Protein AF-A0A535F332-F1 (afdb_monomer_lite)

Radius of gyration: 25.24 Å; chains: 1; bounding box: 58×63×62 Å

Sequence (450 aa):
METELGKHCDIAQCLRHGVAYHHAGLSQEARWLIEGLIRDRLVNVVCGTTTLAQGINFPITTVIIETLRKGKTGRLSFQDFWNIAGRAGRTLIDVVGTIVFPTPSKAKRQEYIDFLKNDAKEVASQLMELIANADEISKKFDLETLRANSRLSPLLQFLAHAMRVSGNENLADEVEELLRASLVYHQVQKRSPDAAGKLIKICRSYLEHARQYQSILDLADRTGFATPSVLELLSRKEHNNEITRAINWRSSRLFGNNINPLRKRIEAIADLPEIRLGQDEGYSPNAEKVARILRDWVNGKTLEELAQNYGNQDLEPSRQVVDFSKYLFSILSTISWGIGALETVCLGNEQSHISDINYIPSMIFFGVQRKEAIWLRMAGVPRIVANGLADIWKQSIADEPKSYDGIREWVANLSDSDWQKAIPSGTTLTPSDMRLIWQDFMGERDKAGY

Foldseek 3Di:
DCVFLNPPAPQVVQLVVLEHEDELLDDPLRVLVVLLCVVVVSHDYYHYALCCLVPHDDAAAEAEDAAQAHPDPRGNAPVSVCSRQVSFDDPPPGPDGYYHYDDPDPVSVVVVVVRVPDDHDPDADPCLQCLVCLVVLLVDDAQVSCLVRVVVWLVLLVLLVLCVPVPQDCSLVVVLVVLCVDPNLVVVCVVDVVSSVSSSSNSVSSSVVCVVVNVQSVLCNVLVTGSNLLVLLLVLLVVDPLLQDPVNLDLCNQLHPDLVSQLSLCVSQCSGSQQVQPPVPPDPDPSSLVSVLLSVLLVQDRLLRSLVVRFDPVDDSNVSSSRSSSNLSVRLLSSLSSSLSSNCSRCPPVPPPDVFNNCSSLSSNLSHRGPQLSLVVVLQQHSQLSNLLSVVCVVPPVDDDPDSVSSNVVVVPDDQVSLVRSHDPPDPDGSVNRVVSSCSSVVVVVVPDD

Secondary structure (DSSP, 8-state):
-HHHH-TT-HHHHHHHTTEEEE-TTS-HHHHHHHHHHHHTT---EEEE-TTHHHH--S-BSEEE---SEETTTEE--HHHHHHHHTTBS-TTT-S--EEE---SSHHHHHHHHHHHTPPPPPP--TTHHHHHTHHHHTT--SHHHHHH-TTHHHHHHHHHHHHHHH-SSSHHHHHHHHHHTSHHHHHHHTT-HHHHHHHHHHHHHHHHHHGGGHHHHHHHHHHT--HHHHHHHHHHHHT-HHHH-GGGGSHHHHSSS--HHHHHHHHHHTTSTTT-TTGGGT----HHHHHHHHHHHHTT--HHHHHHHHS-TTS-HHHHHHHHHHHHHHHHHHHHHHHHHHHHHHHTTGGGG-TTGGGHHHHHHHT-SSHHHHHHHHTT--HHHHHHHHHHHHHH--SPPS-HHHHHHHHHT--HHHHHHHSPTT----HHHHHHHHHHHTTGGGGS--

Structure (mmCIF, N/CA/C/O backbone):
data_AF-A0A535F332-F1
#
_entry.id   AF-A0A535F332-F1
#
loop_
_atom_site.group_PDB
_atom_site.id
_atom_site.type_symbol
_atom_site.label_atom_id
_atom_site.label_alt_id
_atom_site.label_comp_id
_atom_site.label_asym_id
_atom_site.label_entity_id
_atom_site.label_seq_id
_atom_site.pdbx_PDB_ins_code
_atom_site.Cartn_x
_atom_site.Cartn_y
_atom_site.Cartn_z
_atom_site.occupancy
_atom_site.B_iso_or_equiv
_atom_site.auth_seq_id
_atom_site.auth_comp_id
_atom_site.auth_asym_id
_atom_site.auth_atom_id
_atom_site.pdbx_PDB_model_num
ATOM 1 N N . MET A 1 1 ? 4.970 -10.584 -17.119 1.00 86.12 1 MET A N 1
ATOM 2 C CA . MET A 1 1 ? 4.751 -11.390 -15.895 1.00 86.12 1 MET A CA 1
ATOM 3 C C . MET A 1 1 ? 5.948 -12.261 -15.574 1.00 86.12 1 MET A C 1
ATOM 5 O O . MET A 1 1 ? 6.523 -12.055 -14.519 1.00 86.12 1 MET A O 1
ATOM 9 N N . GLU A 1 2 ? 6.360 -13.164 -16.469 1.00 88.75 2 GLU A N 1
ATOM 10 C CA . GLU A 1 2 ? 7.510 -14.060 -16.239 1.00 88.75 2 GLU A CA 1
ATOM 11 C C . GLU A 1 2 ? 8.799 -13.315 -15.894 1.00 88.75 2 GLU A C 1
ATOM 13 O O . GLU A 1 2 ? 9.560 -13.755 -15.045 1.00 88.75 2 GLU A O 1
ATOM 18 N N . THR A 1 3 ? 9.015 -12.146 -16.492 1.00 88.56 3 THR A N 1
ATOM 19 C CA . THR A 1 3 ? 10.196 -11.330 -16.211 1.00 88.56 3 THR A CA 1
ATOM 20 C C . THR A 1 3 ? 10.242 -10.745 -14.796 1.00 88.56 3 THR A C 1
ATOM 22 O O . THR A 1 3 ? 11.321 -10.481 -14.289 1.00 88.56 3 THR A O 1
ATOM 25 N N . GLU A 1 4 ? 9.092 -10.526 -14.154 1.00 87.56 4 GLU A N 1
ATOM 26 C CA . GLU A 1 4 ? 9.027 -9.963 -12.793 1.00 87.56 4 GLU A CA 1
ATOM 27 C C . GLU A 1 4 ? 8.812 -11.049 -11.734 1.00 87.56 4 GLU A C 1
ATOM 29 O O . GLU A 1 4 ? 9.391 -10.979 -10.654 1.00 87.56 4 GLU A O 1
ATOM 34 N N . LEU A 1 5 ? 7.981 -12.051 -12.037 1.00 87.25 5 LEU A N 1
ATOM 35 C CA . LEU A 1 5 ? 7.561 -13.109 -11.111 1.00 87.25 5 LEU A CA 1
ATOM 36 C C . LEU A 1 5 ? 8.351 -14.418 -11.270 1.00 87.25 5 LEU A C 1
ATOM 38 O O . LEU A 1 5 ? 8.131 -15.346 -10.495 1.00 87.25 5 LEU A O 1
ATOM 42 N N . GLY A 1 6 ? 9.214 -14.510 -12.280 1.00 86.19 6 GLY A N 1
ATOM 43 C CA . GLY A 1 6 ? 9.948 -15.719 -12.639 1.00 86.19 6 GLY A CA 1
ATOM 44 C C . GLY A 1 6 ? 9.270 -16.557 -13.723 1.00 86.19 6 GLY A C 1
ATOM 45 O O . GLY A 1 6 ? 8.046 -16.549 -13.897 1.00 86.19 6 GLY A O 1
ATOM 46 N N . LYS A 1 7 ? 10.077 -17.329 -14.463 1.00 80.06 7 LYS A N 1
ATOM 47 C CA . LYS A 1 7 ? 9.617 -18.171 -15.594 1.00 80.06 7 LYS A CA 1
ATOM 48 C C . LYS A 1 7 ? 8.641 -19.272 -15.178 1.00 80.06 7 LYS A C 1
ATOM 50 O O . LYS A 1 7 ? 7.822 -19.710 -15.979 1.00 80.06 7 LYS A O 1
ATOM 55 N N . HIS A 1 8 ? 8.727 -19.719 -13.930 1.00 76.38 8 HIS A N 1
ATOM 56 C CA . HIS A 1 8 ? 7.904 -20.800 -13.389 1.00 76.38 8 HIS A CA 1
ATOM 57 C C . HIS A 1 8 ? 6.730 -20.288 -12.544 1.00 76.38 8 HIS A C 1
ATOM 59 O O . HIS A 1 8 ? 6.173 -21.049 -11.761 1.00 76.38 8 HIS A O 1
ATOM 65 N N . CYS A 1 9 ? 6.345 -19.014 -12.677 1.00 82.81 9 CYS A N 1
ATOM 66 C CA . CYS A 1 9 ? 5.206 -18.488 -11.932 1.00 82.81 9 CYS A CA 1
ATOM 67 C C . CYS A 1 9 ? 3.879 -19.114 -12.400 1.00 82.81 9 CYS A C 1
ATOM 69 O O . CYS A 1 9 ? 3.581 -19.180 -13.597 1.00 82.81 9 CYS A O 1
ATOM 71 N N . ASP A 1 10 ? 3.057 -19.529 -11.434 1.00 87.06 10 ASP A N 1
ATOM 72 C CA . ASP A 1 10 ? 1.796 -20.234 -11.692 1.00 87.06 10 ASP A CA 1
ATOM 73 C C . ASP A 1 10 ? 0.846 -19.397 -12.569 1.00 87.06 10 ASP A C 1
ATOM 75 O O . ASP A 1 10 ? 0.207 -19.930 -13.474 1.00 87.06 10 ASP A O 1
ATOM 79 N N . ILE A 1 11 ? 0.804 -18.068 -12.381 1.00 88.25 11 ILE A N 1
ATOM 80 C CA . ILE A 1 11 ? -0.063 -17.179 -13.175 1.00 88.25 11 ILE A CA 1
ATOM 81 C C . ILE A 1 11 ? 0.243 -17.242 -14.671 1.00 88.25 11 ILE A C 1
ATOM 83 O O . ILE A 1 11 ? -0.684 -17.270 -15.474 1.00 88.25 11 ILE A O 1
ATOM 87 N N . ALA A 1 12 ? 1.518 -17.294 -15.068 1.00 87.75 12 ALA A N 1
ATOM 88 C CA . ALA A 1 12 ? 1.879 -17.336 -16.482 1.00 87.75 12 ALA A CA 1
ATOM 89 C C . ALA A 1 12 ? 1.442 -18.657 -17.127 1.00 87.75 12 ALA A C 1
ATOM 91 O O . ALA A 1 12 ? 1.057 -18.678 -18.294 1.00 87.75 12 ALA A O 1
ATOM 92 N N . GLN A 1 13 ? 1.470 -19.759 -16.375 1.00 88.25 13 GLN A N 1
ATOM 93 C CA . GLN A 1 13 ? 0.947 -21.044 -16.837 1.00 88.25 13 GLN A CA 1
ATOM 94 C C . GLN A 1 13 ? -0.579 -21.014 -16.938 1.00 88.25 13 GLN A C 1
ATOM 96 O O . GLN A 1 13 ? -1.120 -21.389 -17.974 1.00 88.25 13 GLN A O 1
ATOM 101 N N . CYS A 1 14 ? -1.275 -20.502 -15.917 1.00 92.44 14 CYS A N 1
ATOM 102 C CA . CYS A 1 14 ? -2.731 -20.362 -15.944 1.00 92.44 14 CYS A CA 1
ATOM 103 C C . CYS A 1 14 ? -3.204 -19.519 -17.140 1.00 92.44 14 CYS A C 1
ATOM 105 O O . CYS A 1 14 ? -4.129 -19.925 -17.846 1.00 92.44 14 CYS A O 1
ATOM 107 N N . LEU A 1 15 ? -2.541 -18.388 -17.412 1.00 92.62 15 LEU A N 1
ATOM 108 C CA . LEU A 1 15 ? -2.933 -17.469 -18.485 1.00 92.62 15 LEU A CA 1
ATOM 109 C C . LEU A 1 15 ? -2.846 -18.113 -19.873 1.00 92.62 15 LEU A C 1
ATOM 111 O O . LEU A 1 15 ? -3.700 -17.848 -20.714 1.00 92.62 15 LEU A O 1
ATOM 115 N N . ARG A 1 16 ? -1.886 -19.021 -20.103 1.00 91.69 16 ARG A N 1
ATOM 116 C CA . ARG A 1 16 ? -1.795 -19.803 -21.353 1.00 91.69 16 ARG A CA 1
ATOM 117 C C . ARG A 1 16 ? -3.008 -20.709 -21.588 1.00 91.69 16 ARG A C 1
ATOM 119 O O . ARG A 1 16 ? -3.260 -21.100 -22.722 1.00 91.69 16 ARG A O 1
ATOM 126 N N . HIS A 1 17 ? -3.752 -21.029 -20.533 1.00 94.31 17 HIS A N 1
ATOM 127 C CA . HIS A 1 17 ? -4.979 -21.821 -20.582 1.00 94.31 17 HIS A CA 1
ATOM 128 C C . HIS A 1 17 ? -6.251 -20.966 -20.444 1.00 94.31 17 HIS A C 1
ATOM 130 O O . HIS A 1 17 ? -7.324 -21.513 -20.202 1.00 94.31 17 HIS A O 1
ATOM 136 N N . GLY A 1 18 ? -6.152 -19.635 -20.565 1.00 93.38 18 GLY A N 1
ATOM 137 C CA . GLY A 1 18 ? -7.298 -18.732 -20.410 1.00 93.38 18 GLY A CA 1
ATOM 138 C C . GLY A 1 18 ? -7.816 -18.637 -18.970 1.00 93.38 18 GLY A C 1
ATOM 139 O O . GLY A 1 18 ? -8.975 -18.281 -18.750 1.00 93.38 18 GLY A O 1
ATOM 140 N N . VAL A 1 19 ? -6.976 -18.961 -17.980 1.00 94.44 19 VAL A N 1
ATOM 141 C CA . VAL A 1 19 ? -7.300 -18.885 -16.551 1.00 94.44 19 VAL A CA 1
ATOM 142 C C . VAL A 1 19 ? -6.427 -17.824 -15.886 1.00 94.44 19 VAL A C 1
ATOM 144 O O . VAL A 1 19 ? -5.216 -17.799 -16.064 1.00 94.44 19 VAL A O 1
ATOM 147 N N . ALA A 1 20 ? -7.014 -16.963 -15.066 1.00 91.62 20 ALA A N 1
ATOM 148 C CA . ALA A 1 20 ? -6.272 -16.030 -14.226 1.00 91.62 20 ALA A CA 1
ATOM 149 C C . ALA A 1 20 ? -6.641 -16.228 -12.756 1.00 91.62 20 ALA A C 1
ATOM 151 O O . ALA A 1 20 ? -7.735 -16.688 -12.427 1.00 91.62 20 ALA A O 1
ATOM 152 N N . TYR A 1 21 ? -5.751 -15.825 -11.854 1.00 89.38 21 TYR A N 1
ATOM 153 C CA . TYR A 1 21 ? -6.109 -15.595 -10.460 1.00 89.38 21 TYR A CA 1
ATOM 154 C C . TYR A 1 21 ? -5.858 -14.141 -10.081 1.00 89.38 21 TYR A C 1
ATOM 156 O O . TYR A 1 21 ? -5.008 -13.488 -10.677 1.00 89.38 21 TYR A O 1
ATOM 164 N N . HIS A 1 22 ? -6.592 -13.625 -9.095 1.00 85.62 22 HIS A N 1
ATOM 165 C CA . HIS A 1 22 ? -6.475 -12.235 -8.666 1.00 85.62 22 HIS A CA 1
ATOM 166 C C . HIS A 1 22 ? -6.603 -12.078 -7.146 1.00 85.62 22 HIS A C 1
ATOM 168 O O . HIS A 1 22 ? -7.635 -12.359 -6.532 1.00 85.62 22 HIS A O 1
ATOM 174 N N . HIS A 1 23 ? -5.544 -11.555 -6.532 1.00 83.94 23 HIS A N 1
ATOM 175 C CA . HIS A 1 23 ? -5.446 -11.325 -5.093 1.00 83.94 23 HIS A CA 1
ATOM 176 C C . HIS A 1 23 ? -4.538 -10.126 -4.782 1.00 83.94 23 HIS A C 1
ATOM 178 O O . HIS A 1 23 ? -3.762 -9.688 -5.632 1.00 83.94 23 HIS A O 1
ATOM 184 N N . ALA A 1 24 ? -4.553 -9.653 -3.532 1.00 76.06 24 ALA A N 1
ATOM 185 C CA . ALA A 1 24 ? -3.754 -8.503 -3.082 1.00 76.06 24 ALA A CA 1
ATOM 186 C C . ALA A 1 24 ? -2.234 -8.640 -3.326 1.00 76.06 24 ALA A C 1
ATOM 188 O O . ALA A 1 24 ? -1.553 -7.641 -3.514 1.00 76.06 24 ALA A O 1
ATOM 189 N N . GLY A 1 25 ? -1.709 -9.866 -3.400 1.00 78.81 25 GLY A N 1
ATOM 190 C CA . GLY A 1 25 ? -0.295 -10.125 -3.710 1.00 78.81 25 GLY A CA 1
ATOM 191 C C . GLY A 1 25 ? 0.141 -9.922 -5.158 1.00 78.81 25 GLY A C 1
ATOM 192 O O . GLY A 1 25 ? 1.321 -10.072 -5.440 1.00 78.81 25 GLY A O 1
ATOM 193 N N . LEU A 1 26 ? -0.772 -9.639 -6.090 1.00 84.88 26 LEU A N 1
ATOM 194 C CA . LEU A 1 26 ? -0.373 -9.280 -7.450 1.00 84.88 26 LEU A CA 1
ATOM 195 C C . LEU A 1 26 ? 0.036 -7.812 -7.491 1.00 84.88 26 LEU A C 1
ATOM 197 O O . LEU A 1 26 ? -0.649 -6.979 -6.888 1.00 84.88 26 LEU A O 1
ATOM 201 N N . SER A 1 27 ? 1.095 -7.503 -8.243 1.00 84.62 27 SER A N 1
ATOM 202 C CA . SER A 1 27 ? 1.473 -6.120 -8.533 1.00 84.62 27 SER A CA 1
ATOM 203 C C . SER A 1 27 ? 0.354 -5.407 -9.291 1.00 84.62 27 SER A C 1
ATOM 205 O O . SER A 1 27 ? -0.434 -6.042 -9.995 1.00 84.62 27 SER A O 1
ATOM 207 N N . GLN A 1 28 ? 0.287 -4.079 -9.174 1.00 83.31 28 GLN A N 1
ATOM 208 C CA . GLN A 1 28 ? -0.708 -3.287 -9.902 1.00 83.31 28 GLN A CA 1
ATOM 209 C C . GLN A 1 28 ? -0.619 -3.515 -11.420 1.00 83.31 28 GLN A C 1
ATOM 211 O O . GLN A 1 28 ? -1.638 -3.677 -12.078 1.00 83.31 28 GLN A O 1
ATOM 216 N N . GLU A 1 29 ? 0.599 -3.624 -11.953 1.00 87.50 29 GLU A N 1
ATOM 217 C CA . GLU A 1 29 ? 0.846 -3.937 -13.364 1.00 87.50 29 GLU A CA 1
ATOM 218 C C . GLU A 1 29 ? 0.328 -5.319 -13.755 1.00 87.50 29 GLU A C 1
ATOM 220 O O . GLU A 1 29 ? -0.287 -5.474 -14.805 1.00 87.50 29 GLU A O 1
ATOM 225 N N . ALA A 1 30 ? 0.550 -6.336 -12.915 1.00 88.38 30 ALA A N 1
ATOM 226 C CA . ALA A 1 30 ? 0.042 -7.675 -13.186 1.00 88.38 30 ALA A CA 1
ATOM 227 C C . ALA A 1 30 ? -1.490 -7.694 -13.193 1.00 88.38 30 ALA A C 1
ATOM 229 O O . ALA A 1 30 ? -2.075 -8.375 -14.032 1.00 88.38 30 ALA A O 1
ATOM 230 N N . ARG A 1 31 ? -2.129 -6.925 -12.297 1.00 86.56 31 ARG A N 1
ATOM 231 C CA . ARG A 1 31 ? -3.585 -6.735 -12.313 1.00 86.56 31 ARG A CA 1
ATOM 232 C C . ARG A 1 31 ? -4.011 -6.084 -13.621 1.00 86.56 31 ARG A C 1
ATOM 234 O O . ARG A 1 31 ? -4.763 -6.718 -14.339 1.00 86.56 31 ARG A O 1
ATOM 241 N N . TRP A 1 32 ? -3.459 -4.929 -13.996 1.00 86.06 32 TRP A N 1
ATOM 242 C CA . TRP A 1 32 ? -3.805 -4.260 -15.259 1.00 86.06 32 TRP A CA 1
ATOM 243 C C . TRP A 1 32 ? -3.658 -5.163 -16.485 1.00 86.06 32 TRP A C 1
ATOM 245 O O . TRP A 1 32 ? -4.573 -5.219 -17.298 1.00 86.06 32 TRP A O 1
ATOM 255 N N . LEU A 1 33 ? -2.574 -5.940 -16.577 1.00 88.25 33 LEU A N 1
ATOM 256 C CA . LEU A 1 33 ? -2.398 -6.915 -17.658 1.00 88.25 33 LEU A CA 1
ATOM 257 C C . LEU A 1 33 ? -3.493 -7.991 -17.651 1.00 88.25 33 LEU A C 1
ATOM 259 O O . LEU A 1 33 ? -4.037 -8.315 -18.700 1.00 88.25 33 LEU A O 1
ATOM 263 N N . ILE A 1 34 ? -3.834 -8.552 -16.485 1.00 88.19 34 ILE A N 1
ATOM 264 C CA . ILE A 1 34 ? -4.935 -9.525 -16.366 1.00 88.19 34 ILE A CA 1
ATOM 265 C C . ILE A 1 34 ? -6.262 -8.886 -16.776 1.00 88.19 34 ILE A C 1
ATOM 267 O O . ILE A 1 34 ? -7.029 -9.498 -17.511 1.00 88.19 34 ILE A O 1
ATOM 271 N N . GLU A 1 35 ? -6.533 -7.666 -16.321 1.00 84.44 35 GLU A N 1
ATOM 272 C CA . GLU A 1 35 ? -7.755 -6.930 -16.638 1.00 84.44 35 GLU A CA 1
ATOM 273 C C . GLU A 1 35 ? -7.867 -6.644 -18.146 1.00 84.44 35 GLU A C 1
ATOM 275 O O . GLU A 1 35 ? -8.946 -6.826 -18.712 1.00 84.44 35 GLU A O 1
ATOM 280 N N . GLY A 1 36 ? -6.762 -6.279 -18.809 1.00 84.94 36 GLY A N 1
ATOM 281 C CA . GLY A 1 36 ? -6.677 -6.135 -20.266 1.00 84.94 36 GLY A CA 1
ATOM 282 C C . GLY A 1 36 ? -6.958 -7.452 -20.994 1.00 84.94 36 GLY A C 1
ATOM 283 O O . GLY A 1 36 ? -7.837 -7.511 -21.849 1.00 84.94 36 GLY A O 1
ATOM 284 N N . LEU A 1 37 ? -6.323 -8.553 -20.577 1.00 88.00 37 LEU A N 1
ATOM 285 C CA . LEU A 1 37 ? -6.569 -9.882 -21.159 1.00 88.00 37 LEU A CA 1
ATOM 286 C C . LEU A 1 37 ? -8.020 -10.364 -20.976 1.00 88.00 37 LEU A C 1
ATOM 288 O O . LEU A 1 37 ? -8.557 -11.065 -21.835 1.00 88.00 37 LEU A O 1
ATOM 292 N N . ILE A 1 38 ? -8.671 -10.004 -19.866 1.00 84.44 38 ILE A N 1
ATOM 293 C CA . ILE A 1 38 ? -10.092 -10.299 -19.635 1.00 84.44 38 ILE A CA 1
ATOM 294 C C . ILE A 1 38 ? -10.975 -9.462 -20.565 1.00 84.44 38 ILE A C 1
ATOM 296 O O . ILE A 1 38 ? -11.921 -9.998 -21.146 1.00 84.44 38 ILE A O 1
ATOM 300 N N . ARG A 1 39 ? -10.663 -8.171 -20.737 1.00 81.56 39 ARG A N 1
ATOM 301 C CA . ARG A 1 39 ? -11.372 -7.275 -21.665 1.00 81.56 39 ARG A CA 1
ATOM 302 C C . ARG A 1 39 ? -11.296 -7.791 -23.102 1.00 81.56 39 ARG A C 1
ATOM 304 O O . ARG A 1 39 ? -12.327 -7.884 -23.766 1.00 81.56 39 ARG A O 1
ATOM 311 N N . ASP A 1 40 ? -10.116 -8.255 -23.506 1.00 84.56 40 ASP A N 1
ATOM 312 C CA . ASP A 1 40 ? -9.842 -8.857 -24.816 1.00 84.56 40 ASP A CA 1
ATOM 313 C C . ASP A 1 40 ? -10.450 -10.269 -24.975 1.00 84.56 40 ASP A C 1
ATOM 315 O O . ASP A 1 40 ? -10.300 -10.907 -26.016 1.00 84.56 40 ASP A O 1
ATOM 319 N N . ARG A 1 41 ? -11.158 -10.780 -23.953 1.00 85.88 41 ARG A N 1
ATOM 320 C CA . ARG A 1 41 ? -11.774 -12.122 -23.903 1.00 85.88 41 ARG A CA 1
ATOM 321 C C . ARG A 1 41 ? -10.778 -13.276 -24.071 1.00 85.88 41 ARG A C 1
ATOM 323 O O . ARG A 1 41 ? -11.171 -14.382 -24.440 1.00 85.88 41 ARG A O 1
ATOM 330 N N . LEU A 1 42 ? -9.506 -13.035 -23.756 1.00 90.12 42 LEU A N 1
ATOM 331 C CA . LEU A 1 42 ? -8.440 -14.041 -23.760 1.00 90.12 42 LEU A CA 1
ATOM 332 C C . LEU A 1 42 ? -8.390 -14.840 -22.449 1.00 90.12 42 LEU A C 1
ATOM 334 O O . LEU A 1 42 ? -7.794 -15.914 -22.397 1.00 90.12 42 LEU A O 1
ATOM 338 N N . VAL A 1 43 ? -9.034 -14.336 -21.393 1.00 91.12 43 VAL A N 1
ATOM 339 C CA . VAL A 1 43 ? -9.226 -15.036 -20.118 1.00 91.12 43 VAL A CA 1
ATOM 340 C C . VAL A 1 43 ? -10.705 -15.366 -19.939 1.00 91.12 43 VAL A C 1
ATOM 342 O O . VAL A 1 43 ? -11.553 -14.477 -19.897 1.00 91.12 43 VAL A O 1
ATOM 345 N N . ASN A 1 44 ? -11.013 -16.655 -19.806 1.00 89.50 44 ASN A N 1
ATOM 346 C CA . ASN A 1 44 ? -12.374 -17.164 -19.637 1.00 89.50 44 ASN A CA 1
ATOM 347 C C . ASN A 1 44 ? -12.751 -17.366 -18.165 1.00 89.50 44 ASN A C 1
ATOM 349 O O . ASN A 1 44 ? -13.930 -17.298 -17.822 1.00 89.50 44 ASN A O 1
ATOM 353 N N . VAL A 1 45 ? -11.769 -17.637 -17.299 1.00 91.88 45 VAL A N 1
A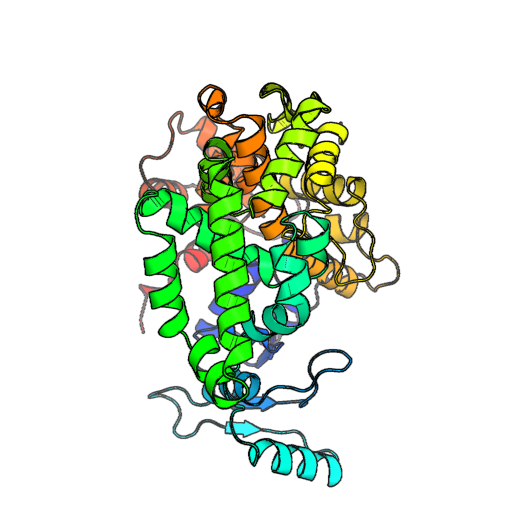TOM 354 C CA . VAL A 1 45 ? -11.991 -17.940 -15.878 1.00 91.88 45 VAL A CA 1
ATOM 355 C C . VAL A 1 45 ? -11.068 -17.097 -15.011 1.00 91.88 45 VAL A C 1
ATOM 357 O O . VAL A 1 45 ? -9.860 -17.060 -15.233 1.00 91.88 45 VAL A O 1
ATOM 360 N N . VAL A 1 46 ? -11.630 -16.458 -13.983 1.00 90.19 46 VAL A N 1
ATOM 361 C CA . VAL A 1 46 ? -10.872 -15.678 -12.999 1.00 90.19 46 VAL A CA 1
ATOM 362 C C . VAL A 1 46 ? -11.164 -16.198 -11.598 1.00 90.19 46 VAL A C 1
ATOM 364 O O . VAL A 1 46 ? -12.299 -16.149 -11.129 1.00 90.19 46 VAL A O 1
ATOM 367 N N . CYS A 1 47 ? -10.127 -16.659 -10.906 1.00 90.31 47 CYS A N 1
ATOM 368 C CA . CYS A 1 47 ? -10.197 -17.105 -9.519 1.00 90.31 47 CYS A CA 1
ATOM 369 C C . CYS A 1 47 ? -9.730 -15.978 -8.589 1.00 90.31 47 CYS A C 1
ATOM 371 O O . CYS A 1 47 ? -8.551 -15.633 -8.568 1.00 90.31 47 CYS A O 1
ATOM 373 N N . GLY A 1 48 ? -10.627 -15.385 -7.800 1.00 85.81 48 GLY A N 1
ATOM 374 C CA . GLY A 1 48 ? -10.287 -14.234 -6.961 1.00 85.81 48 GLY A CA 1
ATOM 375 C C . GLY A 1 48 ? -10.623 -14.394 -5.485 1.00 85.81 48 GLY A C 1
ATOM 376 O O . GLY A 1 48 ? -11.520 -15.141 -5.106 1.00 85.81 48 GLY A O 1
ATOM 377 N N . THR A 1 49 ? -9.917 -13.640 -4.643 1.00 82.94 49 THR A N 1
ATOM 378 C CA . THR A 1 49 ? -10.327 -13.393 -3.252 1.00 82.94 49 THR A CA 1
ATOM 379 C C . THR A 1 49 ? -11.430 -12.331 -3.190 1.00 82.94 49 THR A C 1
ATOM 381 O O . THR A 1 49 ? -11.725 -11.678 -4.186 1.00 82.94 49 THR A O 1
ATOM 384 N N . THR A 1 50 ? -12.017 -12.074 -2.014 1.00 78.19 50 THR A N 1
ATOM 385 C CA . THR A 1 50 ? -13.084 -11.058 -1.850 1.00 78.19 50 THR A CA 1
ATOM 386 C C . THR A 1 50 ? -12.690 -9.655 -2.332 1.00 78.19 50 THR A C 1
ATOM 388 O O . THR A 1 50 ? -13.550 -8.862 -2.693 1.00 78.19 50 THR A O 1
ATOM 391 N N . THR A 1 51 ? -11.391 -9.352 -2.382 1.00 70.50 51 THR A N 1
ATOM 392 C CA . THR A 1 51 ? -10.836 -8.099 -2.921 1.00 70.50 51 THR A CA 1
ATOM 393 C C . THR A 1 51 ? -11.106 -7.901 -4.417 1.00 70.50 51 THR A C 1
ATOM 395 O O . THR A 1 51 ? -11.056 -6.772 -4.891 1.00 70.50 51 THR A O 1
ATOM 398 N N . LEU A 1 52 ? -11.411 -8.970 -5.164 1.00 70.31 52 LEU A N 1
ATOM 399 C CA . LEU A 1 52 ? -11.777 -8.911 -6.584 1.00 70.31 52 LEU A CA 1
ATOM 400 C C . LEU A 1 52 ? -12.982 -7.987 -6.817 1.00 70.31 52 LEU A C 1
ATOM 402 O O . LEU A 1 52 ? -12.995 -7.194 -7.752 1.00 70.31 52 LEU A O 1
ATOM 406 N N . ALA A 1 53 ? -13.974 -8.050 -5.925 1.00 61.78 53 ALA A N 1
ATOM 407 C CA . ALA A 1 53 ? -15.216 -7.296 -6.055 1.00 61.78 53 ALA A CA 1
ATOM 408 C C . ALA A 1 53 ? -15.057 -5.779 -5.918 1.00 61.78 53 ALA A C 1
ATOM 410 O O . ALA A 1 53 ? -15.958 -5.047 -6.320 1.00 61.78 53 ALA A O 1
ATOM 411 N N . GLN A 1 54 ? -13.945 -5.298 -5.362 1.00 63.09 54 GLN A N 1
ATOM 412 C CA . GLN A 1 54 ? -13.731 -3.872 -5.111 1.00 63.09 54 GLN A CA 1
ATOM 413 C C . GLN A 1 54 ? -12.948 -3.163 -6.225 1.00 63.09 54 GLN A C 1
ATOM 415 O O . GLN A 1 54 ? -13.016 -1.943 -6.299 1.00 63.09 54 GLN A O 1
ATOM 420 N N . GLY A 1 55 ? -12.214 -3.892 -7.076 1.00 58.75 55 GLY A N 1
ATOM 421 C CA . GLY A 1 55 ? -11.245 -3.288 -8.008 1.00 58.75 55 GLY A CA 1
ATOM 422 C C . GLY A 1 55 ? -11.541 -3.465 -9.495 1.00 58.75 55 GLY A C 1
ATOM 423 O O . GLY A 1 55 ? -10.958 -2.774 -10.316 1.00 58.75 55 GLY A O 1
ATOM 424 N N . ILE A 1 56 ? -12.445 -4.371 -9.856 1.00 64.25 56 ILE A N 1
ATOM 425 C CA . ILE A 1 56 ? -12.655 -4.775 -11.247 1.00 64.25 56 ILE A CA 1
ATOM 426 C C . ILE A 1 56 ? -13.940 -4.171 -11.803 1.00 64.25 56 ILE A C 1
ATOM 428 O O . ILE A 1 56 ? -14.956 -4.166 -11.119 1.00 64.25 56 ILE A O 1
ATOM 432 N N . ASN A 1 57 ? -13.931 -3.699 -13.051 1.00 64.19 57 ASN A N 1
ATOM 433 C CA . ASN A 1 57 ? -15.122 -3.163 -13.724 1.00 64.19 57 ASN A CA 1
ATOM 434 C C . ASN A 1 57 ? -15.497 -3.919 -15.011 1.00 64.19 57 ASN A C 1
ATOM 436 O O . ASN A 1 57 ? -16.163 -3.365 -15.878 1.00 64.19 57 ASN A O 1
ATOM 440 N N . PHE A 1 58 ? -15.066 -5.174 -15.168 1.00 68.75 58 PHE A N 1
ATOM 441 C CA . PHE A 1 58 ? -15.552 -6.009 -16.269 1.00 68.75 58 PHE A CA 1
ATOM 442 C C . PHE A 1 58 ? -16.766 -6.835 -15.855 1.00 68.75 58 PHE A C 1
ATOM 444 O O . PHE A 1 58 ? -16.875 -7.268 -14.702 1.00 68.75 58 PHE A O 1
ATOM 451 N N . PRO A 1 59 ? -17.686 -7.056 -16.799 1.00 63.69 59 PRO A N 1
ATOM 452 C CA . PRO A 1 59 ? -18.965 -7.658 -16.498 1.00 63.69 59 PRO A CA 1
ATOM 453 C C . PRO A 1 59 ? -18.797 -9.201 -16.526 1.00 63.69 59 PRO A C 1
ATOM 455 O O . PRO A 1 59 ? -18.203 -9.755 -17.452 1.00 63.69 59 PRO A O 1
ATOM 458 N N . ILE A 1 60 ? -19.281 -9.905 -15.491 1.00 79.38 60 ILE A N 1
ATOM 459 C CA . ILE A 1 60 ? -19.094 -11.358 -15.293 1.00 79.38 60 ILE A CA 1
ATOM 460 C C . ILE A 1 60 ? -20.428 -12.072 -15.530 1.00 79.38 60 ILE A C 1
ATOM 462 O O . ILE A 1 60 ? -21.433 -11.703 -14.938 1.00 79.38 60 ILE A O 1
ATOM 466 N N . THR A 1 61 ? -20.465 -13.125 -16.348 1.00 83.81 61 THR A N 1
ATOM 467 C CA . THR A 1 61 ? -21.718 -13.876 -16.586 1.00 83.81 61 THR A CA 1
ATOM 468 C C . THR A 1 61 ? -22.095 -14.773 -15.405 1.00 83.81 61 THR A C 1
ATOM 470 O O . THR A 1 61 ? -23.243 -14.776 -14.954 1.00 83.81 61 THR A O 1
ATOM 473 N N . THR A 1 62 ? -21.116 -15.507 -14.872 1.00 89.50 62 THR A N 1
ATOM 474 C CA . THR A 1 62 ? -21.333 -16.498 -13.814 1.00 89.50 62 THR A CA 1
ATOM 475 C C . THR A 1 62 ? -20.349 -16.295 -12.675 1.00 89.50 62 THR A C 1
ATOM 477 O O . THR A 1 62 ? -19.141 -16.231 -12.892 1.00 89.50 62 THR A O 1
ATOM 480 N N . VAL A 1 63 ? -20.863 -16.258 -11.449 1.00 91.44 63 VAL A N 1
ATOM 481 C CA . VAL A 1 63 ? -20.064 -16.195 -10.224 1.00 91.44 63 VAL A CA 1
ATOM 482 C C . VAL A 1 63 ? -20.184 -17.523 -9.487 1.00 91.44 63 VAL A C 1
ATOM 484 O O . VAL A 1 63 ? -21.282 -17.951 -9.138 1.00 91.44 63 VAL A O 1
ATOM 487 N N . ILE A 1 64 ? -19.050 -18.168 -9.212 1.00 93.56 64 ILE A N 1
ATOM 488 C CA . ILE A 1 64 ? -18.989 -19.378 -8.387 1.00 93.56 64 ILE A CA 1
ATOM 489 C C . ILE A 1 64 ? -18.462 -18.990 -7.004 1.00 93.56 64 ILE A C 1
ATOM 491 O O . ILE A 1 64 ? -17.329 -18.530 -6.875 1.00 93.56 64 ILE A O 1
ATOM 495 N N . ILE A 1 65 ? -19.270 -19.191 -5.962 1.00 92.19 65 ILE A N 1
ATOM 496 C CA . ILE A 1 65 ? -18.870 -18.962 -4.569 1.00 92.19 65 ILE A CA 1
ATOM 497 C C . ILE A 1 65 ? -18.501 -20.304 -3.941 1.00 92.19 65 ILE A C 1
ATOM 499 O O . ILE A 1 65 ? -19.367 -21.064 -3.511 1.00 92.19 65 ILE A O 1
ATOM 503 N N . GLU A 1 66 ? -17.200 -20.593 -3.887 1.00 91.56 66 GLU A N 1
ATOM 504 C CA . GLU A 1 66 ? -16.674 -21.860 -3.361 1.00 91.56 66 GLU A CA 1
ATOM 505 C C . GLU A 1 66 ? -16.988 -22.041 -1.866 1.00 91.56 66 GLU A C 1
ATOM 507 O O . GLU A 1 66 ? -17.459 -23.098 -1.453 1.00 91.56 66 GLU A O 1
ATOM 512 N N . THR A 1 67 ? -16.850 -20.989 -1.052 1.00 89.69 67 THR A N 1
ATOM 513 C CA . THR A 1 67 ? -17.063 -21.068 0.399 1.00 89.69 67 THR A CA 1
ATOM 514 C C . THR A 1 67 ? -17.597 -19.767 0.997 1.00 89.69 67 THR A C 1
ATOM 516 O O . THR A 1 67 ? -17.333 -18.676 0.500 1.00 89.69 67 THR A O 1
ATOM 519 N N . LEU A 1 68 ? -18.321 -19.879 2.118 1.00 89.75 68 LEU A N 1
ATOM 520 C CA . LEU A 1 68 ? -18.692 -18.743 2.974 1.00 89.75 68 LEU A CA 1
ATOM 521 C C . LEU A 1 68 ? -17.622 -18.427 4.028 1.00 89.75 68 LEU A C 1
ATOM 523 O O . LEU A 1 68 ? -17.871 -17.633 4.931 1.00 89.75 68 LEU A O 1
ATOM 527 N N . ARG A 1 69 ? -16.447 -19.060 3.982 1.00 88.31 69 ARG A N 1
ATOM 528 C CA . ARG A 1 69 ? -15.339 -18.765 4.901 1.00 88.31 69 ARG A CA 1
ATOM 529 C C . ARG A 1 69 ? -14.476 -17.631 4.351 1.00 88.31 69 ARG A C 1
ATOM 531 O O . ARG A 1 69 ? -14.173 -17.597 3.164 1.00 88.31 69 ARG A O 1
ATOM 538 N N . LYS A 1 70 ? -14.046 -16.720 5.225 1.00 85.00 70 LYS A N 1
ATOM 539 C CA . LYS A 1 70 ? -13.140 -15.609 4.899 1.00 85.00 70 LYS A CA 1
ATOM 540 C C . LYS A 1 70 ? -11.921 -15.677 5.817 1.00 85.00 70 LYS A C 1
ATOM 542 O O . LYS A 1 70 ? -12.036 -15.476 7.023 1.00 85.00 70 LYS A O 1
ATOM 547 N N . GLY A 1 71 ? -10.750 -15.971 5.255 1.00 79.31 71 GLY A N 1
ATOM 548 C CA . GLY A 1 71 ? -9.539 -16.217 6.045 1.00 79.31 71 GLY A CA 1
ATOM 549 C C . GLY A 1 71 ? -9.639 -17.486 6.904 1.00 79.31 71 GLY A C 1
ATOM 550 O O . GLY A 1 71 ? -10.417 -18.392 6.606 1.00 79.31 71 GLY A O 1
ATOM 551 N N . LYS A 1 72 ? -8.840 -17.569 7.977 1.00 74.69 72 LYS A N 1
ATOM 552 C CA . LYS A 1 72 ? -8.762 -18.776 8.825 1.00 74.69 72 LYS A CA 1
ATOM 553 C C . LYS A 1 72 ? -10.034 -18.996 9.660 1.00 74.69 72 LYS A C 1
ATOM 555 O O . LYS A 1 72 ? -10.546 -20.116 9.715 1.00 74.69 72 LYS A O 1
ATOM 560 N N . THR A 1 73 ? -10.555 -17.931 10.269 1.00 73.81 73 THR A N 1
ATOM 561 C CA . THR A 1 73 ? -11.644 -17.982 11.266 1.00 73.81 73 THR A CA 1
ATOM 562 C C . THR A 1 73 ? -12.880 -17.164 10.888 1.00 73.81 73 THR A C 1
ATOM 564 O O . THR A 1 73 ? -13.917 -17.296 11.532 1.00 73.81 73 THR A O 1
ATOM 567 N N . GLY A 1 74 ? -12.795 -16.320 9.859 1.00 82.00 74 GLY A N 1
ATOM 568 C CA . GLY A 1 74 ? -13.878 -15.422 9.479 1.00 82.00 74 GLY A CA 1
ATOM 569 C C . GLY A 1 74 ? -14.951 -16.089 8.618 1.00 82.00 74 GLY A C 1
ATOM 570 O O . GLY A 1 74 ? -14.742 -17.128 7.984 1.00 82.00 74 GLY A O 1
ATOM 571 N N . ARG A 1 75 ? -16.109 -15.431 8.554 1.00 86.56 75 ARG A N 1
ATOM 572 C CA . ARG A 1 75 ? -17.217 -15.754 7.649 1.00 86.56 75 ARG A CA 1
ATOM 573 C C . ARG A 1 75 ? -17.397 -14.608 6.657 1.00 86.56 75 ARG A C 1
ATOM 575 O O . ARG A 1 75 ? -17.239 -13.445 7.025 1.00 86.56 75 ARG A O 1
ATOM 582 N N . LEU A 1 76 ? -17.712 -14.937 5.411 1.00 87.38 76 LEU A N 1
ATOM 583 C CA . LEU A 1 76 ? -18.104 -13.984 4.383 1.00 87.38 76 LEU A CA 1
ATOM 584 C C . LEU A 1 76 ? -19.312 -13.193 4.893 1.00 87.38 76 LEU A C 1
ATOM 586 O O . LEU A 1 76 ? -20.299 -13.784 5.339 1.00 87.38 76 LEU A O 1
ATOM 590 N N . SER A 1 77 ? -19.216 -11.866 4.882 1.00 86.12 77 SER A N 1
ATOM 591 C CA . SER A 1 77 ? -20.341 -11.020 5.273 1.00 86.12 77 SER A CA 1
ATOM 592 C C . SER A 1 77 ? -21.387 -10.971 4.155 1.00 86.12 77 SER A C 1
ATOM 594 O O . SER A 1 77 ? -21.068 -11.183 2.985 1.00 86.12 77 SER A O 1
ATOM 596 N N . PHE A 1 78 ? -22.641 -10.673 4.501 1.00 85.56 78 PHE A N 1
ATOM 597 C CA . PHE A 1 78 ? -23.707 -10.517 3.504 1.00 85.56 78 PHE A CA 1
ATOM 598 C C . PHE A 1 78 ? -23.397 -9.389 2.503 1.00 85.56 78 PHE A C 1
ATOM 600 O O . PHE A 1 78 ? -23.663 -9.518 1.313 1.00 85.56 78 PHE A O 1
ATOM 607 N N . GLN A 1 79 ? -22.747 -8.319 2.969 1.00 82.56 79 GLN A N 1
ATOM 608 C CA . GLN A 1 79 ? -22.288 -7.220 2.122 1.00 82.56 79 GLN A CA 1
ATOM 609 C C . GLN A 1 79 ? -21.143 -7.643 1.190 1.00 82.56 79 GLN A C 1
ATOM 611 O O . GLN A 1 79 ? -21.202 -7.364 -0.003 1.00 82.56 79 GLN A O 1
ATOM 616 N N . ASP A 1 80 ? -20.130 -8.357 1.701 1.00 85.31 80 ASP A N 1
ATOM 617 C CA . ASP A 1 80 ? -19.051 -8.902 0.862 1.00 85.31 80 ASP A CA 1
ATOM 618 C C . ASP A 1 80 ? -19.617 -9.822 -0.229 1.00 85.31 80 ASP A C 1
ATOM 620 O O . ASP A 1 80 ? -19.165 -9.775 -1.370 1.00 85.31 80 ASP A O 1
ATOM 624 N N . PHE A 1 81 ? -20.619 -10.639 0.116 1.00 88.06 81 PHE A N 1
ATOM 625 C CA . PHE A 1 81 ? -21.312 -11.489 -0.843 1.00 88.06 81 PHE A CA 1
ATOM 626 C C . PHE A 1 81 ? -21.972 -10.667 -1.950 1.00 88.06 81 PHE A C 1
ATOM 628 O O . PHE A 1 81 ? -21.673 -10.919 -3.112 1.00 88.06 81 PHE A O 1
ATOM 635 N N . TRP A 1 82 ? -22.806 -9.673 -1.629 1.00 85.88 82 TRP A N 1
ATOM 636 C CA . TRP A 1 82 ? -23.488 -8.869 -2.653 1.00 85.88 82 TRP A CA 1
ATOM 637 C C . TRP A 1 82 ? -22.542 -8.010 -3.490 1.00 85.88 82 TRP A C 1
ATOM 639 O O . TRP A 1 82 ? -22.788 -7.842 -4.681 1.00 85.88 82 TRP A O 1
ATOM 649 N N . ASN A 1 83 ? -21.420 -7.559 -2.927 1.00 83.06 83 ASN A N 1
ATOM 650 C CA . ASN A 1 83 ? -20.375 -6.878 -3.696 1.00 83.06 83 ASN A CA 1
ATOM 651 C C . ASN A 1 83 ? -19.777 -7.778 -4.797 1.00 83.06 83 ASN A C 1
ATOM 653 O O . ASN A 1 83 ? -19.342 -7.278 -5.833 1.00 83.06 83 ASN A O 1
ATOM 657 N N . ILE A 1 84 ? -19.744 -9.100 -4.583 1.00 86.62 84 ILE A N 1
ATOM 658 C CA . ILE A 1 84 ? -19.270 -10.085 -5.567 1.00 86.62 84 ILE A CA 1
ATOM 659 C C . ILE A 1 84 ? -20.426 -10.534 -6.470 1.00 86.62 84 ILE A C 1
ATOM 661 O O . ILE A 1 84 ? -20.350 -10.426 -7.690 1.00 86.62 84 ILE A O 1
ATOM 665 N N . ALA A 1 85 ? -21.502 -11.036 -5.870 1.00 85.94 85 ALA A N 1
ATOM 666 C CA . ALA A 1 85 ? -22.657 -11.615 -6.542 1.00 85.94 85 ALA A CA 1
ATOM 667 C C . ALA A 1 85 ? -23.405 -10.608 -7.425 1.00 85.94 85 ALA A C 1
ATOM 669 O O . ALA A 1 85 ? -23.869 -10.976 -8.498 1.00 85.94 85 ALA A O 1
ATOM 670 N N . GLY A 1 86 ? -23.461 -9.334 -7.024 1.00 82.31 86 GLY A N 1
ATOM 671 C CA . GLY A 1 86 ? -24.078 -8.258 -7.804 1.00 82.31 86 GLY A CA 1
ATOM 672 C C . GLY A 1 86 ? -23.362 -7.943 -9.120 1.00 82.31 86 GLY A C 1
ATOM 673 O O . GLY A 1 86 ? -23.891 -7.194 -9.931 1.00 82.31 86 GLY A O 1
ATOM 674 N N . ARG A 1 87 ? -22.176 -8.519 -9.355 1.00 81.00 87 ARG A N 1
ATOM 675 C CA . ARG A 1 87 ? -21.449 -8.417 -10.631 1.00 81.00 87 ARG A CA 1
ATOM 676 C C . ARG A 1 87 ? -21.845 -9.496 -11.638 1.00 81.00 87 ARG A C 1
ATOM 678 O O . ARG A 1 87 ? -21.358 -9.457 -12.766 1.00 81.00 87 ARG A O 1
ATOM 685 N N . ALA A 1 88 ? -22.664 -10.466 -11.225 1.00 85.56 88 ALA A N 1
ATOM 686 C CA . ALA A 1 88 ? -23.175 -11.506 -12.102 1.00 85.56 88 ALA A CA 1
ATOM 687 C C . ALA A 1 88 ? -24.256 -10.937 -13.033 1.00 85.56 88 ALA A C 1
ATOM 689 O O . ALA A 1 88 ? -25.237 -10.358 -12.573 1.00 85.56 88 ALA A O 1
ATOM 690 N N . GLY A 1 89 ? -24.110 -11.185 -14.331 1.00 78.56 89 GLY A N 1
ATOM 691 C CA . GLY A 1 89 ? -25.008 -10.699 -15.373 1.00 78.56 89 GLY A CA 1
ATOM 692 C C . GLY A 1 89 ? -24.502 -9.399 -15.988 1.00 78.56 89 GLY A C 1
ATOM 693 O O . GLY A 1 89 ? -24.469 -8.347 -15.354 1.00 78.56 89 GLY A O 1
ATOM 694 N N . ARG A 1 90 ? -24.107 -9.472 -17.259 1.00 71.38 90 ARG A N 1
ATOM 695 C CA . ARG A 1 90 ? -23.627 -8.318 -18.017 1.00 71.38 90 ARG A CA 1
ATOM 696 C C . ARG A 1 90 ? -24.807 -7.540 -18.600 1.00 71.38 90 ARG A C 1
ATOM 698 O O . ARG A 1 90 ? -25.538 -8.075 -19.436 1.00 71.38 90 ARG A O 1
ATOM 705 N N . THR A 1 91 ? -24.972 -6.279 -18.202 1.00 68.44 91 THR A N 1
ATOM 706 C CA . THR A 1 91 ? -26.014 -5.389 -18.739 1.00 68.44 91 THR A CA 1
ATOM 707 C C . THR A 1 91 ? -25.966 -5.382 -20.269 1.00 68.44 91 THR A C 1
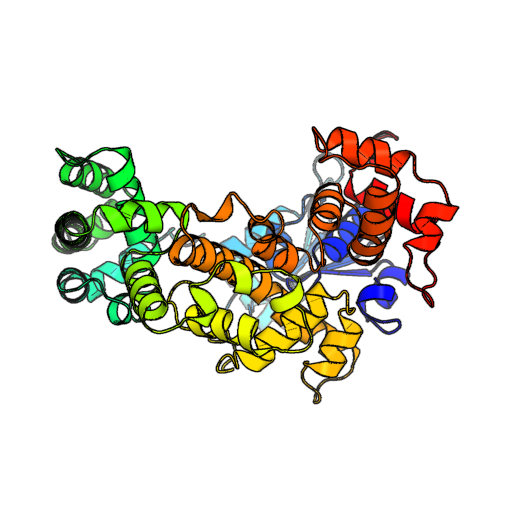ATOM 709 O O . THR A 1 91 ? -24.894 -5.224 -20.847 1.00 68.44 91 THR A O 1
ATOM 712 N N . LEU A 1 92 ? -27.121 -5.556 -20.919 1.00 69.12 92 LEU A N 1
ATOM 713 C CA . LEU A 1 92 ? -27.292 -5.589 -22.383 1.00 69.12 92 LEU A CA 1
ATOM 714 C C . LEU A 1 92 ? -26.660 -6.782 -23.127 1.00 69.12 92 LEU A C 1
ATOM 716 O O . LEU A 1 92 ? -26.836 -6.873 -24.338 1.00 69.12 92 LEU A O 1
ATOM 720 N N . ILE A 1 93 ? -25.964 -7.698 -22.445 1.00 76.06 93 ILE A N 1
ATOM 721 C CA . ILE A 1 93 ? -25.352 -8.877 -23.084 1.00 76.06 93 ILE A CA 1
ATOM 722 C C . ILE A 1 93 ? -25.978 -10.171 -22.561 1.00 76.06 93 ILE A C 1
ATOM 724 O O . ILE A 1 93 ? -26.352 -11.036 -23.351 1.00 76.06 93 ILE A O 1
ATOM 728 N N . ASP A 1 94 ? -26.103 -10.315 -21.241 1.00 76.94 94 ASP A N 1
ATOM 729 C CA . ASP A 1 94 ? -26.626 -11.535 -20.634 1.00 76.94 94 ASP A CA 1
ATOM 730 C C . ASP A 1 94 ? -28.105 -11.377 -20.268 1.00 76.94 94 ASP A C 1
ATOM 732 O O . ASP A 1 94 ? -28.519 -10.372 -19.694 1.00 76.94 94 ASP A O 1
ATOM 736 N N . VAL A 1 95 ? -28.899 -12.412 -20.554 1.00 77.38 95 VAL A N 1
ATOM 737 C CA . VAL A 1 95 ? -30.324 -12.470 -20.182 1.00 77.38 95 VAL A CA 1
ATOM 738 C C . VAL A 1 95 ? -30.496 -12.727 -18.679 1.00 77.38 95 VAL A C 1
ATOM 740 O O . VAL A 1 95 ? -31.461 -12.267 -18.075 1.00 77.38 95 VAL A O 1
ATOM 743 N N . VAL A 1 96 ? -29.560 -13.465 -18.068 1.00 83.31 96 VAL A N 1
ATOM 744 C CA . VAL A 1 96 ? -29.571 -13.837 -16.645 1.00 83.31 96 VAL A CA 1
ATOM 745 C C . VAL A 1 96 ? -28.137 -13.866 -16.111 1.00 83.31 96 VAL A C 1
ATOM 747 O O . VAL A 1 96 ? -27.256 -14.454 -16.735 1.00 83.31 96 VAL A O 1
ATOM 750 N N . GLY A 1 97 ? -27.907 -13.278 -14.934 1.00 85.94 97 GLY A N 1
ATOM 751 C CA . GLY A 1 97 ? -26.686 -13.481 -14.151 1.00 85.94 97 GLY A CA 1
ATOM 752 C C . GLY A 1 97 ? -26.803 -14.726 -13.274 1.00 85.94 97 GLY A C 1
ATOM 753 O O . GLY A 1 97 ? -27.807 -14.902 -12.585 1.00 85.94 97 GLY A O 1
ATOM 754 N N . THR A 1 98 ? -25.797 -15.603 -13.292 1.00 91.00 98 THR A N 1
ATOM 755 C CA . THR A 1 98 ? -25.858 -16.875 -12.550 1.00 91.00 98 THR A CA 1
ATOM 756 C C . THR A 1 98 ? -24.907 -16.872 -11.358 1.00 91.00 98 THR A C 1
ATOM 758 O O . THR A 1 98 ? -23.714 -16.613 -11.503 1.00 91.00 98 THR A O 1
ATOM 761 N N . ILE A 1 99 ? -25.420 -17.223 -10.176 1.00 92.69 99 ILE A N 1
ATOM 762 C CA . ILE A 1 99 ? -24.619 -17.438 -8.965 1.00 92.69 99 ILE A CA 1
ATOM 763 C C . ILE A 1 99 ? -24.687 -18.922 -8.610 1.00 92.69 99 ILE A C 1
ATOM 765 O O . ILE A 1 99 ? -25.772 -19.480 -8.447 1.00 92.69 99 ILE A O 1
ATOM 769 N N . VAL A 1 100 ? -23.528 -19.565 -8.485 1.00 94.56 100 VAL A N 1
ATOM 770 C CA . VAL A 1 100 ? -23.412 -21.006 -8.242 1.00 94.56 100 VAL A CA 1
ATOM 771 C C . VAL A 1 100 ? -22.699 -21.262 -6.921 1.00 94.56 100 VAL A C 1
ATOM 773 O O . VAL A 1 100 ? -21.630 -20.712 -6.659 1.00 94.56 100 VAL A O 1
ATOM 776 N N . PHE A 1 101 ? -23.267 -22.158 -6.117 1.00 94.19 101 PHE A N 1
ATOM 777 C CA . PHE A 1 101 ? -22.665 -22.656 -4.884 1.00 94.19 101 PHE A CA 1
ATOM 778 C C . PHE A 1 101 ? -22.376 -24.158 -5.012 1.00 94.19 101 PHE A C 1
ATOM 780 O O . PHE A 1 101 ? -23.318 -24.945 -5.167 1.00 94.19 101 PHE A O 1
ATOM 787 N N . PRO A 1 102 ? -21.108 -24.597 -4.925 1.00 93.88 102 PRO A N 1
ATOM 788 C CA . PRO A 1 102 ? -20.777 -26.015 -4.860 1.00 93.88 102 PRO A CA 1
ATOM 789 C C . PRO A 1 102 ? -21.337 -26.633 -3.572 1.00 93.88 102 PRO A C 1
ATOM 791 O O . PRO A 1 102 ? -20.984 -26.227 -2.469 1.00 93.88 102 PRO A O 1
ATOM 794 N N . THR A 1 103 ? -22.221 -27.625 -3.690 1.00 93.81 103 THR A N 1
ATOM 795 C CA . THR A 1 103 ? -22.900 -28.247 -2.537 1.00 93.81 103 THR A CA 1
ATOM 796 C C . THR A 1 103 ? -22.547 -29.731 -2.407 1.00 93.81 103 THR A C 1
ATOM 798 O O . THR A 1 103 ? -23.359 -30.593 -2.734 1.00 93.81 103 THR A O 1
ATOM 801 N N . PRO A 1 104 ? -21.345 -30.070 -1.896 1.00 92.06 104 PRO A N 1
ATOM 802 C CA . PRO A 1 104 ? -20.912 -31.463 -1.765 1.00 92.06 104 PRO A CA 1
ATOM 803 C C . PRO A 1 104 ? -21.721 -32.263 -0.728 1.00 92.06 104 PRO A C 1
ATOM 805 O O . PRO A 1 104 ? -21.650 -33.487 -0.700 1.00 92.06 104 PRO A O 1
ATOM 808 N N . SER A 1 105 ? -22.492 -31.601 0.145 1.00 94.94 105 SER A N 1
ATOM 809 C CA . SER A 1 105 ? -23.333 -32.255 1.151 1.00 94.94 105 SER A CA 1
ATOM 810 C C . SER A 1 105 ? -24.636 -31.491 1.405 1.00 94.94 105 SER A C 1
ATOM 812 O O . SER A 1 105 ? -24.729 -30.281 1.173 1.00 94.94 105 SER A O 1
ATOM 814 N N . LYS A 1 106 ? -25.646 -32.188 1.950 1.00 93.94 106 LYS A N 1
ATOM 815 C CA . LYS A 1 106 ? -26.911 -31.563 2.382 1.00 93.94 106 LYS A CA 1
ATOM 816 C C . LYS A 1 106 ? -26.685 -30.480 3.444 1.00 93.94 106 LYS A C 1
ATOM 818 O O . LYS A 1 106 ? -27.329 -29.440 3.383 1.00 93.94 106 LYS A O 1
ATOM 823 N N . ALA A 1 107 ? -25.743 -30.697 4.364 1.00 93.62 107 ALA A N 1
ATOM 824 C CA . ALA A 1 107 ? -25.386 -29.714 5.385 1.00 93.62 107 ALA A CA 1
ATOM 825 C C . ALA A 1 107 ? -24.821 -28.427 4.760 1.00 93.62 107 ALA A C 1
ATOM 827 O O . ALA A 1 107 ? -25.264 -27.337 5.110 1.00 93.62 107 ALA A O 1
ATOM 828 N N . LYS A 1 108 ? -23.918 -28.545 3.773 1.00 92.38 108 LYS A N 1
ATOM 829 C CA . LYS A 1 108 ? -23.364 -27.382 3.064 1.00 92.38 108 LYS A CA 1
ATOM 830 C C . LYS A 1 108 ? -24.443 -26.627 2.284 1.00 92.38 108 LYS A C 1
ATOM 832 O O . LYS A 1 108 ? -24.481 -25.402 2.303 1.00 92.38 108 LYS A O 1
ATOM 837 N N . ARG A 1 109 ? -25.369 -27.352 1.644 1.00 94.06 109 ARG A N 1
ATOM 838 C CA . ARG A 1 109 ? -26.537 -26.747 0.987 1.00 94.06 109 ARG A CA 1
ATOM 839 C C . ARG A 1 109 ? -27.391 -25.946 1.972 1.00 94.06 109 ARG A C 1
ATOM 841 O O . ARG A 1 109 ? -27.776 -24.827 1.645 1.00 94.06 109 ARG A O 1
ATOM 848 N N . GLN A 1 110 ? -27.667 -26.498 3.153 1.00 93.69 110 GLN A N 1
ATOM 849 C CA . GLN A 1 110 ? -28.440 -25.802 4.180 1.00 93.69 110 GLN A CA 1
ATOM 850 C C . GLN A 1 110 ? -27.714 -24.543 4.676 1.00 93.69 110 GLN A C 1
ATOM 852 O O . GLN A 1 110 ? -28.334 -23.491 4.765 1.00 93.69 110 GLN A O 1
ATOM 857 N N . GLU A 1 111 ? -26.393 -24.611 4.878 1.00 92.44 111 GLU A N 1
ATOM 858 C CA . GLU A 1 111 ? -25.567 -23.458 5.267 1.00 92.44 111 GLU A CA 1
ATOM 859 C C . GLU A 1 111 ? -25.702 -22.278 4.288 1.00 92.44 111 GLU A C 1
ATOM 861 O O . GLU A 1 111 ? -25.830 -21.131 4.725 1.00 92.44 111 GLU A O 1
ATOM 866 N N . TYR A 1 112 ? -25.699 -22.539 2.974 1.00 92.81 112 TYR A N 1
ATOM 867 C CA . TYR A 1 112 ? -25.911 -21.491 1.969 1.00 92.81 112 TYR A CA 1
ATOM 868 C C . TYR A 1 112 ? -27.346 -20.952 1.984 1.00 92.81 112 TYR A C 1
ATOM 870 O O . TYR A 1 112 ? -27.529 -19.742 1.890 1.00 92.81 112 TYR A O 1
ATOM 878 N N . ILE A 1 113 ? -28.359 -21.815 2.136 1.00 91.50 113 ILE A N 1
ATOM 879 C CA . ILE A 1 113 ? -29.764 -21.383 2.239 1.00 91.50 113 ILE A CA 1
ATOM 880 C C . ILE A 1 113 ? -29.946 -20.452 3.441 1.00 91.50 113 ILE A C 1
ATOM 882 O O . ILE A 1 113 ? -30.545 -19.388 3.308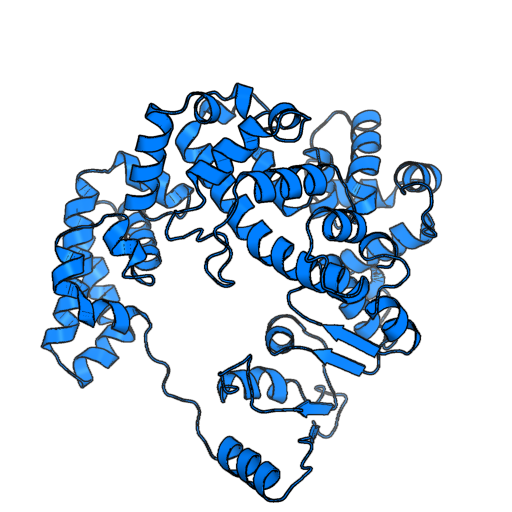 1.00 91.50 113 ILE A O 1
ATOM 886 N N . ASP A 1 114 ? -29.407 -20.827 4.598 1.00 90.88 114 ASP A N 1
ATOM 887 C CA . ASP A 1 114 ? -29.508 -20.027 5.818 1.00 90.88 114 ASP A CA 1
ATOM 888 C C . ASP A 1 114 ? -28.732 -18.712 5.687 1.00 90.88 114 ASP A C 1
ATOM 890 O O . ASP A 1 114 ? -29.170 -17.678 6.182 1.00 90.88 114 ASP A O 1
ATOM 894 N N . PHE A 1 115 ? -27.598 -18.721 4.981 1.00 89.81 115 PHE A N 1
ATOM 895 C CA . PHE A 1 115 ? -26.850 -17.504 4.685 1.00 89.81 115 PHE A CA 1
ATOM 896 C C . PHE A 1 115 ? -27.641 -16.522 3.815 1.00 89.81 115 PHE A C 1
ATOM 898 O O . PHE A 1 115 ? -27.680 -15.341 4.146 1.00 89.81 115 PHE A O 1
ATOM 905 N N . LEU A 1 116 ? -28.281 -17.008 2.748 1.00 88.44 116 LEU A N 1
ATOM 906 C CA . LEU A 1 116 ? -29.054 -16.187 1.808 1.00 88.44 116 LEU A CA 1
ATOM 907 C C . LEU A 1 116 ? -30.347 -15.624 2.413 1.00 88.44 116 LEU A C 1
ATOM 909 O O . LEU A 1 116 ? -30.874 -14.646 1.897 1.00 88.44 116 LEU A O 1
ATOM 913 N N . LYS A 1 117 ? -30.851 -16.230 3.494 1.00 86.75 117 LYS A N 1
ATOM 914 C CA . LYS A 1 117 ? -31.994 -15.716 4.264 1.00 86.75 117 LYS A CA 1
ATOM 915 C C . LYS A 1 117 ? -31.631 -14.586 5.228 1.00 86.75 117 LYS A C 1
ATOM 917 O O . LYS A 1 117 ? -32.539 -13.964 5.765 1.00 86.75 117 LYS A O 1
ATOM 922 N N . ASN A 1 118 ? -30.346 -14.367 5.513 1.00 77.06 118 ASN A N 1
ATOM 923 C CA . ASN A 1 118 ? -29.946 -13.267 6.385 1.00 77.06 118 ASN A CA 1
ATOM 924 C C . ASN A 1 118 ? -30.110 -11.930 5.663 1.00 77.06 118 ASN A C 1
ATOM 926 O O . ASN A 1 118 ? -29.830 -11.839 4.473 1.00 77.06 118 ASN A O 1
ATOM 930 N N . ASP A 1 119 ? -30.460 -10.890 6.412 1.00 66.88 119 ASP A N 1
ATOM 931 C CA . ASP A 1 119 ? -30.442 -9.519 5.914 1.00 66.88 119 ASP A CA 1
ATOM 932 C C . ASP A 1 119 ? -29.069 -8.864 6.091 1.00 66.88 119 ASP A C 1
ATOM 934 O O . ASP A 1 119 ? -28.209 -9.305 6.870 1.00 66.88 119 ASP A O 1
ATOM 938 N N . ALA A 1 120 ? -28.866 -7.764 5.364 1.00 65.44 120 ALA A N 1
ATOM 939 C CA . ALA A 1 120 ? -27.740 -6.880 5.603 1.00 65.44 120 ALA A CA 1
ATOM 940 C C . ALA A 1 120 ? -27.760 -6.429 7.071 1.00 65.44 120 ALA A C 1
ATOM 942 O O . ALA A 1 120 ? -28.755 -5.900 7.563 1.00 65.44 120 ALA A O 1
ATOM 943 N N . LYS A 1 121 ? -26.650 -6.653 7.783 1.00 68.06 121 LYS A N 1
ATOM 944 C CA . LYS A 1 121 ? -26.500 -6.155 9.154 1.00 68.06 121 LYS A CA 1
ATOM 945 C C . LYS A 1 121 ? -26.628 -4.633 9.157 1.00 68.06 121 LYS A C 1
ATOM 947 O O . LYS A 1 121 ? -26.125 -3.978 8.245 1.00 68.06 121 LYS A O 1
ATOM 952 N N . GLU A 1 122 ? -27.232 -4.087 10.211 1.00 71.69 122 GLU A N 1
ATOM 953 C CA . GLU A 1 122 ? -27.239 -2.641 10.430 1.00 71.69 122 GLU A CA 1
ATOM 954 C C . GLU A 1 122 ? -25.804 -2.097 10.400 1.00 71.69 122 GLU A C 1
ATOM 956 O O . GLU A 1 122 ? -24.902 -2.629 11.058 1.00 71.69 122 GLU A O 1
ATOM 961 N N . VAL A 1 123 ? -25.593 -1.032 9.624 1.00 78.38 123 VAL A N 1
ATOM 962 C CA . VAL A 1 123 ? -24.316 -0.316 9.580 1.00 78.38 123 VAL A CA 1
ATOM 963 C C . VAL A 1 123 ? -24.065 0.262 10.962 1.00 78.38 123 VAL A C 1
ATOM 965 O O . VAL A 1 123 ? -24.855 1.072 11.420 1.00 78.38 123 VAL A O 1
ATOM 968 N N . ALA A 1 124 ? -22.979 -0.125 11.622 1.00 82.12 124 ALA A N 1
ATOM 969 C CA . ALA A 1 124 ? -22.601 0.364 12.945 1.00 82.12 124 ALA A CA 1
ATOM 970 C C . ALA A 1 124 ? -21.410 1.324 12.837 1.00 82.12 124 ALA A C 1
ATOM 972 O O . ALA A 1 124 ? -20.445 1.030 12.130 1.00 82.12 124 ALA A O 1
ATOM 973 N N . SER A 1 125 ? -21.447 2.455 13.546 1.00 84.81 125 SER A N 1
ATOM 974 C CA . SER A 1 125 ? -20.292 3.355 13.573 1.00 84.81 125 SER A CA 1
ATOM 975 C C . SER A 1 125 ? -19.106 2.733 14.311 1.00 84.81 125 SER A C 1
ATOM 977 O O . SER A 1 125 ? -19.245 2.245 15.433 1.00 84.81 125 SER A O 1
ATOM 979 N N . GLN A 1 126 ? -17.913 2.833 13.720 1.00 85.38 126 GLN A N 1
ATOM 980 C CA . GLN A 1 126 ? -16.670 2.386 14.357 1.00 85.38 126 GLN A CA 1
ATOM 981 C C . GLN A 1 126 ? -16.246 3.263 15.541 1.00 85.38 126 GLN A C 1
ATOM 983 O O . GLN A 1 126 ? -15.517 2.800 16.413 1.00 85.38 126 GLN A O 1
ATOM 988 N N . LEU A 1 127 ? -16.748 4.501 15.633 1.00 88.06 127 LEU A N 1
ATOM 989 C CA . LEU A 1 127 ? -16.487 5.374 16.783 1.00 88.06 127 LEU A CA 1
ATOM 990 C C . LEU A 1 127 ? -17.145 4.864 18.073 1.00 88.06 127 LEU A C 1
ATOM 992 O O . LEU A 1 127 ? -16.774 5.312 19.155 1.00 88.06 127 LEU A O 1
ATOM 996 N N . MET A 1 128 ? -18.075 3.901 17.990 1.00 86.62 128 MET A N 1
ATOM 997 C CA . MET A 1 128 ? -18.642 3.265 19.182 1.00 86.62 128 MET A CA 1
ATOM 998 C C . MET A 1 128 ? -17.582 2.553 20.033 1.00 86.62 128 MET A C 1
ATOM 1000 O O . MET A 1 128 ? -17.737 2.498 21.250 1.00 86.62 128 MET A O 1
ATOM 1004 N N . GLU A 1 129 ? -16.494 2.060 19.430 1.00 86.19 129 GLU A N 1
ATOM 1005 C CA . GLU A 1 129 ? -15.388 1.422 20.163 1.00 86.19 129 GLU A CA 1
ATOM 1006 C C . GLU A 1 129 ? -14.707 2.400 21.137 1.00 86.19 129 GLU A C 1
ATOM 1008 O O . GLU A 1 129 ? -14.303 2.005 22.228 1.00 86.19 129 GLU A O 1
ATOM 1013 N N . LEU A 1 130 ? -14.648 3.694 20.794 1.00 89.19 130 LEU A N 1
ATOM 1014 C CA . LEU A 1 130 ? -14.019 4.723 21.632 1.00 89.19 130 LEU A CA 1
ATOM 1015 C C . LEU A 1 130 ? -14.843 5.058 22.879 1.00 89.19 130 LEU A C 1
ATOM 1017 O O . LEU A 1 130 ? -14.300 5.513 23.882 1.00 89.19 130 LEU A O 1
ATOM 1021 N N . ILE A 1 131 ? -16.155 4.828 22.833 1.00 87.88 131 ILE A N 1
ATOM 1022 C CA . ILE A 1 131 ? -17.076 5.192 23.916 1.00 87.88 131 ILE A CA 1
ATOM 1023 C C . ILE A 1 131 ? -16.825 4.342 25.162 1.00 87.88 131 ILE A C 1
ATOM 1025 O O . ILE A 1 131 ? -16.944 4.845 26.282 1.00 87.88 131 ILE A O 1
ATOM 1029 N N . ALA A 1 132 ? -16.452 3.073 24.975 1.00 85.31 132 ALA A N 1
ATOM 1030 C CA . ALA A 1 132 ? -16.158 2.153 26.071 1.00 85.31 132 ALA A CA 1
ATOM 1031 C C . ALA A 1 132 ? -15.001 2.657 26.951 1.00 85.31 132 ALA A C 1
ATOM 1033 O O . ALA A 1 132 ? -15.086 2.572 28.174 1.00 85.31 132 ALA A O 1
ATOM 1034 N N . ASN A 1 133 ? -13.984 3.263 26.331 1.00 88.75 133 ASN A N 1
ATOM 1035 C CA . ASN A 1 133 ? -12.763 3.731 26.994 1.00 88.75 133 ASN A CA 1
ATOM 1036 C C . ASN A 1 133 ? -12.694 5.263 27.107 1.00 88.75 133 ASN A C 1
ATOM 1038 O O . ASN A 1 133 ? -11.635 5.823 27.381 1.00 88.75 133 ASN A O 1
ATOM 1042 N N . ALA A 1 134 ? -13.810 5.964 26.890 1.00 88.81 134 ALA A N 1
ATOM 1043 C CA . ALA A 1 134 ? -13.810 7.416 26.736 1.00 88.81 134 ALA A CA 1
ATOM 1044 C C . ALA A 1 134 ? -13.231 8.168 27.941 1.00 88.81 134 ALA A C 1
ATOM 1046 O O . ALA A 1 134 ? -12.505 9.140 27.769 1.00 88.81 134 ALA A O 1
ATOM 1047 N N . ASP A 1 135 ? -13.511 7.703 29.161 1.00 87.56 135 ASP A N 1
ATOM 1048 C CA . ASP A 1 135 ? -13.012 8.346 30.379 1.00 87.56 135 ASP A CA 1
ATOM 1049 C C . ASP A 1 135 ? -11.496 8.198 30.563 1.00 87.56 135 ASP A C 1
ATOM 1051 O O . ASP A 1 135 ? -10.881 9.036 31.221 1.00 87.56 135 ASP A O 1
ATOM 1055 N N . GLU A 1 136 ? -10.890 7.154 29.999 1.00 89.44 136 GLU A N 1
ATOM 1056 C CA . GLU A 1 136 ? -9.437 6.987 29.954 1.00 89.44 136 GLU A CA 1
ATOM 1057 C C . GLU A 1 136 ? -8.832 7.837 28.834 1.00 89.44 136 GLU A C 1
ATOM 1059 O O . GLU A 1 136 ? -7.912 8.614 29.088 1.00 89.44 136 GLU A O 1
ATOM 1064 N N . ILE A 1 137 ? -9.416 7.768 27.632 1.00 92.62 137 ILE A N 1
ATOM 1065 C CA . ILE A 1 137 ? -8.971 8.518 26.450 1.00 92.62 137 ILE A CA 1
ATOM 1066 C C . ILE A 1 137 ? -8.968 10.028 26.717 1.00 92.62 137 ILE A C 1
ATOM 1068 O O . ILE A 1 137 ? -8.001 10.710 26.399 1.00 92.62 137 ILE A O 1
ATOM 1072 N N . SER A 1 138 ? -10.020 10.571 27.337 1.00 89.94 138 SER A N 1
ATOM 1073 C CA . SER A 1 138 ? -10.122 12.011 27.610 1.00 89.94 138 SER A CA 1
ATOM 1074 C C . SER A 1 138 ? -9.059 12.546 28.578 1.00 89.94 138 SER A C 1
ATOM 1076 O O . SER A 1 138 ? -8.930 13.761 28.698 1.00 89.94 138 SER A O 1
ATOM 1078 N N . LYS A 1 139 ? -8.323 11.686 29.300 1.00 90.81 139 LYS A N 1
ATOM 1079 C CA . LYS A 1 139 ? -7.297 12.124 30.262 1.00 90.81 139 LYS A CA 1
ATOM 1080 C C . LYS A 1 139 ? -5.960 12.438 29.604 1.00 90.81 139 LYS A C 1
ATOM 1082 O O . LYS A 1 139 ? -5.241 13.297 30.107 1.00 90.81 139 LYS A O 1
ATOM 1087 N N . LYS A 1 140 ? -5.596 11.716 28.542 1.00 91.62 140 LYS A N 1
ATOM 1088 C CA . LYS A 1 140 ? -4.294 11.853 27.885 1.00 91.62 140 LYS A CA 1
ATOM 1089 C C . LYS A 1 140 ? -4.371 11.445 26.417 1.00 91.62 140 LYS A C 1
ATOM 1091 O O . LYS A 1 140 ? -4.995 10.449 26.070 1.00 91.62 140 LYS A O 1
ATOM 1096 N N . PHE A 1 141 ? -3.680 12.197 25.567 1.00 92.81 141 PHE A N 1
ATOM 1097 C CA . PHE A 1 141 ? -3.556 11.917 24.139 1.00 92.81 141 PHE A CA 1
ATOM 1098 C C . PHE A 1 141 ? -2.096 11.580 23.827 1.00 92.81 141 PHE A C 1
ATOM 1100 O O . PHE A 1 141 ? -1.340 12.418 23.351 1.00 92.81 141 PHE A O 1
ATOM 1107 N N . ASP A 1 142 ? -1.686 10.355 24.154 1.00 92.19 142 ASP A N 1
ATOM 1108 C CA . ASP A 1 142 ? -0.327 9.846 23.942 1.00 92.19 142 ASP A CA 1
ATOM 1109 C C . ASP A 1 142 ? -0.310 8.613 23.017 1.00 92.19 142 ASP A C 1
ATOM 1111 O O . ASP A 1 142 ? -1.348 8.080 22.609 1.00 92.19 142 ASP A O 1
ATOM 1115 N N . LEU A 1 143 ? 0.892 8.150 22.662 1.00 90.81 143 LEU A N 1
ATOM 1116 C CA . LEU A 1 143 ? 1.061 6.973 21.808 1.00 90.81 143 LEU A CA 1
ATOM 1117 C C . LEU A 1 143 ? 0.484 5.693 22.416 1.00 90.81 143 LEU A C 1
ATOM 1119 O O . LEU A 1 143 ? -0.016 4.844 21.682 1.00 90.81 143 LEU A O 1
ATOM 1123 N N . GLU A 1 144 ? 0.563 5.527 23.735 1.00 90.88 144 GLU A N 1
ATOM 1124 C CA . GLU A 1 144 ? 0.008 4.360 24.422 1.00 90.88 144 GLU A CA 1
ATOM 1125 C C . GLU A 1 144 ? -1.512 4.298 24.223 1.00 90.88 144 GLU A C 1
ATOM 1127 O O . GLU A 1 144 ? -2.049 3.273 23.797 1.00 90.88 144 GLU A O 1
ATOM 1132 N N . THR A 1 145 ? -2.183 5.434 24.409 1.00 92.44 145 THR A N 1
ATOM 1133 C CA . THR A 1 145 ? -3.629 5.581 24.223 1.00 92.44 145 THR A CA 1
ATOM 1134 C C . THR A 1 145 ? -4.042 5.322 22.775 1.00 92.44 145 THR A C 1
ATOM 1136 O O . THR A 1 145 ? -5.029 4.623 22.534 1.00 92.44 145 THR A O 1
ATOM 1139 N N . LEU A 1 146 ? -3.273 5.821 21.797 1.00 91.69 146 LEU A N 1
ATOM 1140 C CA . LEU A 1 146 ? -3.496 5.537 20.373 1.00 91.69 146 LEU A CA 1
ATOM 1141 C C . LEU A 1 146 ? -3.305 4.054 20.025 1.00 91.69 146 LEU A C 1
ATOM 1143 O O . LEU A 1 146 ? -4.060 3.502 19.222 1.00 91.69 146 LEU A O 1
ATOM 1147 N N . ARG A 1 147 ? -2.308 3.383 20.615 1.00 88.75 147 ARG A N 1
ATOM 1148 C CA . ARG A 1 147 ? -2.078 1.946 20.389 1.00 88.75 147 ARG A CA 1
ATOM 1149 C C . ARG A 1 147 ? -3.231 1.112 20.931 1.00 88.75 147 ARG A C 1
ATOM 1151 O O . ARG A 1 147 ? -3.704 0.223 20.217 1.00 88.75 147 ARG A O 1
ATOM 1158 N N . ALA A 1 148 ? -3.689 1.436 22.139 1.00 88.88 148 ALA A N 1
ATOM 1159 C CA . ALA A 1 148 ? -4.825 0.789 22.785 1.00 88.88 148 ALA A CA 1
ATOM 1160 C C . ALA A 1 148 ? -6.147 1.036 22.035 1.00 88.88 148 ALA A C 1
ATOM 1162 O O . ALA A 1 148 ? -7.016 0.167 22.021 1.00 88.88 148 ALA A O 1
ATOM 1163 N N . ASN A 1 149 ? -6.286 2.183 21.361 1.00 90.00 149 ASN A N 1
ATOM 1164 C CA . ASN A 1 149 ? -7.520 2.593 20.693 1.00 90.00 149 ASN A CA 1
ATOM 1165 C C . ASN A 1 149 ? -7.266 2.930 19.216 1.00 90.00 149 ASN A C 1
ATOM 1167 O O . ASN A 1 149 ? -7.133 4.091 18.836 1.00 90.00 149 ASN A O 1
ATOM 1171 N N . SER A 1 150 ? -7.253 1.909 18.353 1.00 83.62 150 SER A N 1
ATOM 1172 C CA . SER A 1 150 ? -6.930 2.067 16.919 1.00 83.62 150 SER A CA 1
ATOM 1173 C C . SER A 1 150 ? -7.820 3.072 16.165 1.00 83.62 150 SER A C 1
ATOM 1175 O O . SER A 1 150 ? -7.367 3.698 15.210 1.00 83.62 150 SER A O 1
ATOM 1177 N N . ARG A 1 151 ? -9.071 3.271 16.606 1.00 90.00 151 ARG A N 1
ATOM 1178 C CA . ARG A 1 151 ? -10.021 4.232 16.012 1.00 90.00 151 ARG A CA 1
ATOM 1179 C C . ARG A 1 151 ? -9.766 5.684 16.410 1.00 90.00 151 ARG A C 1
ATOM 1181 O O . ARG A 1 151 ? -10.360 6.579 15.816 1.00 90.00 151 ARG A O 1
ATOM 1188 N N . LEU A 1 152 ? -8.910 5.922 17.403 1.00 93.44 152 LEU A N 1
ATOM 1189 C CA . LEU A 1 152 ? -8.663 7.258 17.931 1.00 93.44 152 LEU A CA 1
ATOM 1190 C C . LEU A 1 152 ? -7.813 8.088 16.966 1.00 93.44 152 LEU A C 1
ATOM 1192 O O . LEU A 1 152 ? -8.122 9.253 16.758 1.00 93.44 152 LEU A O 1
ATOM 1196 N N . SER A 1 153 ? -6.799 7.492 16.329 1.00 92.88 153 SER A N 1
ATOM 1197 C CA . SER A 1 153 ? -5.890 8.225 15.432 1.00 92.88 153 SER A CA 1
ATOM 1198 C C . SER A 1 153 ? -6.630 8.949 14.286 1.00 92.88 153 SER A C 1
ATOM 1200 O O . SER A 1 153 ? -6.484 10.170 14.201 1.00 92.88 153 SER A O 1
ATOM 1202 N N . PRO A 1 154 ? -7.522 8.298 13.503 1.00 92.25 154 PRO A N 1
ATOM 1203 C CA . PRO A 1 154 ? -8.314 8.990 12.479 1.00 92.25 154 PRO A CA 1
ATOM 1204 C C . PRO A 1 154 ? -9.188 10.126 13.025 1.00 92.25 154 PRO A C 1
ATOM 1206 O O . PRO A 1 154 ? -9.345 11.160 12.377 1.00 92.25 154 PRO A O 1
ATOM 1209 N N . LEU A 1 155 ? -9.747 9.961 14.231 1.00 92.94 155 LEU A N 1
ATOM 1210 C CA . LEU A 1 155 ? -10.533 11.011 14.878 1.00 92.94 155 LEU A CA 1
ATOM 1211 C C . LEU A 1 155 ? -9.653 12.217 15.237 1.00 92.94 155 LEU A C 1
ATOM 1213 O O . LEU A 1 155 ? -10.043 13.350 14.975 1.00 92.94 155 LEU A O 1
ATOM 1217 N N . LEU A 1 156 ? -8.463 11.992 15.801 1.00 93.81 156 LEU A N 1
ATOM 1218 C CA . LEU A 1 156 ? -7.542 13.078 16.154 1.00 93.81 156 LEU A CA 1
ATOM 1219 C C . LEU A 1 156 ? -6.994 13.799 14.918 1.00 93.81 156 LEU A C 1
ATOM 1221 O O . LEU A 1 156 ? -6.839 15.018 14.957 1.00 93.81 156 LEU A O 1
ATOM 1225 N N . GLN A 1 157 ? -6.734 13.071 13.827 1.00 93.75 157 GLN A N 1
ATOM 1226 C CA . GLN A 1 157 ? -6.350 13.642 12.530 1.00 93.75 157 GLN A CA 1
ATOM 1227 C C . GLN A 1 157 ? -7.447 14.566 11.991 1.00 93.75 157 GLN A C 1
ATOM 1229 O O . GLN A 1 157 ? -7.171 15.713 11.650 1.00 93.75 157 GLN A O 1
ATOM 1234 N N . PHE A 1 158 ? -8.703 14.102 11.993 1.00 92.06 158 PHE A N 1
ATOM 1235 C CA . PHE A 1 158 ? -9.851 14.918 11.592 1.00 92.06 158 PHE A CA 1
ATOM 1236 C C . PHE A 1 158 ? -9.975 16.190 12.441 1.00 92.06 158 PHE A C 1
ATOM 1238 O O . PHE A 1 158 ? -10.120 17.284 11.900 1.00 92.06 158 PHE A O 1
ATOM 1245 N N . LEU A 1 159 ? -9.879 16.065 13.767 1.00 91.19 159 LEU A N 1
ATOM 1246 C CA . LEU A 1 159 ? -9.970 17.215 14.667 1.00 91.19 159 LEU A CA 1
ATOM 1247 C C . LEU A 1 159 ? -8.797 18.187 14.474 1.00 91.19 159 LEU A C 1
ATOM 1249 O O . LEU A 1 159 ? -9.010 19.395 14.498 1.00 91.19 159 LEU A O 1
ATOM 1253 N N . ALA A 1 160 ? -7.578 17.688 14.246 1.00 90.81 160 ALA A N 1
ATOM 1254 C CA . ALA A 1 160 ? -6.415 18.529 13.955 1.00 90.81 160 ALA A CA 1
ATOM 1255 C C . ALA A 1 160 ? -6.595 19.323 12.650 1.00 90.81 160 ALA A C 1
ATOM 1257 O O . ALA A 1 160 ? -6.330 20.525 12.626 1.00 90.81 160 ALA A O 1
ATOM 1258 N N . HIS A 1 161 ? -7.104 18.675 11.598 1.00 90.81 161 HIS A N 1
ATOM 1259 C CA . HIS A 1 161 ? -7.449 19.336 10.341 1.00 90.81 161 HIS A CA 1
ATOM 1260 C C . HIS A 1 161 ? -8.508 20.425 10.555 1.00 90.81 161 HIS A C 1
ATOM 1262 O O . HIS A 1 161 ? -8.320 21.569 10.143 1.00 90.81 161 HIS A O 1
ATOM 1268 N N . ALA A 1 162 ? -9.593 20.098 11.265 1.00 89.12 162 ALA A N 1
ATOM 1269 C CA . ALA A 1 162 ? -10.667 21.043 11.557 1.00 89.12 162 ALA A CA 1
ATOM 1270 C C . ALA A 1 162 ? -10.159 22.268 12.345 1.00 89.12 162 ALA A C 1
ATOM 1272 O O . ALA A 1 162 ? -10.503 23.400 12.013 1.00 89.12 162 ALA A O 1
ATOM 1273 N N . MET A 1 163 ? -9.256 22.061 13.314 1.00 87.38 163 MET A N 1
ATOM 1274 C CA . MET A 1 163 ? -8.562 23.142 14.033 1.00 87.38 163 MET A CA 1
ATOM 1275 C C . MET A 1 163 ? -7.748 24.051 13.125 1.00 87.38 163 MET A C 1
ATOM 1277 O O . MET A 1 163 ? -7.734 25.266 13.332 1.00 87.38 163 MET A O 1
ATOM 1281 N N . ARG A 1 164 ? -7.074 23.481 12.126 1.00 85.94 164 ARG A N 1
ATOM 1282 C CA . ARG A 1 164 ? -6.272 24.253 11.178 1.00 85.94 164 ARG A CA 1
ATOM 1283 C C . ARG A 1 164 ? -7.142 25.083 10.231 1.00 85.94 164 ARG A C 1
ATOM 1285 O O . ARG A 1 164 ? -6.750 26.191 9.880 1.00 85.94 164 ARG A O 1
ATOM 1292 N N . VAL A 1 165 ? -8.289 24.547 9.807 1.00 85.00 165 VAL A N 1
ATOM 1293 C CA . VAL A 1 165 ? -9.160 25.168 8.795 1.00 85.00 165 VAL A CA 1
ATOM 1294 C C . VAL A 1 165 ? -10.104 26.219 9.385 1.00 85.00 165 VAL A C 1
ATOM 1296 O O . VAL A 1 165 ? -10.160 27.325 8.854 1.00 85.00 165 VAL A O 1
ATOM 1299 N N . SER A 1 166 ? -10.837 25.906 10.459 1.00 76.50 166 SER A N 1
ATOM 1300 C CA . SER A 1 166 ? -11.903 26.786 10.976 1.00 76.50 166 SER A CA 1
ATOM 1301 C C . SER A 1 166 ? -11.397 27.950 11.840 1.00 76.50 166 SER A C 1
ATOM 1303 O O . SER A 1 166 ? -12.133 28.905 12.081 1.00 76.50 166 SER A O 1
ATOM 1305 N N . GLY A 1 167 ? -10.153 27.904 12.329 1.00 68.06 167 GLY A N 1
ATOM 1306 C CA . GLY A 1 167 ? -9.700 28.817 13.385 1.00 68.06 167 GLY A CA 1
ATOM 1307 C C . GLY A 1 167 ? -10.333 28.495 14.752 1.00 68.06 167 GLY A C 1
ATOM 1308 O O . GLY A 1 167 ? -11.169 27.606 14.889 1.00 68.06 167 GLY A O 1
ATOM 1309 N N . ASN A 1 168 ? -9.877 29.163 15.818 1.00 65.44 168 ASN A N 1
ATOM 1310 C CA . ASN A 1 168 ? -10.073 28.669 17.193 1.00 65.44 168 ASN A CA 1
ATOM 1311 C C . ASN A 1 168 ? -11.397 29.047 17.881 1.00 65.44 168 ASN A C 1
ATOM 1313 O O . ASN A 1 168 ? -11.715 28.418 18.896 1.00 65.44 168 ASN A O 1
ATOM 1317 N N . GLU A 1 169 ? -12.124 30.075 17.422 1.00 67.44 169 GLU A N 1
ATOM 1318 C CA . GLU A 1 169 ? -13.087 30.758 18.303 1.00 67.44 169 GLU A CA 1
ATOM 1319 C C . GLU A 1 169 ? -14.396 29.992 18.565 1.00 67.44 169 GLU A C 1
ATOM 1321 O O . GLU A 1 169 ? -14.910 30.133 19.665 1.00 67.44 169 GLU A O 1
ATOM 1326 N N . ASN A 1 170 ? -14.866 29.088 17.688 1.00 76.56 170 ASN A N 1
ATOM 1327 C CA . ASN A 1 170 ? -16.109 28.312 17.922 1.00 76.56 170 ASN A CA 1
ATOM 1328 C C . ASN A 1 170 ? -16.038 26.823 17.533 1.00 76.56 170 ASN A C 1
ATOM 1330 O O . ASN A 1 170 ? -17.044 26.115 17.540 1.00 76.56 170 ASN A O 1
ATOM 1334 N N . LEU A 1 171 ? -14.850 26.306 17.223 1.00 82.81 171 LEU A N 1
ATOM 1335 C CA . LEU A 1 171 ? -14.712 24.959 16.664 1.00 82.81 171 LEU A CA 1
ATOM 1336 C C . LEU A 1 171 ? -15.261 23.841 17.565 1.00 82.81 171 LEU A C 1
ATOM 1338 O O . LEU A 1 171 ? -15.737 22.825 17.069 1.00 82.81 171 LEU A O 1
ATOM 1342 N N . ALA A 1 172 ? -15.178 23.996 18.888 1.00 83.12 172 ALA A N 1
ATOM 1343 C CA . ALA A 1 172 ? -15.694 22.985 19.809 1.00 83.12 172 ALA A CA 1
ATOM 1344 C C . ALA A 1 172 ? -17.210 22.796 19.664 1.00 83.12 172 ALA A C 1
ATOM 1346 O O . ALA A 1 172 ? -17.683 21.659 19.712 1.00 83.12 172 ALA A O 1
ATOM 1347 N N . ASP A 1 173 ? -17.940 23.890 19.445 1.00 85.94 173 ASP A N 1
ATOM 1348 C CA . ASP A 1 173 ? -19.386 23.863 19.249 1.00 85.94 173 ASP A CA 1
ATOM 1349 C C . ASP A 1 173 ? -19.730 23.343 17.845 1.00 85.94 173 ASP A C 1
ATOM 1351 O O . ASP A 1 173 ? -20.582 22.467 17.716 1.00 85.94 173 ASP A O 1
ATOM 1355 N N . GLU A 1 174 ? -18.987 23.751 16.807 1.00 86.81 174 GLU A N 1
ATOM 1356 C CA . GLU A 1 174 ? -19.149 23.221 15.440 1.00 86.81 174 GLU A CA 1
ATOM 1357 C C . GLU A 1 174 ? -18.927 21.700 15.373 1.00 86.81 174 GLU A C 1
ATOM 1359 O O . GLU A 1 174 ? -19.724 20.957 14.797 1.00 86.81 174 GLU A O 1
ATOM 1364 N N . VAL A 1 175 ? -17.849 21.206 15.993 1.00 85.19 175 VAL A N 1
ATOM 1365 C CA . VAL A 1 175 ? -17.552 19.768 16.064 1.00 85.19 175 VAL A CA 1
ATOM 1366 C C . VAL A 1 175 ? -18.644 19.035 16.835 1.00 85.19 175 VAL A C 1
ATOM 1368 O O . VAL A 1 175 ? -19.019 17.923 16.461 1.00 85.19 175 VAL A O 1
ATOM 1371 N N . GLU A 1 176 ? -19.177 19.632 17.898 1.00 86.19 176 GLU A N 1
ATOM 1372 C CA . GLU A 1 176 ? -20.288 19.043 18.631 1.00 86.19 176 GLU A CA 1
ATOM 1373 C C . GLU A 1 176 ? -21.556 18.940 17.777 1.00 86.19 176 GLU A C 1
ATOM 1375 O O . GLU A 1 176 ? -22.189 17.882 17.773 1.00 86.19 176 GLU A O 1
ATOM 1380 N N . GLU A 1 177 ? -21.918 19.986 17.035 1.00 88.12 177 GLU A N 1
ATOM 1381 C CA . GLU A 1 177 ? -23.059 19.961 16.116 1.00 88.12 177 GLU A CA 1
ATOM 1382 C C . GLU A 1 177 ? -22.891 18.877 15.044 1.00 88.12 177 GLU A C 1
ATOM 1384 O O . GLU A 1 177 ? -23.803 18.070 14.825 1.00 88.12 177 GLU A O 1
ATOM 1389 N N . LEU A 1 178 ? -21.698 18.774 14.448 1.00 87.19 178 LEU A N 1
ATOM 1390 C CA . LEU A 1 178 ? -21.363 17.719 13.488 1.00 87.19 178 LEU A CA 1
ATOM 1391 C C . LEU A 1 178 ? -21.490 16.321 14.104 1.00 87.19 178 LEU A C 1
ATOM 1393 O O . LEU A 1 178 ? -22.055 15.411 13.490 1.00 87.19 178 LEU A O 1
ATOM 1397 N N . LEU A 1 179 ? -21.001 16.131 15.331 1.00 85.69 179 LEU A N 1
ATOM 1398 C CA . LEU A 1 179 ? -21.131 14.859 16.035 1.00 85.69 179 LEU A CA 1
ATOM 1399 C C . LEU A 1 179 ? -22.591 14.547 16.348 1.00 85.69 179 LEU A C 1
ATOM 1401 O O . LEU A 1 179 ? -22.998 13.405 16.151 1.00 85.69 179 LEU A O 1
ATOM 1405 N N . ARG A 1 180 ? -23.400 15.522 16.769 1.00 87.56 180 ARG A N 1
ATOM 1406 C CA . ARG A 1 180 ? -24.840 15.335 17.023 1.00 87.56 180 ARG A CA 1
ATOM 1407 C C . ARG A 1 180 ? -25.605 14.923 15.765 1.00 87.56 180 ARG A C 1
ATOM 1409 O O . ARG A 1 180 ? -26.536 14.126 15.863 1.00 87.56 180 ARG A O 1
ATOM 1416 N N . ALA A 1 181 ? -25.173 15.393 14.595 1.00 88.50 181 ALA A N 1
ATOM 1417 C CA . ALA A 1 181 ? -25.710 14.989 13.295 1.00 88.50 181 ALA A CA 1
ATOM 1418 C C . ALA A 1 181 ? -25.173 13.633 12.782 1.00 88.50 181 ALA A C 1
ATOM 1420 O O . ALA A 1 181 ? -25.650 13.115 11.772 1.00 88.50 181 ALA A O 1
ATOM 1421 N N . SER A 1 182 ? -24.180 13.037 13.450 1.00 88.44 182 SER A N 1
ATOM 1422 C CA . SER A 1 182 ? -23.512 11.821 12.980 1.00 88.44 182 SER A CA 1
ATOM 1423 C C . SER A 1 182 ? -24.280 10.527 13.291 1.00 88.44 182 SER A C 1
ATOM 1425 O O . SER A 1 182 ? -25.042 10.421 14.259 1.00 88.44 182 SER A O 1
ATOM 1427 N N . LEU A 1 183 ? -23.992 9.476 12.512 1.00 88.06 183 LEU A N 1
ATOM 1428 C CA . LEU A 1 183 ? -24.548 8.136 12.727 1.00 88.06 183 LEU A CA 1
ATOM 1429 C C . LEU A 1 183 ? -24.255 7.601 14.138 1.00 88.06 183 LEU A C 1
ATOM 1431 O O . LEU A 1 183 ? -25.135 7.004 14.756 1.00 88.06 183 LEU A O 1
ATOM 1435 N N . VAL A 1 184 ? -23.037 7.819 14.660 1.00 87.69 184 VAL A N 1
ATOM 1436 C CA . VAL A 1 184 ? -22.659 7.322 15.994 1.00 87.69 184 VAL A CA 1
ATOM 1437 C C . VAL A 1 184 ? -23.534 7.930 17.075 1.00 87.69 184 VAL A C 1
ATOM 1439 O O . VAL A 1 184 ? -24.001 7.207 17.949 1.00 87.69 184 VAL A O 1
ATOM 1442 N N . TYR A 1 185 ? -23.822 9.226 16.990 1.00 86.81 185 TYR A N 1
ATOM 1443 C CA . TYR A 1 185 ? -24.645 9.894 17.985 1.00 86.81 185 TYR A CA 1
ATOM 1444 C C . TYR A 1 185 ? -26.068 9.341 17.985 1.00 86.81 185 TYR A C 1
ATOM 1446 O O . TYR A 1 185 ? -26.564 8.940 19.036 1.00 86.81 185 TYR A O 1
ATOM 1454 N N . HIS A 1 186 ? -26.688 9.202 16.810 1.00 86.81 186 HIS A N 1
ATOM 1455 C CA . HIS A 1 186 ? -28.034 8.635 16.698 1.00 86.81 186 HIS A CA 1
ATOM 1456 C C . HIS A 1 186 ? -28.113 7.186 17.213 1.00 86.81 186 HIS A C 1
ATOM 1458 O O . HIS A 1 186 ? -29.068 6.803 17.890 1.00 86.81 186 HIS A O 1
ATOM 1464 N N . GLN A 1 187 ? -27.096 6.371 16.920 1.00 87.25 187 GLN A N 1
ATOM 1465 C CA . GLN A 1 187 ? -27.033 4.976 17.369 1.00 87.25 187 GLN A CA 1
ATOM 1466 C C . GLN A 1 187 ? -26.831 4.845 18.875 1.00 87.25 187 GLN A C 1
ATOM 1468 O O . GLN A 1 187 ? -27.436 3.979 19.510 1.00 87.25 187 GLN A O 1
ATOM 1473 N N . VAL A 1 188 ? -25.992 5.702 19.448 1.00 84.88 188 VAL A N 1
ATOM 1474 C CA . VAL A 1 188 ? -25.675 5.692 20.875 1.00 84.88 188 VAL A CA 1
ATOM 1475 C C . VAL A 1 188 ? -26.829 6.267 21.682 1.00 84.88 188 VAL A C 1
ATOM 1477 O O . VAL A 1 188 ? -27.218 5.655 22.670 1.00 84.88 188 VAL A O 1
ATOM 1480 N N . GLN A 1 189 ? -27.453 7.356 21.226 1.00 83.06 189 GLN A N 1
ATOM 1481 C CA . GLN A 1 189 ? -28.600 7.977 21.892 1.00 83.06 189 GLN A CA 1
ATOM 1482 C C . GLN A 1 189 ? -29.767 6.996 22.076 1.00 83.06 189 GLN A C 1
ATOM 1484 O O . GLN A 1 189 ? -30.392 6.986 23.133 1.00 83.06 189 GLN A O 1
ATOM 1489 N N . LYS A 1 190 ? -30.023 6.120 21.091 1.00 79.62 190 LYS A N 1
ATOM 1490 C CA . LYS A 1 190 ? -31.035 5.052 21.201 1.00 79.62 190 LYS A CA 1
ATOM 1491 C C . LYS A 1 190 ? -30.729 4.017 22.288 1.00 79.62 190 LYS A C 1
ATOM 1493 O O . LYS A 1 190 ? -31.650 3.372 22.776 1.00 79.62 190 LYS A O 1
ATOM 1498 N N . ARG A 1 191 ? -29.452 3.811 22.627 1.00 77.62 191 ARG A N 1
ATOM 1499 C CA . ARG A 1 191 ? -28.997 2.775 23.571 1.00 77.62 191 ARG A CA 1
ATOM 1500 C C . ARG A 1 191 ? -28.733 3.328 24.970 1.00 77.62 191 ARG A C 1
ATOM 1502 O O . ARG A 1 191 ? -29.058 2.672 25.951 1.00 77.62 191 ARG A O 1
ATOM 1509 N N . SER A 1 192 ? -28.116 4.503 25.063 1.00 77.31 192 SER A N 1
ATOM 1510 C CA . SER A 1 192 ? -27.766 5.182 26.310 1.00 77.31 192 SER A CA 1
ATOM 1511 C C . SER A 1 192 ? -27.489 6.672 26.035 1.00 77.31 192 SER A C 1
ATOM 1513 O O . SER A 1 192 ? -26.487 6.992 25.390 1.00 77.31 192 SER A O 1
ATOM 1515 N N . PRO A 1 193 ? -28.334 7.598 26.524 1.00 72.00 193 PRO A N 1
ATOM 1516 C CA . PRO A 1 193 ? -28.123 9.039 26.360 1.00 72.00 193 PRO A CA 1
ATOM 1517 C C . PRO A 1 193 ? -26.779 9.534 26.923 1.00 72.00 193 PRO A C 1
ATOM 1519 O O . PRO A 1 193 ? -26.102 10.335 26.280 1.00 72.00 193 PRO A O 1
ATOM 1522 N N . ASP A 1 194 ? -26.343 8.991 28.065 1.00 78.19 194 ASP A N 1
ATOM 1523 C CA . ASP A 1 194 ? -25.081 9.365 28.725 1.00 78.19 194 ASP A CA 1
ATOM 1524 C C . ASP A 1 194 ? -23.845 8.992 27.897 1.00 78.19 194 ASP A C 1
ATOM 1526 O O . ASP A 1 194 ? -22.823 9.682 27.917 1.00 78.19 194 ASP A O 1
ATOM 1530 N N . ALA A 1 195 ? -23.930 7.911 27.120 1.00 77.88 195 ALA A N 1
ATOM 1531 C CA . ALA A 1 195 ? -22.831 7.438 26.290 1.00 77.88 195 ALA A CA 1
ATOM 1532 C C . ALA A 1 195 ? -22.525 8.383 25.112 1.00 77.88 195 ALA A C 1
ATOM 1534 O O . ALA A 1 195 ? -21.380 8.451 24.667 1.00 77.88 195 ALA A O 1
ATOM 1535 N N . ALA A 1 196 ? -23.507 9.156 24.634 1.00 77.31 196 ALA A N 1
ATOM 1536 C CA . ALA A 1 196 ? -23.295 10.121 23.554 1.00 77.31 196 ALA A CA 1
ATOM 1537 C C . ALA A 1 196 ? -22.452 11.322 24.023 1.00 77.31 196 ALA A C 1
ATOM 1539 O O . ALA A 1 196 ? -21.589 11.809 23.289 1.00 77.31 196 ALA A O 1
ATOM 1540 N N . GLY A 1 197 ? -22.632 11.744 25.281 1.00 84.25 197 GLY A N 1
ATOM 1541 C CA . GLY A 1 197 ? 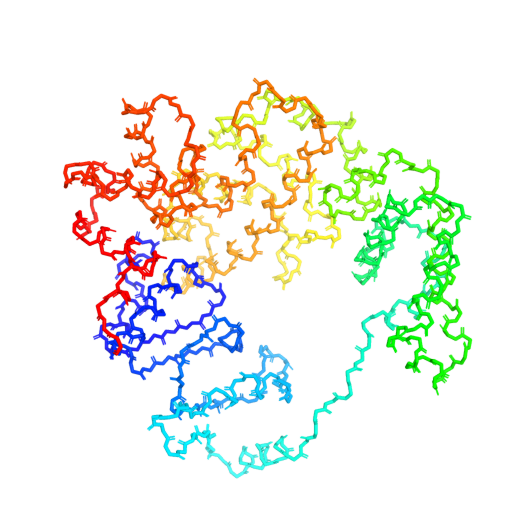-21.824 12.797 25.904 1.00 84.25 197 GLY A CA 1
ATOM 1542 C C . GLY A 1 197 ? -20.349 12.415 26.056 1.00 84.25 197 GLY A C 1
ATOM 1543 O O . GLY A 1 197 ? -19.476 13.277 25.973 1.00 84.25 197 GLY A O 1
ATOM 1544 N N . LYS A 1 198 ? -20.043 11.119 26.198 1.00 88.44 198 LYS A N 1
ATOM 1545 C CA . LYS A 1 198 ? -18.663 10.626 26.312 1.00 88.44 198 LYS A CA 1
ATOM 1546 C C . LYS A 1 198 ? -17.825 10.884 25.058 1.00 88.44 198 LYS A C 1
ATOM 1548 O O . LYS A 1 198 ? -16.657 11.238 25.177 1.00 88.44 198 LYS A O 1
ATOM 1553 N N . LEU A 1 199 ? -18.408 10.750 23.865 1.00 87.19 199 LEU A N 1
ATOM 1554 C CA . LEU A 1 199 ? -17.690 11.035 22.618 1.00 87.19 199 LEU A CA 1
ATOM 1555 C C . LEU A 1 199 ? -17.414 12.536 22.464 1.00 87.19 199 LEU A C 1
ATOM 1557 O O . LEU A 1 199 ? -16.294 12.925 22.145 1.00 87.19 199 LEU A O 1
ATOM 1561 N N . ILE A 1 200 ? -18.411 13.373 22.766 1.00 88.75 200 ILE A N 1
ATOM 1562 C CA . ILE A 1 200 ? -18.255 14.836 22.775 1.00 88.75 200 ILE A CA 1
ATOM 1563 C C . ILE A 1 200 ? -17.151 15.243 23.761 1.00 88.75 200 ILE A C 1
ATOM 1565 O O . ILE A 1 200 ? -16.311 16.078 23.433 1.00 88.75 200 ILE A O 1
ATOM 1569 N N . LYS A 1 201 ? -17.099 14.607 24.939 1.00 90.25 201 LYS A N 1
ATOM 1570 C CA . LYS A 1 201 ? -16.046 14.820 25.940 1.00 90.25 201 LYS A CA 1
ATOM 1571 C C . LYS A 1 201 ? -14.653 14.510 25.386 1.00 90.25 201 LYS A C 1
ATOM 1573 O O . LYS A 1 201 ? -13.758 15.325 25.571 1.00 90.25 201 LYS A O 1
ATOM 1578 N N . ILE A 1 202 ? -14.460 13.391 24.678 1.00 92.25 202 ILE A N 1
ATOM 1579 C CA . ILE A 1 202 ? -13.178 13.077 24.013 1.00 92.25 202 ILE A CA 1
ATOM 1580 C C . ILE A 1 202 ? -12.776 14.209 23.062 1.00 92.25 202 ILE A C 1
ATOM 1582 O O . ILE A 1 202 ? -11.655 14.708 23.148 1.00 92.25 202 ILE A O 1
ATOM 1586 N N . CYS A 1 203 ? -13.691 14.635 22.190 1.00 91.81 203 CYS A N 1
ATOM 1587 C CA . CYS A 1 203 ? -13.411 15.671 21.200 1.00 91.81 203 CYS A CA 1
ATOM 1588 C C . CYS A 1 203 ? -13.078 17.016 21.853 1.00 91.81 203 CYS A C 1
ATOM 1590 O O . CYS A 1 203 ? -12.055 17.604 21.518 1.00 91.81 203 CYS A O 1
ATOM 1592 N N . ARG A 1 204 ? -13.871 17.475 22.831 1.00 90.94 204 ARG A N 1
ATOM 1593 C CA . ARG A 1 204 ? -13.608 18.727 23.560 1.00 90.94 204 ARG A CA 1
ATOM 1594 C C . ARG A 1 204 ? -12.265 18.693 24.294 1.00 90.94 204 ARG A C 1
ATOM 1596 O O . ARG A 1 204 ? -11.466 19.607 24.116 1.00 90.94 204 ARG A O 1
ATOM 1603 N N . SER A 1 205 ? -11.978 17.618 25.035 1.00 92.62 205 SER A N 1
ATOM 1604 C CA . SER A 1 205 ? -10.696 17.462 25.736 1.00 92.62 205 SER A CA 1
ATOM 1605 C C . SER A 1 205 ? -9.507 17.480 24.773 1.00 92.62 205 SER A C 1
ATOM 1607 O O . SER A 1 205 ? -8.474 18.068 25.087 1.00 92.62 205 SER A O 1
ATOM 1609 N N . TYR A 1 206 ? -9.645 16.881 23.587 1.00 92.81 206 TYR A N 1
ATOM 1610 C CA . TYR A 1 206 ? -8.599 16.944 22.571 1.00 92.81 206 TYR A CA 1
ATOM 1611 C C . TYR A 1 206 ? -8.414 18.356 22.015 1.00 92.81 206 TYR A C 1
ATOM 1613 O O . TYR A 1 206 ? -7.283 18.825 21.939 1.00 92.81 206 TYR A O 1
ATOM 1621 N N . LEU A 1 207 ? -9.500 19.044 21.649 1.00 90.50 207 LEU A N 1
ATOM 1622 C CA . LEU A 1 207 ? -9.436 20.408 21.115 1.00 90.50 207 LEU A CA 1
ATOM 1623 C C . LEU A 1 207 ? -8.776 21.368 22.117 1.00 90.50 207 LEU A C 1
ATOM 1625 O O . LEU A 1 207 ? -7.952 22.193 21.729 1.00 90.50 207 LEU A O 1
ATOM 1629 N N . GLU A 1 208 ? -9.081 21.233 23.410 1.00 89.19 208 GLU A N 1
ATOM 1630 C CA . GLU A 1 208 ? -8.423 21.987 24.484 1.00 89.19 208 GLU A CA 1
ATOM 1631 C C . GLU A 1 208 ? -6.929 21.663 24.591 1.00 89.19 208 GLU A C 1
ATOM 1633 O O . GLU A 1 208 ? -6.103 22.574 24.658 1.00 89.19 208 GLU A O 1
ATOM 1638 N N . HIS A 1 209 ? -6.569 20.378 24.566 1.00 89.56 209 HIS A N 1
ATOM 1639 C CA . HIS A 1 209 ? -5.179 19.929 24.635 1.00 89.56 209 HIS A CA 1
ATOM 1640 C C . HIS A 1 209 ? -4.356 20.411 23.428 1.00 89.56 209 HIS A C 1
ATOM 1642 O O . HIS A 1 209 ? -3.271 20.970 23.577 1.00 89.56 209 HIS A O 1
ATOM 1648 N N . ALA A 1 210 ? -4.896 20.259 22.221 1.00 88.69 210 ALA A N 1
ATOM 1649 C CA . ALA A 1 210 ? -4.221 20.574 20.970 1.00 88.69 210 ALA A CA 1
ATOM 1650 C C . ALA A 1 210 ? -4.007 22.084 20.753 1.00 88.69 210 ALA A C 1
ATOM 1652 O O . ALA A 1 210 ? -3.096 22.470 20.017 1.00 88.69 210 ALA A O 1
ATOM 1653 N N . ARG A 1 211 ? -4.765 22.959 21.437 1.00 84.69 211 ARG A N 1
ATOM 1654 C CA . ARG A 1 211 ? -4.530 24.419 21.422 1.00 84.69 211 ARG A CA 1
ATOM 1655 C C . ARG A 1 211 ? -3.125 24.796 21.893 1.00 84.69 211 ARG A C 1
ATOM 1657 O O . ARG A 1 211 ? -2.585 25.793 21.421 1.00 84.69 211 ARG A O 1
ATOM 1664 N N . GLN A 1 212 ? -2.520 23.999 22.775 1.00 84.06 212 GLN A N 1
ATOM 1665 C CA . GLN A 1 212 ? -1.158 24.219 23.275 1.00 84.06 212 GLN A CA 1
ATOM 1666 C C . GLN A 1 212 ? -0.081 23.917 22.218 1.00 84.06 212 GLN A C 1
ATOM 1668 O O . GLN A 1 212 ? 1.058 24.360 22.348 1.00 84.06 212 GLN A O 1
ATOM 1673 N N . TYR A 1 213 ? -0.446 23.206 21.149 1.00 83.88 213 TYR A N 1
ATOM 1674 C CA . TYR A 1 213 ? 0.466 22.665 20.145 1.00 83.88 213 TYR A CA 1
ATOM 1675 C C . TYR A 1 213 ? 0.137 23.171 18.733 1.00 83.88 213 TYR A C 1
ATOM 1677 O O . TYR A 1 213 ? 0.164 22.412 17.766 1.00 83.88 213 TYR A O 1
ATOM 1685 N N . GLN A 1 214 ? -0.153 24.469 18.593 1.00 81.06 214 GLN A N 1
ATOM 1686 C CA . GLN A 1 214 ? -0.481 25.108 17.306 1.00 81.06 214 GLN A CA 1
ATOM 1687 C C . GLN A 1 214 ? 0.543 24.806 16.197 1.00 81.06 214 GLN A C 1
ATOM 1689 O O . GLN A 1 214 ? 0.160 24.512 15.069 1.00 81.06 214 GLN A O 1
ATOM 1694 N N . SER A 1 215 ? 1.840 24.801 16.523 1.00 80.31 215 SER A N 1
ATOM 1695 C CA . SER A 1 215 ? 2.916 24.479 15.573 1.00 80.31 215 SER A CA 1
ATOM 1696 C C . SER A 1 215 ? 2.908 23.022 15.094 1.00 80.31 215 SER A C 1
ATOM 1698 O O . SER A 1 215 ? 3.464 22.716 14.043 1.00 80.31 215 SER A O 1
ATOM 1700 N N . ILE A 1 216 ? 2.278 22.121 15.850 1.00 88.56 216 ILE A N 1
ATOM 1701 C CA . ILE A 1 216 ? 2.190 20.688 15.548 1.00 88.56 216 ILE A CA 1
ATOM 1702 C C . ILE A 1 216 ? 0.971 20.392 14.680 1.00 88.56 216 ILE A C 1
ATOM 1704 O O . ILE A 1 216 ? 1.008 19.448 13.899 1.00 88.56 216 ILE A O 1
ATOM 1708 N N . LEU A 1 217 ? -0.087 21.205 14.766 1.00 89.38 217 LEU A N 1
ATOM 1709 C CA . LEU A 1 217 ? -1.296 21.034 13.956 1.00 89.38 217 LEU A CA 1
ATOM 1710 C C . LEU A 1 217 ? -1.001 21.110 12.453 1.00 89.38 217 LEU A C 1
ATOM 1712 O O . LEU A 1 217 ? -1.514 20.288 11.701 1.00 89.38 217 LEU A O 1
ATOM 1716 N N . ASP A 1 218 ? -0.133 22.034 12.024 1.00 88.56 218 ASP A N 1
ATOM 1717 C CA . ASP A 1 218 ? 0.295 22.124 10.619 1.00 88.56 218 ASP A CA 1
ATOM 1718 C C . ASP A 1 218 ? 1.025 20.851 10.166 1.00 88.56 218 ASP A C 1
ATOM 1720 O O . ASP A 1 218 ? 0.735 20.294 9.109 1.00 88.56 218 ASP A O 1
ATOM 1724 N N . LEU A 1 219 ? 1.928 20.335 11.005 1.00 91.44 219 LEU A N 1
ATOM 1725 C CA . LEU A 1 219 ? 2.644 19.095 10.719 1.00 91.44 219 LEU A CA 1
ATOM 1726 C C . LEU A 1 219 ? 1.707 17.882 10.713 1.00 91.44 219 LEU A C 1
ATOM 1728 O O . LEU A 1 219 ? 1.826 17.038 9.829 1.00 91.44 219 LEU A O 1
ATOM 1732 N N . ALA A 1 220 ? 0.769 17.784 11.653 1.00 92.00 220 ALA A N 1
ATOM 1733 C CA . ALA A 1 220 ? -0.225 16.713 11.694 1.00 92.00 220 ALA A CA 1
ATOM 1734 C C . ALA A 1 220 ? -1.093 16.705 10.432 1.00 92.00 220 ALA A C 1
ATOM 1736 O O . ALA A 1 220 ? -1.269 15.652 9.824 1.00 92.00 220 ALA A O 1
ATOM 1737 N N . ASP A 1 221 ? -1.543 17.875 9.977 1.00 89.38 221 ASP A N 1
ATOM 1738 C CA . ASP A 1 221 ? -2.344 17.998 8.758 1.00 89.38 221 ASP A CA 1
ATOM 1739 C C . ASP A 1 221 ? -1.551 17.622 7.497 1.00 89.38 221 ASP A C 1
ATOM 1741 O O . ASP A 1 221 ? -2.007 16.825 6.679 1.00 89.38 221 ASP A O 1
ATOM 1745 N N . ARG A 1 222 ? -0.319 18.130 7.360 1.00 89.31 222 ARG A N 1
ATOM 1746 C CA . ARG A 1 222 ? 0.547 17.845 6.202 1.00 89.31 222 ARG A CA 1
ATOM 1747 C C . ARG A 1 222 ? 0.994 16.388 6.127 1.00 89.31 222 ARG A C 1
ATOM 1749 O O . ARG A 1 222 ? 1.185 15.862 5.034 1.00 89.31 222 ARG A O 1
ATOM 1756 N N . THR A 1 223 ? 1.220 15.756 7.277 1.00 92.56 223 THR A N 1
ATOM 1757 C CA . THR A 1 223 ? 1.686 14.364 7.349 1.00 92.56 223 THR A CA 1
ATOM 1758 C C . THR A 1 223 ? 0.543 13.362 7.331 1.00 92.56 223 THR A C 1
ATOM 1760 O O . THR A 1 223 ? 0.759 12.218 6.944 1.00 92.56 223 THR A O 1
ATOM 1763 N N . GLY A 1 224 ? -0.656 13.760 7.758 1.00 91.25 224 GLY A N 1
ATOM 1764 C CA . GLY A 1 224 ? -1.768 12.851 8.010 1.00 91.25 224 GLY A CA 1
ATOM 1765 C C . GLY A 1 224 ? -1.580 11.981 9.256 1.00 91.25 224 GLY A C 1
ATOM 1766 O O . GLY A 1 224 ? -2.330 11.028 9.428 1.00 91.25 224 GLY A O 1
ATOM 1767 N N . PHE A 1 225 ? -0.590 12.249 10.116 1.00 94.75 225 PHE A N 1
ATOM 1768 C CA . PHE A 1 225 ? -0.437 11.558 11.400 1.00 94.75 225 PHE A CA 1
ATOM 1769 C C . PHE A 1 225 ? -1.229 12.250 12.510 1.00 94.75 225 PHE A C 1
ATOM 1771 O O . PHE A 1 225 ? -1.421 13.465 12.494 1.00 94.75 225 PHE A O 1
ATOM 1778 N N . ALA A 1 226 ? -1.654 11.489 13.524 1.00 94.94 226 ALA A N 1
ATOM 1779 C CA . ALA A 1 226 ? -2.223 12.101 14.718 1.00 94.94 226 ALA A CA 1
ATOM 1780 C C . ALA A 1 226 ? -1.152 12.921 15.463 1.00 94.94 226 ALA A C 1
ATOM 1782 O O . ALA A 1 226 ? 0.036 12.586 15.448 1.00 94.94 226 ALA A O 1
ATOM 1783 N N . THR A 1 227 ? -1.572 13.974 16.168 1.00 94.75 227 THR A N 1
ATOM 1784 C CA . THR A 1 227 ? -0.657 14.864 16.906 1.00 94.75 227 THR A CA 1
ATOM 1785 C C . THR A 1 227 ? 0.293 14.142 17.878 1.00 94.75 227 THR A C 1
ATOM 1787 O O . THR A 1 227 ? 1.462 14.537 17.908 1.00 94.75 227 THR A O 1
ATOM 1790 N N . PRO A 1 228 ? -0.084 13.052 18.590 1.00 94.56 228 PRO A N 1
ATOM 1791 C CA . PRO A 1 228 ? 0.865 12.319 19.433 1.00 94.56 228 PRO A CA 1
ATOM 1792 C C . PRO A 1 228 ? 1.963 11.609 18.627 1.00 94.56 228 PRO A C 1
ATOM 1794 O O . PRO A 1 228 ? 3.109 11.546 19.066 1.00 94.56 228 PRO A O 1
ATOM 1797 N N . SER A 1 229 ? 1.641 11.115 17.429 1.00 95.25 229 SER A N 1
ATOM 1798 C CA . SER A 1 229 ? 2.617 10.495 16.525 1.00 95.25 229 SER A CA 1
ATOM 1799 C C . SER A 1 229 ? 3.590 11.528 15.954 1.00 95.25 229 SER A C 1
ATOM 1801 O O . SER A 1 229 ? 4.786 11.261 15.858 1.00 95.25 229 SER A O 1
ATOM 1803 N N . VAL A 1 230 ? 3.120 12.741 15.646 1.00 94.94 230 VAL A N 1
ATOM 1804 C CA . VAL A 1 230 ? 3.999 13.847 15.223 1.00 94.94 230 VAL A CA 1
ATOM 1805 C C . VAL A 1 230 ? 4.929 14.289 16.356 1.00 94.94 230 VAL A C 1
ATOM 1807 O O . VAL A 1 230 ? 6.123 14.476 16.123 1.00 94.94 230 VAL A O 1
ATOM 1810 N N . LEU A 1 231 ? 4.406 14.424 17.579 1.00 93.25 231 LEU A N 1
ATOM 1811 C CA . LEU A 1 231 ? 5.197 14.729 18.778 1.00 93.25 231 LEU A CA 1
ATOM 1812 C C . LEU A 1 231 ? 6.318 13.709 18.994 1.00 93.25 231 LEU A C 1
ATOM 1814 O O . LEU A 1 231 ? 7.466 14.089 19.225 1.00 93.25 231 LEU A O 1
ATOM 1818 N N . GLU A 1 232 ? 6.003 12.423 18.855 1.00 93.56 232 GLU A N 1
ATOM 1819 C CA . GLU A 1 232 ? 6.997 11.357 18.938 1.00 93.56 232 GLU A CA 1
ATOM 1820 C C . GLU A 1 232 ? 8.091 11.520 17.870 1.00 93.56 232 GLU A C 1
ATOM 1822 O O . GLU A 1 232 ? 9.282 11.429 18.172 1.00 93.56 232 GLU A O 1
ATOM 1827 N N . LEU A 1 233 ? 7.717 11.792 16.616 1.00 94.06 233 LEU A N 1
ATOM 1828 C CA . LEU A 1 233 ? 8.688 11.992 15.539 1.00 94.06 233 LEU A CA 1
ATOM 1829 C C . LEU A 1 233 ? 9.597 13.201 15.785 1.00 94.06 233 LEU A C 1
ATOM 1831 O O . LEU A 1 233 ? 10.798 13.128 15.512 1.00 94.06 233 LEU A O 1
ATOM 1835 N N . LEU A 1 234 ? 9.054 14.290 16.333 1.00 92.38 234 LEU A N 1
ATOM 1836 C CA . LEU A 1 234 ? 9.835 15.456 16.746 1.00 92.38 234 LEU A CA 1
ATOM 1837 C C . LEU A 1 234 ? 10.823 15.098 17.866 1.00 92.38 234 LEU A C 1
ATOM 1839 O O . LEU A 1 234 ? 11.995 15.457 17.773 1.00 92.38 234 LEU A O 1
ATOM 1843 N N . SER A 1 235 ? 10.406 14.311 18.861 1.00 91.81 235 SER A N 1
ATOM 1844 C CA . SER A 1 235 ? 11.307 13.830 19.918 1.00 91.81 235 SER A CA 1
ATOM 1845 C C . SER A 1 235 ? 12.434 12.944 19.363 1.00 91.81 235 SER A C 1
ATOM 1847 O O . SER A 1 235 ? 13.608 13.099 19.715 1.00 91.81 235 SER A O 1
ATOM 1849 N N . ARG A 1 236 ? 12.121 12.052 18.414 1.00 92.00 236 ARG A N 1
ATOM 1850 C CA . ARG A 1 236 ? 13.120 11.200 17.737 1.00 92.00 236 ARG A CA 1
ATOM 1851 C C . ARG A 1 236 ? 14.108 12.009 16.902 1.00 92.00 236 ARG A C 1
ATOM 1853 O O . ARG A 1 236 ? 15.292 11.667 16.861 1.00 92.00 236 ARG A O 1
ATOM 1860 N N . LYS A 1 237 ? 13.638 13.073 16.246 1.00 89.94 237 LYS A N 1
ATOM 1861 C CA . LYS A 1 237 ? 14.460 14.007 15.461 1.00 89.94 237 LYS A CA 1
ATOM 1862 C C . LYS A 1 237 ? 15.553 14.657 16.314 1.00 89.94 237 LYS A C 1
ATOM 1864 O O . LYS A 1 237 ? 16.691 14.746 15.852 1.00 89.94 237 LYS A O 1
ATOM 1869 N N . GLU A 1 238 ? 15.246 15.064 17.546 1.00 86.75 238 GLU A N 1
ATOM 1870 C CA . GLU A 1 238 ? 16.216 15.706 18.454 1.00 86.75 238 GLU A CA 1
ATOM 1871 C C . GLU A 1 238 ? 17.416 14.804 18.784 1.00 86.75 238 GLU A C 1
ATOM 1873 O O . GLU A 1 238 ? 18.532 15.287 18.963 1.00 86.75 238 GLU A O 1
ATOM 1878 N N . HIS A 1 239 ? 17.214 13.485 18.784 1.00 84.94 239 HIS A N 1
ATOM 1879 C CA . HIS A 1 239 ? 18.214 12.505 19.213 1.00 84.94 239 HIS A CA 1
ATOM 1880 C C . HIS A 1 239 ? 18.884 11.751 18.051 1.00 84.94 239 HIS A C 1
ATOM 1882 O O . HIS A 1 239 ? 19.677 10.835 18.283 1.00 84.94 239 HIS A O 1
ATOM 1888 N N . ASN A 1 240 ? 18.583 12.097 16.792 1.00 87.00 240 ASN A N 1
ATOM 1889 C CA . ASN A 1 240 ? 19.025 11.312 15.640 1.00 87.00 240 ASN A CA 1
ATOM 1890 C C . ASN A 1 240 ? 19.506 12.169 14.453 1.00 87.00 240 ASN A C 1
ATOM 1892 O O . ASN A 1 240 ? 18.764 12.516 13.535 1.00 87.00 240 ASN A O 1
ATOM 1896 N N . ASN A 1 241 ? 20.818 12.406 14.406 1.00 85.44 241 ASN A N 1
ATOM 1897 C CA . ASN A 1 241 ? 21.469 13.147 13.319 1.00 85.44 241 ASN A CA 1
ATOM 1898 C C . ASN A 1 241 ? 21.317 12.500 11.926 1.00 85.44 241 ASN A C 1
ATOM 1900 O O . ASN A 1 241 ? 21.449 13.196 10.916 1.00 85.44 241 ASN A O 1
ATOM 1904 N N . GLU A 1 242 ? 21.050 11.190 11.839 1.00 89.19 242 GLU A N 1
ATOM 1905 C CA . GLU A 1 242 ? 20.876 10.505 10.550 1.00 89.19 242 GLU A CA 1
ATOM 1906 C C . GLU A 1 242 ? 19.587 10.922 9.837 1.00 89.19 242 GLU A C 1
ATOM 1908 O O . GLU A 1 242 ? 19.571 10.956 8.605 1.00 89.19 242 GLU A O 1
ATOM 1913 N N . ILE A 1 243 ? 18.531 11.271 10.579 1.00 89.19 243 ILE A N 1
ATOM 1914 C CA . ILE A 1 243 ? 17.238 11.692 10.013 1.00 89.19 243 ILE A CA 1
ATOM 1915 C C . ILE A 1 243 ? 17.098 13.215 9.920 1.00 89.19 243 ILE A C 1
ATOM 1917 O O . ILE A 1 243 ? 16.338 13.695 9.091 1.00 89.19 243 ILE A O 1
ATOM 1921 N N . THR A 1 244 ? 17.867 13.990 10.685 1.00 86.19 244 THR A N 1
ATOM 1922 C CA . THR A 1 244 ? 17.693 15.455 10.746 1.00 86.19 244 THR A CA 1
ATOM 1923 C C . THR A 1 244 ? 18.424 16.218 9.636 1.00 86.19 244 THR A C 1
ATOM 1925 O O . THR A 1 244 ? 18.023 17.318 9.281 1.00 86.19 244 THR A O 1
ATOM 1928 N N . ARG A 1 245 ? 19.490 15.661 9.046 1.00 85.69 245 ARG A N 1
ATOM 1929 C CA . ARG A 1 245 ? 20.289 16.370 8.027 1.00 85.69 245 ARG A CA 1
ATOM 1930 C C . ARG A 1 245 ? 19.813 16.069 6.606 1.00 85.69 245 ARG A C 1
ATOM 1932 O O . ARG A 1 245 ? 19.881 14.914 6.188 1.00 85.69 245 ARG A O 1
ATOM 1939 N N . ALA A 1 246 ? 19.478 17.097 5.821 1.00 84.50 246 ALA A N 1
ATOM 1940 C CA . ALA A 1 246 ? 19.028 16.960 4.427 1.00 84.50 246 ALA A CA 1
ATOM 1941 C C . ALA A 1 246 ? 19.987 16.132 3.541 1.00 84.50 246 ALA A C 1
ATOM 1943 O O . ALA A 1 246 ? 19.555 15.288 2.761 1.00 84.50 246 ALA A O 1
ATOM 1944 N N . ILE A 1 247 ? 21.307 16.272 3.720 1.00 84.19 247 ILE A N 1
ATOM 1945 C CA . ILE A 1 247 ? 22.316 15.491 2.975 1.00 84.19 247 ILE A CA 1
ATOM 1946 C C . ILE A 1 247 ? 22.155 13.966 3.132 1.00 84.19 247 ILE A C 1
ATOM 1948 O O . ILE A 1 247 ? 22.497 13.212 2.219 1.00 84.19 247 ILE A O 1
ATOM 1952 N N . ASN A 1 248 ? 21.611 13.508 4.263 1.00 88.56 248 ASN A N 1
ATOM 1953 C CA . ASN A 1 248 ? 21.413 12.089 4.555 1.00 88.56 248 ASN A CA 1
ATOM 1954 C C . ASN A 1 248 ? 20.154 11.510 3.887 1.00 88.56 248 ASN A C 1
ATOM 1956 O O . ASN A 1 248 ? 19.982 10.294 3.893 1.00 88.56 248 ASN A O 1
ATOM 1960 N N . TRP A 1 249 ? 19.302 12.353 3.298 1.00 90.44 249 TRP A N 1
ATOM 1961 C CA . TRP A 1 249 ? 18.086 11.953 2.581 1.00 90.44 249 TRP A CA 1
ATOM 1962 C C . TRP A 1 249 ? 18.284 11.756 1.079 1.00 90.44 249 TRP A C 1
ATOM 1964 O O . TRP A 1 249 ? 17.356 11.348 0.390 1.00 90.44 249 TRP A O 1
ATOM 1974 N N . ARG A 1 250 ? 19.491 12.005 0.560 1.00 89.75 250 ARG A N 1
ATOM 1975 C CA . ARG A 1 250 ? 19.795 11.757 -0.852 1.00 89.75 250 ARG A CA 1
ATOM 1976 C C . ARG A 1 250 ? 19.550 10.297 -1.219 1.00 89.75 250 ARG A C 1
ATOM 1978 O O . ARG A 1 250 ? 19.968 9.389 -0.495 1.00 89.75 250 ARG A O 1
ATOM 1985 N N . SER A 1 251 ? 18.977 10.081 -2.397 1.00 91.75 251 SER A N 1
ATOM 1986 C CA . SER A 1 251 ? 18.676 8.751 -2.945 1.00 91.75 251 SER A CA 1
ATOM 1987 C C . SER A 1 251 ? 19.891 7.815 -2.911 1.00 91.75 251 SER A C 1
ATOM 1989 O O . SER A 1 251 ? 19.803 6.685 -2.435 1.00 91.75 251 SER A O 1
ATOM 1991 N N . SER A 1 252 ? 21.069 8.317 -3.294 1.00 90.62 252 SER A N 1
ATOM 1992 C CA . SER A 1 252 ? 22.333 7.566 -3.296 1.00 90.62 252 SER A CA 1
ATOM 1993 C C . SER A 1 252 ? 22.818 7.123 -1.909 1.00 90.62 252 SER A C 1
ATOM 1995 O O . SER A 1 252 ? 23.562 6.148 -1.800 1.00 90.62 252 SER A O 1
ATOM 1997 N N . ARG A 1 253 ? 22.408 7.820 -0.841 1.00 91.94 253 ARG A N 1
ATOM 1998 C CA . ARG A 1 253 ? 22.692 7.446 0.555 1.00 91.94 253 ARG A CA 1
ATOM 1999 C C . ARG A 1 253 ? 21.681 6.435 1.079 1.00 91.94 253 ARG A C 1
ATOM 2001 O O . ARG A 1 253 ? 22.081 5.512 1.780 1.00 91.94 253 ARG A O 1
ATOM 2008 N N . LEU A 1 254 ? 20.401 6.613 0.756 1.00 93.69 254 LEU A N 1
ATOM 2009 C CA . LEU A 1 254 ? 19.318 5.754 1.243 1.00 93.69 254 LEU A CA 1
ATOM 2010 C C . LEU A 1 254 ? 19.310 4.385 0.566 1.00 93.69 254 LEU A C 1
ATOM 2012 O O . LEU A 1 254 ? 19.127 3.372 1.236 1.00 93.69 254 LEU A O 1
ATOM 2016 N N . PHE A 1 255 ? 19.549 4.355 -0.743 1.00 95.31 255 PHE A N 1
ATOM 2017 C CA . PHE A 1 255 ? 19.487 3.138 -1.552 1.00 95.31 255 PHE A CA 1
ATOM 2018 C C . PHE A 1 255 ? 20.874 2.623 -1.971 1.00 95.31 255 PHE A C 1
ATOM 2020 O O . PHE A 1 255 ? 20.990 1.758 -2.838 1.00 95.31 255 PHE A O 1
ATOM 2027 N N . GLY A 1 256 ? 21.933 3.138 -1.338 1.00 93.25 256 GLY A N 1
ATOM 2028 C CA . GLY A 1 256 ? 23.309 2.689 -1.534 1.00 93.25 256 GLY A CA 1
ATOM 2029 C C . GLY A 1 256 ? 23.675 1.435 -0.727 1.00 93.25 256 GLY A C 1
ATOM 2030 O O . GLY A 1 256 ? 22.845 0.799 -0.078 1.00 93.25 256 GLY A O 1
ATOM 2031 N N . ASN A 1 257 ? 24.967 1.089 -0.729 1.00 92.69 257 ASN A N 1
ATOM 2032 C CA . ASN A 1 257 ? 25.478 -0.113 -0.052 1.00 92.69 257 ASN A CA 1
ATOM 2033 C C . ASN A 1 257 ? 25.311 -0.067 1.476 1.00 92.69 257 ASN A C 1
ATOM 2035 O O . ASN A 1 257 ? 25.061 -1.097 2.105 1.00 92.69 257 ASN A O 1
ATOM 2039 N N . ASN A 1 258 ? 25.450 1.118 2.079 1.00 94.19 258 ASN A N 1
ATOM 2040 C CA . ASN A 1 258 ? 25.246 1.300 3.512 1.00 94.19 258 ASN A CA 1
ATOM 2041 C C . ASN A 1 258 ? 23.749 1.358 3.821 1.00 94.19 258 ASN A C 1
ATOM 2043 O O . ASN A 1 258 ? 23.079 2.319 3.460 1.00 94.19 258 ASN A O 1
ATOM 2047 N N . ILE A 1 259 ? 23.248 0.359 4.546 1.00 94.50 259 ILE A N 1
ATOM 2048 C CA . ILE A 1 259 ? 21.825 0.255 4.872 1.00 94.50 259 ILE A CA 1
ATOM 2049 C C . ILE A 1 259 ? 21.391 1.140 6.045 1.00 94.50 259 ILE A C 1
ATOM 2051 O O . ILE A 1 259 ? 20.199 1.373 6.248 1.00 94.50 259 ILE A O 1
ATOM 2055 N N . ASN A 1 260 ? 22.345 1.631 6.839 1.00 93.75 260 ASN A N 1
ATOM 2056 C CA . ASN A 1 260 ? 22.057 2.332 8.084 1.00 93.75 260 ASN A CA 1
ATOM 2057 C C . ASN A 1 260 ? 21.144 3.564 7.906 1.00 93.75 260 ASN A C 1
ATOM 2059 O O . ASN A 1 260 ? 20.201 3.684 8.689 1.00 93.75 260 ASN A O 1
ATOM 2063 N N . PRO A 1 261 ? 21.332 4.437 6.892 1.00 94.31 261 PRO A N 1
ATOM 2064 C CA . PRO A 1 261 ? 20.469 5.603 6.708 1.00 94.31 261 PRO A CA 1
ATOM 2065 C C . PRO A 1 261 ? 18.992 5.234 6.514 1.00 94.31 261 PRO A C 1
ATOM 2067 O O . PRO A 1 261 ? 18.124 5.806 7.175 1.00 94.31 261 PRO A O 1
ATOM 2070 N N . LEU A 1 262 ? 18.698 4.251 5.657 1.00 95.38 262 LEU A N 1
ATOM 2071 C CA . LEU A 1 262 ? 17.327 3.801 5.408 1.00 95.38 262 LEU A CA 1
ATOM 2072 C C . LEU A 1 262 ? 16.753 3.047 6.615 1.00 95.38 262 LEU A C 1
ATOM 2074 O O . LEU A 1 262 ? 15.627 3.319 7.031 1.00 95.38 262 LEU A O 1
ATOM 2078 N N . ARG A 1 263 ? 17.553 2.177 7.246 1.00 95.12 263 ARG A N 1
ATOM 2079 C CA . ARG A 1 263 ? 17.178 1.475 8.483 1.00 95.12 263 ARG A CA 1
ATOM 2080 C C . ARG A 1 263 ? 16.748 2.450 9.580 1.00 95.12 263 ARG A C 1
ATOM 2082 O O . ARG A 1 263 ? 15.701 2.245 10.180 1.00 95.12 263 ARG A O 1
ATOM 2089 N N . LYS A 1 264 ? 17.502 3.533 9.810 1.00 94.31 264 LYS A N 1
ATOM 2090 C CA . LYS A 1 264 ? 17.174 4.549 10.827 1.00 94.31 264 LYS A CA 1
ATOM 2091 C C . LYS A 1 264 ? 15.846 5.263 10.581 1.00 94.31 264 LYS A C 1
ATOM 2093 O O . LYS A 1 264 ? 15.188 5.640 11.543 1.00 94.31 264 LYS A O 1
ATOM 2098 N N . ARG A 1 265 ? 15.440 5.427 9.322 1.00 94.50 265 ARG A N 1
ATOM 2099 C CA . ARG A 1 265 ? 14.145 6.026 8.958 1.00 94.50 265 ARG A CA 1
ATOM 2100 C C . ARG A 1 265 ? 12.999 5.058 9.204 1.00 94.50 265 ARG A C 1
ATOM 2102 O O . ARG A 1 265 ? 11.996 5.453 9.778 1.00 94.50 265 ARG A O 1
ATOM 2109 N N . ILE A 1 266 ? 13.188 3.787 8.850 1.00 94.06 266 ILE A N 1
ATOM 2110 C CA . ILE A 1 266 ? 12.206 2.734 9.129 1.00 94.06 266 ILE A CA 1
ATOM 2111 C C . ILE A 1 266 ? 12.037 2.548 10.640 1.00 94.06 266 ILE A C 1
ATOM 2113 O O . ILE A 1 266 ? 10.909 2.525 11.113 1.00 94.06 266 ILE A O 1
ATOM 2117 N N . GLU A 1 267 ? 13.130 2.500 11.410 1.00 92.38 267 GLU A N 1
ATOM 2118 C CA . GLU A 1 267 ? 13.085 2.462 12.883 1.00 92.38 267 GLU A CA 1
ATOM 2119 C C . GLU A 1 267 ? 12.278 3.631 13.458 1.00 92.38 267 GLU A C 1
ATOM 2121 O O . GLU A 1 267 ? 11.488 3.434 14.374 1.00 92.38 267 GLU A O 1
ATOM 2126 N N . ALA A 1 268 ? 12.438 4.831 12.895 1.00 92.56 268 ALA A N 1
ATOM 2127 C CA . ALA A 1 268 ? 11.751 6.024 13.371 1.00 92.56 268 ALA A CA 1
ATOM 2128 C C . ALA A 1 268 ? 10.233 6.012 13.129 1.00 92.56 268 ALA A C 1
ATOM 2130 O O . ALA A 1 268 ? 9.542 6.777 13.793 1.00 92.56 268 ALA A O 1
ATOM 2131 N N . ILE A 1 269 ? 9.705 5.167 12.237 1.00 93.00 269 ILE A N 1
ATOM 2132 C CA . ILE A 1 269 ? 8.263 5.114 11.928 1.00 93.00 269 ILE A CA 1
ATOM 2133 C C . ILE A 1 269 ? 7.602 3.770 12.265 1.00 93.00 269 ILE A C 1
ATOM 2135 O O . ILE A 1 269 ? 6.379 3.691 12.307 1.00 93.00 269 ILE A O 1
ATOM 2139 N N . ALA A 1 270 ? 8.379 2.705 12.487 1.00 89.19 270 ALA A N 1
ATOM 2140 C CA . ALA A 1 270 ? 7.880 1.327 12.507 1.00 89.19 270 ALA A CA 1
ATOM 2141 C C . ALA A 1 270 ? 6.824 1.039 13.587 1.00 89.19 270 ALA A C 1
ATOM 2143 O O . ALA A 1 270 ? 5.908 0.251 13.353 1.00 89.19 270 ALA A O 1
ATOM 2144 N N . ASP A 1 271 ? 6.959 1.657 14.759 1.00 86.12 271 ASP A N 1
ATOM 2145 C CA . ASP A 1 271 ? 6.124 1.439 15.946 1.00 86.12 271 ASP A CA 1
ATOM 2146 C C . ASP A 1 271 ? 5.032 2.508 16.132 1.00 86.12 271 ASP A C 1
ATOM 2148 O O . ASP A 1 271 ? 4.347 2.522 17.168 1.00 86.12 271 ASP A O 1
ATOM 2152 N N . LEU A 1 272 ? 4.871 3.400 15.146 1.00 90.50 272 LEU A N 1
ATOM 2153 C CA . LEU A 1 272 ? 3.788 4.374 15.139 1.00 90.50 272 LEU A CA 1
ATOM 2154 C C . LEU A 1 272 ? 2.434 3.663 14.946 1.00 90.50 272 LEU A C 1
ATOM 2156 O O . LEU A 1 272 ? 2.334 2.752 14.112 1.00 90.50 272 LEU A O 1
ATOM 2160 N N . PRO A 1 273 ? 1.380 4.071 15.683 1.00 88.31 273 PRO A N 1
ATOM 2161 C CA . PRO A 1 273 ? 0.047 3.467 15.626 1.00 88.31 273 PRO A CA 1
ATOM 2162 C C . PRO A 1 273 ? -0.578 3.413 14.229 1.00 88.31 273 PRO A C 1
ATOM 2164 O O . PRO A 1 273 ? -1.393 2.525 13.981 1.00 88.31 273 PRO A O 1
ATOM 2167 N N . GLU A 1 274 ? -0.216 4.350 13.354 1.00 90.25 274 GLU A N 1
ATOM 2168 C CA . GLU A 1 274 ? -0.696 4.464 11.976 1.00 90.25 274 GLU A CA 1
ATOM 2169 C C . GLU A 1 274 ? 0.089 3.618 10.965 1.00 90.25 274 GLU A C 1
ATOM 2171 O O . GLU A 1 274 ? -0.423 3.334 9.886 1.00 90.25 274 GLU A O 1
ATOM 2176 N N . ILE A 1 275 ? 1.323 3.223 11.294 1.00 88.25 275 ILE A N 1
ATOM 2177 C CA . ILE A 1 275 ? 2.201 2.470 10.389 1.00 88.25 275 ILE A CA 1
ATOM 2178 C C . ILE A 1 275 ? 2.127 0.969 10.685 1.00 88.25 275 ILE A C 1
ATOM 2180 O O . ILE A 1 275 ? 1.967 0.180 9.757 1.00 88.25 275 ILE A O 1
ATOM 2184 N N . ARG A 1 276 ? 2.261 0.569 11.961 1.00 71.75 276 ARG A N 1
ATOM 2185 C CA . ARG A 1 276 ? 2.195 -0.831 12.443 1.00 71.75 276 ARG A CA 1
ATOM 2186 C C . ARG A 1 276 ? 2.864 -1.850 11.508 1.00 71.75 276 ARG A C 1
ATOM 2188 O O . ARG A 1 276 ? 2.237 -2.821 11.081 1.00 71.75 276 ARG A O 1
ATOM 2195 N N . LEU A 1 277 ? 4.150 -1.667 11.197 1.00 72.62 277 LEU A N 1
ATOM 2196 C CA . LEU A 1 277 ? 4.859 -2.627 10.340 1.00 72.62 277 LEU A CA 1
ATOM 2197 C C . LEU A 1 277 ? 4.837 -4.025 10.986 1.00 72.62 277 LEU A C 1
ATOM 2199 O O . LEU A 1 277 ? 5.213 -4.181 12.140 1.00 72.62 277 LEU A O 1
ATOM 2203 N N . GLY A 1 278 ? 4.400 -5.052 10.255 1.00 55.38 278 GLY A N 1
ATOM 2204 C CA . GLY A 1 278 ? 4.548 -6.462 10.655 1.00 55.38 278 GLY A CA 1
ATOM 2205 C C . GLY A 1 278 ? 3.630 -6.996 11.769 1.00 55.38 278 GLY A C 1
ATOM 2206 O O . GLY A 1 278 ? 3.668 -8.196 12.040 1.00 55.38 278 GLY A O 1
ATOM 2207 N N . GLN A 1 279 ? 2.766 -6.184 12.391 1.00 51.97 279 GLN A N 1
ATOM 2208 C CA . GLN A 1 279 ? 1.935 -6.667 13.510 1.00 51.97 279 GLN A CA 1
ATOM 2209 C C . GLN A 1 279 ? 0.823 -7.652 13.101 1.00 51.97 279 GLN A C 1
ATOM 2211 O O . GLN A 1 279 ? 0.401 -8.452 13.934 1.00 51.97 279 GLN A O 1
ATOM 2216 N N . ASP A 1 280 ? 0.402 -7.666 11.833 1.00 43.72 280 ASP A N 1
ATOM 2217 C CA . ASP A 1 280 ? -0.692 -8.533 11.365 1.00 43.72 280 ASP A CA 1
ATOM 2218 C C . ASP A 1 280 ? -0.278 -10.000 11.118 1.00 43.72 280 ASP A C 1
ATOM 2220 O O . ASP A 1 280 ? -1.141 -10.873 11.019 1.00 43.72 280 ASP A O 1
ATOM 2224 N N . GLU A 1 281 ? 1.025 -10.309 11.071 1.00 44.94 281 GLU A N 1
ATOM 2225 C CA . GLU A 1 281 ? 1.531 -11.665 10.774 1.00 44.94 281 GLU A CA 1
ATOM 2226 C C . GLU A 1 281 ? 2.445 -12.255 11.862 1.00 44.94 281 GLU A C 1
ATOM 2228 O O . GLU A 1 281 ? 3.081 -13.285 11.654 1.00 44.94 281 GLU A O 1
ATOM 2233 N N . GLY A 1 282 ? 2.519 -11.635 13.045 1.00 38.16 282 GLY A N 1
ATOM 2234 C CA . GLY A 1 282 ? 3.364 -12.128 14.143 1.00 38.16 282 GLY A CA 1
ATOM 2235 C C . GLY A 1 282 ? 4.873 -11.967 13.904 1.00 38.16 282 GLY A C 1
ATOM 2236 O O . GLY A 1 282 ? 5.677 -12.434 14.711 1.00 38.16 282 GLY A O 1
ATOM 2237 N N . TYR A 1 283 ? 5.273 -11.274 12.835 1.00 44.16 283 TYR A N 1
ATOM 2238 C CA . TYR A 1 283 ? 6.652 -10.871 12.592 1.00 44.16 283 TYR A CA 1
ATOM 2239 C C . TYR A 1 283 ? 6.907 -9.521 13.264 1.00 44.16 283 TYR A C 1
ATOM 2241 O O . TYR A 1 283 ? 6.412 -8.493 12.811 1.00 44.16 283 TYR A O 1
ATOM 2249 N N . SER A 1 284 ? 7.732 -9.484 14.314 1.00 47.62 284 SER A N 1
ATOM 2250 C CA . SER A 1 284 ? 8.306 -8.205 14.750 1.00 47.62 284 SER A CA 1
ATOM 2251 C C . SER A 1 284 ? 9.052 -7.590 13.555 1.00 47.62 284 SER A C 1
ATOM 2253 O O . SER A 1 284 ? 9.914 -8.270 12.980 1.00 47.62 284 SER A O 1
ATOM 2255 N N . PRO A 1 285 ? 8.709 -6.369 13.103 1.00 61.00 285 PRO A N 1
ATOM 2256 C CA . PRO A 1 285 ? 9.294 -5.791 11.904 1.00 61.00 285 PRO A CA 1
ATOM 2257 C C . PRO A 1 285 ? 10.784 -5.554 12.137 1.00 61.00 285 PRO A C 1
ATOM 2259 O O . PRO A 1 285 ? 11.202 -4.606 12.799 1.00 61.00 285 PRO A O 1
ATOM 2262 N N . ASN A 1 286 ? 11.617 -6.419 11.567 1.00 83.44 286 ASN A N 1
ATOM 2263 C CA . ASN A 1 286 ? 13.047 -6.179 11.530 1.00 83.44 286 ASN A CA 1
ATOM 2264 C C . ASN A 1 286 ? 13.299 -5.017 10.553 1.00 83.44 286 ASN A C 1
ATOM 2266 O O . ASN A 1 286 ? 13.310 -5.213 9.335 1.00 83.44 286 ASN A O 1
ATOM 2270 N N . ALA A 1 287 ? 13.482 -3.807 11.090 1.00 89.62 287 ALA A N 1
ATOM 2271 C CA . ALA A 1 287 ? 13.720 -2.594 10.309 1.00 89.62 287 ALA A CA 1
ATOM 2272 C C . ALA A 1 287 ? 14.905 -2.736 9.342 1.00 89.62 287 ALA A C 1
ATOM 2274 O O . ALA A 1 287 ? 14.895 -2.156 8.259 1.00 89.62 287 ALA A O 1
ATOM 2275 N N . GLU A 1 288 ? 15.909 -3.546 9.691 1.00 91.88 288 GLU A N 1
ATOM 2276 C CA . GLU A 1 288 ? 17.019 -3.857 8.796 1.00 91.88 288 GLU A CA 1
ATOM 2277 C C . GLU A 1 288 ? 16.575 -4.728 7.615 1.00 91.88 288 GLU A C 1
ATOM 2279 O O . GLU A 1 288 ? 16.924 -4.420 6.475 1.00 91.88 288 GLU A O 1
ATOM 2284 N N . LYS A 1 289 ? 15.771 -5.774 7.856 1.00 91.81 289 LYS A N 1
ATOM 2285 C CA . LYS A 1 289 ? 15.200 -6.604 6.780 1.00 91.81 289 LYS A CA 1
ATOM 2286 C C . LYS A 1 289 ? 14.370 -5.747 5.823 1.00 91.81 289 LYS A C 1
ATOM 2288 O O . LYS A 1 289 ? 14.579 -5.812 4.615 1.00 91.81 289 LYS A O 1
ATOM 2293 N N . VAL A 1 290 ? 13.483 -4.910 6.363 1.00 93.50 290 VAL A N 1
ATOM 2294 C CA . VAL A 1 290 ? 12.650 -3.989 5.573 1.00 93.50 290 VAL A CA 1
ATOM 2295 C C . VAL A 1 290 ? 13.524 -3.036 4.757 1.00 93.50 290 VAL A C 1
ATOM 2297 O O . VAL A 1 290 ? 13.310 -2.889 3.558 1.00 93.50 290 VAL A O 1
ATOM 2300 N N . ALA A 1 291 ? 14.557 -2.445 5.363 1.00 95.56 291 ALA A N 1
ATOM 2301 C CA . ALA A 1 291 ? 15.468 -1.550 4.656 1.00 95.56 291 ALA A CA 1
ATOM 2302 C C . ALA A 1 291 ? 16.137 -2.247 3.467 1.00 95.56 291 ALA A C 1
ATOM 2304 O O . ALA A 1 291 ? 16.201 -1.678 2.378 1.00 95.56 291 ALA A O 1
ATOM 2305 N N . ARG A 1 292 ? 16.628 -3.479 3.660 1.00 96.44 292 ARG A N 1
ATOM 2306 C CA . ARG A 1 292 ? 17.297 -4.258 2.605 1.00 96.44 292 ARG A CA 1
ATOM 2307 C C . ARG A 1 292 ? 16.349 -4.570 1.450 1.00 96.44 292 ARG A C 1
ATOM 2309 O O . ARG A 1 292 ? 16.725 -4.361 0.300 1.00 96.44 292 ARG A O 1
ATOM 2316 N N . ILE A 1 293 ? 15.118 -4.975 1.766 1.00 96.38 293 ILE A N 1
ATOM 2317 C CA . ILE A 1 293 ? 14.061 -5.207 0.775 1.00 96.38 293 ILE A CA 1
ATOM 2318 C C . ILE A 1 293 ? 13.805 -3.940 -0.042 1.00 96.38 293 ILE A C 1
ATOM 2320 O O . ILE A 1 293 ? 13.847 -3.992 -1.267 1.00 96.38 293 ILE A O 1
ATOM 2324 N N . LEU A 1 294 ? 13.577 -2.799 0.616 1.00 96.75 294 LEU A N 1
ATOM 2325 C CA . LEU A 1 294 ? 13.260 -1.546 -0.074 1.00 96.75 294 LEU A CA 1
ATOM 2326 C C . LEU A 1 294 ? 14.428 -1.031 -0.915 1.00 96.75 294 LEU A C 1
ATOM 2328 O O . LEU A 1 294 ? 14.208 -0.569 -2.030 1.00 96.75 294 LEU A O 1
ATOM 2332 N N . ARG A 1 295 ? 15.665 -1.147 -0.419 1.00 97.25 295 ARG A N 1
ATOM 2333 C CA . ARG A 1 295 ? 16.869 -0.820 -1.191 1.00 97.25 295 ARG A CA 1
ATOM 2334 C C . ARG A 1 295 ? 16.924 -1.630 -2.482 1.00 97.25 295 ARG A C 1
ATOM 2336 O O . ARG A 1 295 ? 17.118 -1.061 -3.550 1.00 97.25 295 ARG A O 1
ATOM 2343 N N . ASP A 1 296 ? 16.763 -2.943 -2.389 1.00 97.56 296 ASP A N 1
ATOM 2344 C CA . ASP A 1 296 ? 16.880 -3.832 -3.545 1.00 97.56 296 ASP A CA 1
ATOM 2345 C C . ASP A 1 296 ? 15.701 -3.654 -4.517 1.00 97.56 296 ASP A C 1
ATOM 2347 O O . ASP A 1 296 ? 15.900 -3.639 -5.732 1.00 97.56 296 ASP A O 1
ATOM 2351 N N . TRP A 1 297 ? 14.495 -3.423 -3.987 1.00 96.62 297 TRP A N 1
ATOM 2352 C CA . TRP A 1 297 ? 13.295 -3.071 -4.749 1.00 96.62 297 TRP A CA 1
ATOM 2353 C C . TRP A 1 297 ? 13.482 -1.787 -5.563 1.00 96.62 297 TRP A C 1
ATOM 2355 O O . TRP A 1 297 ? 13.256 -1.795 -6.773 1.00 96.62 297 TRP A O 1
ATOM 2365 N N . VAL A 1 298 ? 13.949 -0.709 -4.925 1.00 96.50 298 VAL A N 1
ATOM 2366 C CA . VAL A 1 298 ? 14.251 0.572 -5.585 1.00 96.50 298 VAL A CA 1
ATOM 2367 C C . VAL A 1 298 ? 15.369 0.415 -6.609 1.00 96.50 298 VAL A C 1
ATOM 2369 O O . VAL A 1 298 ? 15.298 0.992 -7.693 1.00 96.50 298 VAL A O 1
ATOM 2372 N N . ASN A 1 299 ? 16.363 -0.425 -6.312 1.00 95.12 299 ASN A N 1
ATOM 2373 C CA . ASN A 1 299 ? 17.458 -0.723 -7.228 1.00 95.12 299 ASN A CA 1
ATOM 2374 C C . ASN A 1 299 ? 17.065 -1.628 -8.411 1.00 95.12 299 ASN A C 1
ATOM 2376 O O . ASN A 1 299 ? 17.918 -1.930 -9.242 1.00 95.12 299 ASN A O 1
ATOM 2380 N N . GLY A 1 300 ? 15.787 -1.994 -8.546 1.00 92.62 300 GLY A N 1
ATOM 2381 C CA . GLY A 1 300 ? 15.256 -2.673 -9.727 1.00 92.62 300 GLY A CA 1
ATOM 2382 C C . GLY A 1 300 ? 15.351 -4.195 -9.684 1.00 92.62 300 GLY A C 1
ATOM 2383 O O . GLY A 1 300 ? 15.175 -4.828 -10.721 1.00 92.62 300 GLY A O 1
ATOM 2384 N N . LYS A 1 301 ? 15.603 -4.800 -8.514 1.00 94.44 301 LYS A N 1
ATOM 2385 C CA . LYS A 1 301 ? 15.495 -6.257 -8.362 1.00 94.44 301 LYS A CA 1
ATOM 2386 C C . LYS A 1 301 ? 14.068 -6.720 -8.639 1.00 94.44 301 LYS A C 1
ATOM 2388 O O . LYS A 1 301 ? 13.106 -6.073 -8.208 1.00 94.44 301 LYS A O 1
ATOM 2393 N N . THR A 1 302 ? 13.942 -7.826 -9.362 1.00 92.88 302 THR A N 1
ATOM 2394 C CA . THR A 1 302 ? 12.657 -8.464 -9.690 1.00 92.88 302 THR A CA 1
ATOM 2395 C C . THR A 1 302 ? 11.997 -9.042 -8.437 1.00 92.88 302 THR A C 1
ATOM 2397 O O . THR A 1 302 ? 12.656 -9.265 -7.418 1.00 92.88 302 THR A O 1
ATOM 2400 N N . LEU A 1 303 ? 10.686 -9.298 -8.486 1.00 92.69 303 LEU A N 1
ATOM 2401 C CA . LEU A 1 303 ? 9.987 -9.941 -7.365 1.00 92.69 303 LEU A CA 1
ATOM 2402 C C . LEU A 1 303 ? 10.511 -11.359 -7.109 1.00 92.69 303 LEU A C 1
ATOM 2404 O O . LEU A 1 303 ? 10.579 -11.765 -5.953 1.00 92.69 303 LEU A O 1
ATOM 2408 N N . GLU A 1 304 ? 10.924 -12.078 -8.156 1.00 92.19 304 GLU A N 1
ATOM 2409 C CA . GLU A 1 304 ? 11.590 -13.380 -8.034 1.00 92.19 304 GLU A CA 1
ATOM 2410 C C . GLU A 1 304 ? 12.898 -13.278 -7.234 1.00 92.19 304 GLU A C 1
ATOM 2412 O O . GLU A 1 304 ? 13.051 -13.963 -6.223 1.00 92.19 304 GLU A O 1
ATOM 2417 N N . GLU A 1 305 ? 13.810 -12.379 -7.617 1.00 94.00 305 GLU A N 1
ATOM 2418 C CA . GLU A 1 305 ? 15.084 -12.191 -6.904 1.00 94.00 305 GLU A CA 1
ATOM 2419 C C . GLU A 1 305 ? 14.872 -11.755 -5.447 1.00 94.00 305 GLU A C 1
ATOM 2421 O O . GLU A 1 305 ? 15.570 -12.207 -4.538 1.00 94.00 305 GLU A O 1
ATOM 2426 N N . LEU A 1 306 ? 13.908 -10.864 -5.198 1.00 95.12 306 LEU A N 1
ATOM 2427 C CA . LEU A 1 306 ? 13.603 -10.401 -3.846 1.00 95.12 306 LEU A CA 1
ATOM 2428 C C . LEU A 1 306 ? 13.004 -11.514 -2.980 1.00 95.12 306 LEU A C 1
ATOM 2430 O O . LEU A 1 306 ? 13.376 -11.646 -1.813 1.00 95.12 306 LEU A O 1
ATOM 2434 N N . ALA A 1 307 ? 12.109 -12.324 -3.543 1.00 93.06 307 ALA A N 1
ATOM 2435 C CA . ALA A 1 307 ? 11.514 -13.457 -2.850 1.00 93.06 307 ALA A CA 1
ATOM 2436 C C . ALA A 1 307 ? 12.560 -14.528 -2.517 1.00 93.06 307 ALA A C 1
ATOM 2438 O O . ALA A 1 307 ? 12.565 -15.026 -1.394 1.00 93.06 307 ALA A O 1
ATOM 2439 N N . GLN A 1 308 ? 13.497 -14.806 -3.426 1.00 92.88 308 GLN A N 1
ATOM 2440 C CA . GLN A 1 308 ? 14.622 -15.707 -3.162 1.00 92.88 308 GLN A CA 1
ATOM 2441 C C . GLN A 1 308 ? 15.494 -15.200 -2.004 1.00 92.88 308 GLN A C 1
ATOM 2443 O O . GLN A 1 308 ? 15.864 -15.972 -1.122 1.00 92.88 308 GLN A O 1
ATOM 2448 N N . ASN A 1 309 ? 15.777 -13.895 -1.961 1.00 93.62 309 ASN A N 1
ATOM 2449 C CA . ASN A 1 309 ? 16.650 -13.305 -0.943 1.00 93.62 309 ASN A CA 1
ATOM 2450 C C . ASN A 1 309 ? 15.982 -13.135 0.432 1.00 93.62 309 ASN A C 1
ATOM 2452 O O . ASN A 1 309 ? 16.656 -13.214 1.460 1.00 93.62 309 ASN A O 1
ATOM 2456 N N . TYR A 1 310 ? 14.677 -12.841 0.469 1.00 92.88 310 TYR A N 1
ATOM 2457 C CA . TYR A 1 310 ? 14.003 -12.347 1.679 1.00 92.88 310 TYR A CA 1
ATOM 2458 C C . TYR A 1 310 ? 12.687 -13.056 2.027 1.00 92.88 310 TYR A C 1
ATOM 2460 O O . TYR A 1 310 ? 12.144 -12.821 3.118 1.00 92.88 310 TYR A O 1
ATOM 2468 N N . GLY A 1 311 ? 12.164 -13.885 1.123 1.00 89.12 311 GLY A N 1
ATOM 2469 C CA . GLY A 1 311 ? 10.944 -14.665 1.304 1.00 89.12 311 GLY A CA 1
ATOM 2470 C C . GLY A 1 311 ? 11.124 -15.845 2.257 1.00 89.12 311 GLY A C 1
ATOM 2471 O O . GLY A 1 311 ? 12.222 -16.132 2.741 1.00 89.12 311 GLY A O 1
ATOM 2472 N N . ASN A 1 312 ? 10.014 -16.521 2.553 1.00 88.81 312 ASN A N 1
ATOM 2473 C CA . ASN A 1 312 ? 10.026 -17.728 3.368 1.00 88.81 312 ASN A CA 1
ATOM 2474 C C . ASN A 1 312 ? 10.659 -18.887 2.578 1.00 88.81 312 ASN A C 1
ATOM 2476 O O . ASN A 1 312 ? 10.165 -19.249 1.512 1.00 88.81 312 ASN A O 1
ATOM 2480 N N . GLN A 1 313 ? 11.759 -19.441 3.088 1.00 87.75 313 GLN A N 1
ATOM 2481 C CA . GLN A 1 313 ? 12.521 -20.506 2.424 1.00 87.75 313 GLN A CA 1
ATOM 2482 C C . GLN A 1 313 ? 11.884 -21.894 2.590 1.00 87.75 313 GLN A C 1
ATOM 2484 O O . GLN A 1 313 ? 12.263 -22.821 1.885 1.00 87.75 313 GLN A O 1
ATOM 2489 N N . ASP A 1 314 ? 10.889 -22.030 3.472 1.00 89.81 314 ASP A N 1
ATOM 2490 C CA . ASP A 1 314 ? 10.139 -23.277 3.673 1.00 89.81 314 ASP A CA 1
ATOM 2491 C C . ASP A 1 314 ? 9.024 -23.474 2.626 1.00 89.81 314 ASP A C 1
ATOM 2493 O O . ASP A 1 314 ? 8.321 -24.486 2.631 1.00 89.81 314 ASP A O 1
ATOM 2497 N N . LEU A 1 315 ? 8.802 -22.483 1.754 1.00 87.62 315 LEU A N 1
ATOM 2498 C CA . LEU A 1 315 ? 7.791 -22.522 0.702 1.00 87.62 315 LEU A CA 1
ATOM 2499 C C . LEU A 1 315 ? 8.411 -22.901 -0.643 1.00 87.62 315 LEU A C 1
ATOM 2501 O O . LEU A 1 315 ? 9.492 -22.442 -0.995 1.00 87.62 315 LEU A O 1
ATOM 2505 N N . GLU A 1 316 ? 7.653 -23.649 -1.445 1.00 88.62 316 GLU A N 1
ATOM 2506 C CA . GLU A 1 316 ? 7.979 -23.878 -2.856 1.00 88.62 316 GLU A CA 1
ATOM 2507 C C . GLU A 1 316 ? 8.163 -22.547 -3.616 1.00 88.62 316 GLU A C 1
ATOM 2509 O O . GLU A 1 316 ? 7.421 -21.595 -3.338 1.00 88.62 316 GLU A O 1
ATOM 2514 N N . PRO A 1 317 ? 9.062 -22.466 -4.618 1.00 85.31 317 PRO A N 1
ATOM 2515 C CA . PRO A 1 317 ? 9.446 -21.203 -5.258 1.00 85.31 317 PRO A CA 1
ATOM 2516 C C . PRO A 1 317 ? 8.275 -20.334 -5.745 1.00 85.31 317 PRO A C 1
ATOM 2518 O O . PRO A 1 317 ? 8.245 -19.131 -5.488 1.00 85.31 317 PRO A O 1
ATOM 2521 N N . SER A 1 318 ? 7.260 -20.921 -6.391 1.00 82.88 318 SER A N 1
ATOM 2522 C CA . SER A 1 318 ? 6.100 -20.153 -6.873 1.00 82.88 318 SER A CA 1
ATOM 2523 C C . SER A 1 318 ? 5.285 -19.546 -5.723 1.00 82.88 318 SER A C 1
ATOM 2525 O O . SER A 1 318 ? 4.855 -18.391 -5.792 1.00 82.88 318 SER A O 1
ATOM 2527 N N . ARG A 1 319 ? 5.127 -20.288 -4.619 1.00 85.88 319 ARG A N 1
ATOM 2528 C CA . ARG A 1 319 ? 4.446 -19.813 -3.405 1.00 85.88 319 ARG A CA 1
ATOM 2529 C C . ARG A 1 319 ? 5.277 -18.779 -2.664 1.00 85.88 319 ARG A C 1
ATOM 2531 O O . ARG A 1 319 ? 4.694 -17.825 -2.157 1.00 85.88 319 ARG A O 1
ATOM 2538 N N . GLN A 1 320 ? 6.598 -18.935 -2.639 1.00 88.94 320 GLN A N 1
ATOM 2539 C CA . GLN A 1 320 ? 7.521 -17.972 -2.045 1.00 88.94 320 GLN A CA 1
ATOM 2540 C C . GLN A 1 320 ? 7.374 -16.590 -2.697 1.00 88.94 320 GLN A C 1
ATOM 2542 O O . GLN A 1 320 ? 7.232 -15.598 -1.984 1.00 88.94 320 GLN A O 1
ATOM 2547 N N . VAL A 1 321 ? 7.329 -16.515 -4.034 1.00 89.50 321 VAL A N 1
ATOM 2548 C CA . VAL A 1 321 ? 7.130 -15.246 -4.761 1.00 89.50 321 VAL A CA 1
ATOM 2549 C C . VAL A 1 321 ? 5.782 -14.615 -4.426 1.00 89.50 321 VAL A C 1
ATOM 2551 O O . VAL A 1 321 ? 5.711 -13.413 -4.169 1.00 89.50 321 VAL A O 1
ATOM 2554 N N . VAL A 1 322 ? 4.707 -15.408 -4.401 1.00 87.12 322 VAL A N 1
ATOM 2555 C CA . VAL A 1 322 ? 3.359 -14.912 -4.084 1.00 87.12 322 VAL A CA 1
ATOM 2556 C C . VAL A 1 322 ? 3.274 -14.388 -2.650 1.00 87.12 322 VAL A C 1
ATOM 2558 O O . VAL A 1 322 ? 2.712 -13.316 -2.427 1.00 87.12 322 VAL A O 1
ATOM 2561 N N . ASP A 1 323 ? 3.810 -15.135 -1.688 1.00 87.56 323 ASP A N 1
ATOM 2562 C CA . ASP A 1 323 ? 3.839 -14.771 -0.271 1.00 87.56 323 ASP A CA 1
ATOM 2563 C C . ASP A 1 323 ? 4.655 -13.493 -0.043 1.00 87.56 323 ASP A C 1
ATOM 2565 O O . ASP A 1 323 ? 4.147 -12.503 0.488 1.00 87.56 323 ASP A O 1
ATOM 2569 N N . PHE A 1 324 ? 5.872 -13.453 -0.588 1.00 91.38 324 PHE A N 1
ATOM 2570 C CA . PHE A 1 324 ? 6.727 -12.275 -0.524 1.00 91.38 324 PHE A CA 1
ATOM 2571 C C . PHE A 1 324 ? 6.088 -11.052 -1.193 1.00 91.38 324 PHE A C 1
ATOM 2573 O O . PHE A 1 324 ? 6.142 -9.952 -0.647 1.00 91.38 324 PHE A O 1
ATOM 2580 N N . SER A 1 325 ? 5.438 -11.224 -2.347 1.00 90.62 325 SER A N 1
ATOM 2581 C CA . SER A 1 325 ? 4.762 -10.122 -3.042 1.00 90.62 325 SER A CA 1
ATOM 2582 C C . SER A 1 325 ? 3.595 -9.562 -2.225 1.00 90.62 325 SER A C 1
ATOM 2584 O O . SER A 1 325 ? 3.416 -8.347 -2.181 1.00 90.62 325 SER A O 1
ATOM 2586 N N . LYS A 1 326 ? 2.826 -10.413 -1.523 1.00 87.94 326 LYS A N 1
ATOM 2587 C CA . LYS A 1 326 ? 1.787 -9.951 -0.579 1.00 87.94 326 LYS A CA 1
ATOM 2588 C C . LYS A 1 326 ? 2.389 -9.092 0.523 1.00 87.94 326 LYS A C 1
ATOM 2590 O O . LYS A 1 326 ? 1.859 -8.017 0.786 1.00 87.94 326 LYS A O 1
ATOM 2595 N N . TYR A 1 327 ? 3.483 -9.555 1.122 1.00 89.44 327 TYR A N 1
ATOM 2596 C CA . TYR A 1 327 ? 4.193 -8.815 2.158 1.00 89.44 327 TYR A CA 1
ATOM 2597 C C . TYR A 1 327 ? 4.737 -7.478 1.637 1.00 89.44 327 TYR A C 1
ATOM 2599 O O . TYR A 1 327 ? 4.505 -6.439 2.243 1.00 89.44 327 TYR A O 1
ATOM 2607 N N . LEU A 1 328 ? 5.422 -7.473 0.490 1.00 91.69 328 LEU A N 1
ATOM 2608 C CA . LEU A 1 328 ? 5.978 -6.253 -0.088 1.00 91.69 328 LEU A CA 1
ATOM 2609 C C . LEU A 1 328 ? 4.868 -5.236 -0.388 1.00 91.69 328 LEU A C 1
ATOM 2611 O O . LEU A 1 328 ? 4.922 -4.104 0.089 1.00 91.69 328 LEU A O 1
ATOM 2615 N N . PHE A 1 329 ? 3.832 -5.631 -1.131 1.00 89.62 329 PHE A N 1
ATOM 2616 C CA . PHE A 1 329 ? 2.760 -4.710 -1.512 1.00 89.62 329 PHE A CA 1
ATOM 2617 C C . PHE A 1 329 ? 1.896 -4.256 -0.331 1.00 89.62 329 PHE A C 1
ATOM 2619 O O . PHE A 1 329 ? 1.317 -3.175 -0.415 1.00 89.62 329 PHE A O 1
ATOM 2626 N N . SER A 1 330 ? 1.829 -5.015 0.771 1.00 86.56 330 SER A N 1
ATOM 2627 C CA . SER A 1 330 ? 1.127 -4.566 1.981 1.00 86.56 330 SER A CA 1
ATOM 2628 C C . SER A 1 330 ? 1.878 -3.460 2.727 1.00 86.56 330 SER A C 1
ATOM 2630 O O . SER A 1 330 ? 1.238 -2.605 3.335 1.00 86.56 330 SER A O 1
ATOM 2632 N N . ILE A 1 331 ? 3.214 -3.428 2.649 1.00 89.44 331 ILE A N 1
ATOM 2633 C CA . ILE A 1 331 ? 4.028 -2.422 3.346 1.00 89.44 331 ILE A CA 1
ATOM 2634 C C . ILE A 1 331 ? 4.403 -1.215 2.477 1.00 89.44 331 ILE A C 1
ATOM 2636 O O . ILE A 1 331 ? 4.698 -0.158 3.032 1.00 89.44 331 ILE A O 1
ATOM 2640 N N . LEU A 1 332 ? 4.412 -1.333 1.140 1.00 91.31 332 LEU A N 1
ATOM 2641 C CA . LEU A 1 332 ? 4.932 -0.279 0.252 1.00 91.31 332 LEU A CA 1
ATOM 2642 C C . LEU A 1 332 ? 4.212 1.064 0.421 1.00 91.31 332 LEU A C 1
ATOM 2644 O O . LEU A 1 332 ? 4.878 2.083 0.598 1.00 91.31 332 LEU A O 1
ATOM 2648 N N . SER A 1 333 ? 2.876 1.076 0.392 1.00 89.69 333 SER A N 1
ATOM 2649 C CA . SER A 1 333 ? 2.093 2.311 0.554 1.00 89.69 333 SER A CA 1
ATOM 2650 C C . SER A 1 333 ? 2.311 2.935 1.929 1.00 89.69 333 SER A C 1
ATOM 2652 O O . SER A 1 333 ? 2.563 4.134 2.033 1.00 89.69 333 SER A O 1
ATOM 2654 N N . THR A 1 334 ? 2.282 2.109 2.974 1.00 91.31 334 THR A N 1
ATOM 2655 C CA . THR A 1 334 ? 2.420 2.549 4.363 1.00 91.31 334 THR A CA 1
ATOM 2656 C C . THR A 1 334 ? 3.808 3.117 4.644 1.00 91.31 334 THR A C 1
ATOM 2658 O O . THR A 1 334 ? 3.927 4.178 5.250 1.00 91.31 334 THR A O 1
ATOM 2661 N N . ILE A 1 335 ? 4.872 2.460 4.171 1.00 93.56 335 ILE A N 1
ATOM 2662 C CA . ILE A 1 335 ? 6.244 2.944 4.365 1.00 93.56 335 ILE A CA 1
ATOM 2663 C C . ILE A 1 335 ? 6.530 4.166 3.498 1.00 93.56 335 ILE A C 1
ATOM 2665 O O . ILE A 1 335 ? 7.166 5.097 3.982 1.00 93.56 335 ILE A O 1
ATOM 2669 N N . SER A 1 336 ? 6.076 4.181 2.241 1.00 94.81 336 SER A N 1
ATOM 2670 C CA . SER A 1 336 ? 6.219 5.347 1.362 1.00 94.81 336 SER A CA 1
ATOM 2671 C C . SER A 1 336 ? 5.627 6.591 2.029 1.00 94.81 336 SER A C 1
ATOM 2673 O O . SER A 1 336 ? 6.333 7.581 2.224 1.00 94.81 336 SER A O 1
ATOM 2675 N N . TRP A 1 337 ? 4.379 6.492 2.496 1.00 94.12 337 TRP A N 1
ATOM 2676 C CA . TRP A 1 337 ? 3.719 7.558 3.240 1.00 94.12 337 TRP A CA 1
ATOM 2677 C C . TRP A 1 337 ? 4.461 7.919 4.533 1.00 94.12 337 TRP A C 1
ATOM 2679 O O . TRP A 1 337 ? 4.786 9.086 4.742 1.00 94.12 337 TRP A O 1
ATOM 2689 N N . GLY A 1 338 ? 4.802 6.932 5.367 1.00 94.94 338 GLY A N 1
ATOM 2690 C CA . GLY A 1 338 ? 5.487 7.175 6.637 1.00 94.94 338 GLY A CA 1
ATOM 2691 C C . GLY A 1 338 ? 6.862 7.832 6.474 1.00 94.94 338 GLY A C 1
ATOM 2692 O O . GLY A 1 338 ? 7.223 8.701 7.264 1.00 94.94 338 GLY A O 1
ATOM 2693 N N . ILE A 1 339 ? 7.618 7.481 5.429 1.00 94.62 339 ILE A N 1
ATOM 2694 C CA . ILE A 1 339 ? 8.898 8.125 5.106 1.00 94.62 339 ILE A CA 1
ATOM 2695 C C . ILE A 1 339 ? 8.684 9.561 4.625 1.00 94.62 339 ILE A C 1
ATOM 2697 O O . ILE A 1 339 ? 9.434 10.431 5.056 1.00 94.62 339 ILE A O 1
ATOM 2701 N N . GLY A 1 340 ? 7.668 9.833 3.800 1.00 93.69 340 GLY A N 1
ATOM 2702 C CA . GLY A 1 340 ? 7.338 11.204 3.385 1.00 93.69 340 GLY A CA 1
ATOM 2703 C C . GLY A 1 340 ? 6.867 12.079 4.551 1.00 93.69 340 GLY A C 1
ATOM 2704 O O . GLY A 1 340 ? 7.236 13.251 4.663 1.00 93.69 340 GLY A O 1
ATOM 2705 N N . ALA A 1 341 ? 6.117 11.493 5.482 1.00 93.31 341 ALA A N 1
ATOM 2706 C CA . ALA A 1 341 ? 5.724 12.158 6.714 1.00 93.31 341 ALA A CA 1
ATOM 2707 C C . ALA A 1 341 ? 6.937 12.450 7.614 1.00 93.31 341 ALA A C 1
ATOM 2709 O O . ALA A 1 341 ? 7.098 13.574 8.090 1.00 93.31 341 ALA A O 1
ATOM 2710 N N . LEU A 1 342 ? 7.835 11.474 7.794 1.00 94.25 342 LEU A N 1
ATOM 2711 C CA . LEU A 1 342 ? 9.088 11.660 8.527 1.00 94.25 342 LEU A CA 1
ATOM 2712 C C . LEU A 1 342 ? 9.959 12.746 7.886 1.00 94.25 342 LEU A C 1
ATOM 2714 O O . LEU A 1 342 ? 10.503 13.586 8.594 1.00 94.25 342 LEU A O 1
ATOM 2718 N N . GLU A 1 343 ? 10.075 12.750 6.559 1.00 91.81 343 GLU A N 1
ATOM 2719 C CA . GLU A 1 343 ? 10.799 13.774 5.805 1.00 91.81 343 GLU A CA 1
ATOM 2720 C C . GLU A 1 343 ? 10.244 15.169 6.106 1.00 91.81 343 GLU A C 1
ATOM 2722 O O . GLU A 1 343 ? 11.003 16.069 6.462 1.00 91.81 343 GLU A O 1
ATOM 2727 N N . THR A 1 344 ? 8.917 15.319 6.057 1.00 91.25 344 THR A N 1
ATOM 2728 C CA . THR A 1 344 ? 8.219 16.576 6.358 1.00 91.25 344 THR A CA 1
ATOM 2729 C C . THR A 1 344 ? 8.515 17.059 7.783 1.00 91.25 344 THR A C 1
ATOM 2731 O O . THR A 1 344 ? 8.824 18.232 7.984 1.00 91.25 344 THR A O 1
ATOM 2734 N N . VAL A 1 345 ? 8.496 16.166 8.779 1.00 91.50 345 VAL A N 1
ATOM 2735 C CA . VAL A 1 345 ? 8.802 16.509 10.183 1.00 91.50 345 VAL A CA 1
ATOM 2736 C C . VAL A 1 345 ? 10.287 16.846 10.382 1.00 91.50 345 VAL A C 1
ATOM 2738 O O . VAL A 1 345 ? 10.651 17.781 11.110 1.00 91.50 345 VAL A O 1
ATOM 2741 N N . CYS A 1 346 ? 11.181 16.087 9.750 1.00 89.38 346 CYS A N 1
ATOM 2742 C CA . CYS A 1 346 ? 12.619 16.235 9.933 1.00 89.38 346 CYS A CA 1
ATOM 2743 C C . CYS A 1 346 ? 13.191 17.445 9.191 1.00 89.38 346 CYS A C 1
ATOM 2745 O O . CYS A 1 346 ? 13.979 18.180 9.786 1.00 89.38 346 CYS A O 1
ATOM 2747 N N . LEU A 1 347 ? 12.791 17.668 7.939 1.00 86.81 347 LEU A N 1
ATOM 2748 C CA . LEU A 1 347 ? 13.376 18.679 7.055 1.00 86.81 347 LEU A CA 1
ATOM 2749 C C . LEU A 1 347 ? 12.515 19.941 6.919 1.00 86.81 347 LEU A C 1
ATOM 275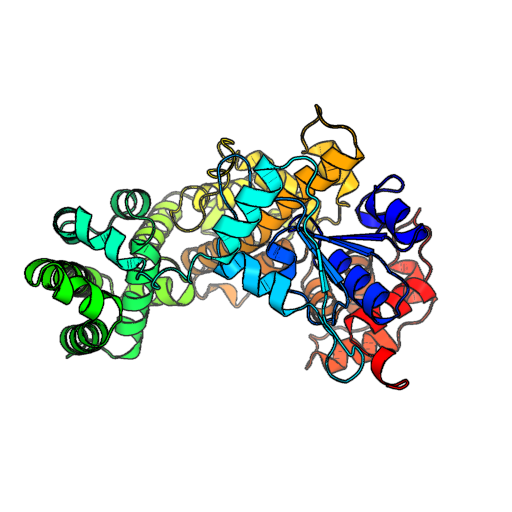1 O O . LEU A 1 347 ? 13.035 20.996 6.558 1.00 86.81 347 LEU A O 1
ATOM 2755 N N . GLY A 1 348 ? 11.215 19.871 7.222 1.00 79.75 348 GLY A N 1
ATOM 2756 C CA . GLY A 1 348 ? 10.311 21.010 7.072 1.00 79.75 348 GLY A CA 1
ATOM 2757 C C . GLY A 1 348 ? 10.370 21.590 5.656 1.00 79.75 348 GLY A C 1
ATOM 2758 O O . GLY A 1 348 ? 10.144 20.882 4.680 1.00 79.75 348 GLY A O 1
ATOM 2759 N N . ASN A 1 349 ? 10.706 22.878 5.545 1.00 66.62 349 ASN A N 1
ATOM 2760 C CA . ASN A 1 349 ? 10.801 23.590 4.266 1.00 66.62 349 ASN A CA 1
ATOM 2761 C C . ASN A 1 349 ? 12.232 23.628 3.678 1.00 66.62 349 ASN A C 1
ATOM 2763 O O . ASN A 1 349 ? 12.429 24.228 2.624 1.00 66.62 349 ASN A O 1
ATOM 2767 N N . GLU A 1 350 ? 13.231 22.982 4.300 1.00 60.94 350 GLU A N 1
ATOM 2768 C CA . GLU A 1 350 ? 14.612 22.894 3.768 1.00 60.94 350 GLU A CA 1
ATOM 2769 C C . GLU A 1 350 ? 14.731 22.008 2.503 1.00 60.94 350 GLU A C 1
ATOM 2771 O O . GLU A 1 350 ? 15.811 21.847 1.932 1.00 60.94 350 GLU A O 1
ATOM 2776 N N . GLN A 1 351 ? 13.609 21.455 2.033 1.00 58.84 351 GLN A N 1
ATOM 2777 C CA . GLN A 1 351 ? 13.461 20.635 0.824 1.00 58.84 351 GLN A CA 1
ATOM 2778 C C . GLN A 1 351 ? 13.896 21.345 -0.475 1.00 58.84 351 GLN A C 1
ATOM 2780 O O . GLN A 1 351 ? 14.269 20.695 -1.452 1.00 58.84 351 GLN A O 1
ATOM 2785 N N . SER A 1 352 ? 13.868 22.680 -0.502 1.00 52.81 352 SER A N 1
ATOM 2786 C CA . SER A 1 352 ? 13.921 23.505 -1.720 1.00 52.81 352 SER A CA 1
ATOM 2787 C C . SER A 1 352 ? 15.240 23.471 -2.508 1.00 52.81 352 SER A C 1
ATOM 2789 O O . SER A 1 352 ? 15.270 23.929 -3.650 1.00 52.81 352 SER A O 1
ATOM 2791 N N . HIS A 1 353 ? 16.324 22.917 -1.955 1.00 51.84 353 HIS A N 1
ATOM 2792 C CA . HIS A 1 353 ? 17.651 22.968 -2.584 1.00 51.84 353 HIS A CA 1
ATOM 2793 C C . HIS A 1 353 ? 18.175 21.629 -3.130 1.00 51.84 353 HIS A C 1
ATOM 2795 O O . HIS A 1 353 ? 19.232 21.609 -3.763 1.00 51.84 353 HIS A O 1
ATOM 2801 N N . ILE A 1 354 ? 17.480 20.502 -2.912 1.00 61.47 354 ILE A N 1
ATOM 2802 C CA . ILE A 1 354 ? 17.969 19.172 -3.316 1.00 61.47 354 ILE A CA 1
ATOM 2803 C C . ILE A 1 354 ? 16.863 18.396 -4.045 1.00 61.47 354 ILE A C 1
ATOM 2805 O O . ILE A 1 354 ? 15.960 17.835 -3.434 1.00 61.47 354 ILE A O 1
ATOM 2809 N N . SER A 1 355 ? 16.967 18.339 -5.376 1.00 66.94 355 SER A N 1
ATOM 2810 C CA . SER A 1 355 ? 15.874 17.902 -6.259 1.00 66.94 355 SER A CA 1
ATOM 2811 C C . SER A 1 355 ? 15.428 16.438 -6.139 1.00 66.94 355 SER A C 1
ATOM 2813 O O . SER A 1 355 ? 14.383 16.112 -6.685 1.00 66.94 355 SER A O 1
ATOM 2815 N N . ASP A 1 356 ? 16.195 15.542 -5.504 1.00 76.50 356 ASP A N 1
ATOM 2816 C CA . ASP A 1 356 ? 15.844 14.116 -5.397 1.00 76.50 356 ASP A CA 1
ATOM 2817 C C . ASP A 1 356 ? 15.148 13.737 -4.079 1.00 76.50 356 ASP A C 1
ATOM 2819 O O . ASP A 1 356 ? 14.496 12.695 -4.033 1.00 76.50 356 ASP A O 1
ATOM 2823 N N . ILE A 1 357 ? 15.235 14.573 -3.036 1.00 84.12 357 ILE A N 1
ATOM 2824 C CA . ILE A 1 357 ? 14.693 14.264 -1.699 1.00 84.12 357 ILE A CA 1
ATOM 2825 C C . ILE A 1 357 ? 13.166 14.126 -1.737 1.00 84.12 357 ILE A C 1
ATOM 2827 O O . ILE A 1 357 ? 12.638 13.110 -1.298 1.00 84.12 357 ILE A O 1
ATOM 2831 N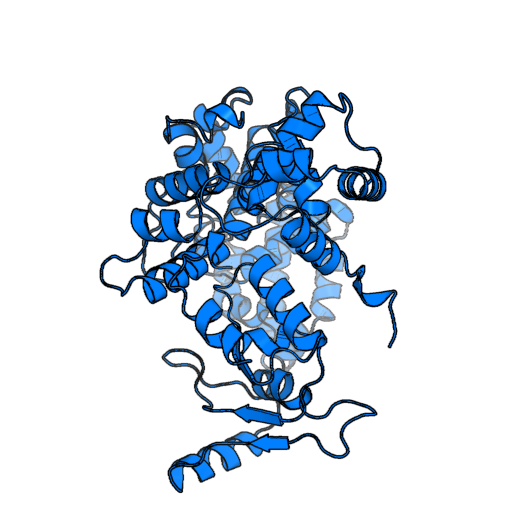 N . ASN A 1 358 ? 12.473 15.065 -2.386 1.00 84.94 358 ASN A N 1
ATOM 2832 C CA . ASN A 1 358 ? 11.005 15.070 -2.472 1.00 84.94 358 ASN A CA 1
ATOM 2833 C C . ASN A 1 358 ? 10.426 13.840 -3.199 1.00 84.94 358 ASN A C 1
ATOM 2835 O O . ASN A 1 358 ? 9.222 13.595 -3.173 1.00 84.94 358 ASN A O 1
ATOM 2839 N N . TYR A 1 359 ? 11.276 13.073 -3.887 1.00 91.50 359 TYR A N 1
ATOM 2840 C CA . TYR A 1 359 ? 10.888 11.900 -4.657 1.00 91.50 359 TYR A CA 1
ATOM 2841 C C . TYR A 1 359 ? 11.144 10.582 -3.917 1.00 91.50 359 TYR A C 1
ATOM 2843 O O . TYR A 1 359 ? 10.718 9.543 -4.416 1.00 91.50 359 TYR A O 1
ATOM 2851 N N . ILE A 1 360 ? 11.786 10.580 -2.742 1.00 93.94 360 ILE A N 1
ATOM 2852 C CA . ILE A 1 360 ? 12.109 9.349 -1.997 1.00 93.94 360 ILE A CA 1
ATOM 2853 C C . ILE A 1 360 ? 10.866 8.487 -1.704 1.00 93.94 360 ILE A C 1
ATOM 2855 O O . ILE A 1 360 ? 10.916 7.286 -1.996 1.00 93.94 360 ILE A O 1
ATOM 2859 N N . PRO A 1 361 ? 9.735 9.034 -1.207 1.00 94.75 361 PRO A N 1
ATOM 2860 C CA . PRO A 1 361 ? 8.507 8.254 -1.029 1.00 94.75 361 PRO A CA 1
ATOM 2861 C C . PRO A 1 361 ? 8.046 7.580 -2.326 1.00 94.75 361 PRO A C 1
ATOM 2863 O O . PRO A 1 361 ? 7.710 6.393 -2.338 1.00 94.75 361 PRO A O 1
ATOM 2866 N N . SER A 1 362 ? 8.089 8.319 -3.433 1.00 95.12 362 SER A N 1
ATOM 2867 C CA . SER A 1 362 ? 7.684 7.849 -4.759 1.00 95.12 362 SER A CA 1
ATOM 2868 C C . SER A 1 362 ? 8.649 6.804 -5.326 1.00 95.12 362 SER A C 1
ATOM 2870 O O . SER A 1 362 ? 8.202 5.840 -5.942 1.00 95.12 362 SER A O 1
ATOM 2872 N N . MET A 1 363 ? 9.957 6.930 -5.073 1.00 96.12 363 MET A N 1
ATOM 2873 C CA . MET A 1 363 ? 10.963 5.926 -5.448 1.00 96.12 363 MET A CA 1
ATOM 2874 C C . MET A 1 363 ? 10.643 4.587 -4.787 1.00 96.12 363 MET A C 1
ATOM 2876 O O . MET A 1 363 ? 10.637 3.557 -5.458 1.00 96.12 363 MET A O 1
ATOM 2880 N N . ILE A 1 364 ? 10.304 4.610 -3.492 1.00 96.12 364 ILE A N 1
ATOM 2881 C CA . ILE A 1 364 ? 9.904 3.423 -2.726 1.00 96.12 364 ILE A CA 1
ATOM 2882 C C . ILE A 1 364 ? 8.610 2.833 -3.280 1.00 96.12 364 ILE A C 1
ATOM 2884 O O . ILE A 1 364 ? 8.557 1.637 -3.558 1.00 96.12 364 ILE A O 1
ATOM 2888 N N . PHE A 1 365 ? 7.586 3.664 -3.483 1.00 95.25 365 PHE A N 1
ATOM 2889 C CA . PHE A 1 365 ? 6.287 3.212 -3.977 1.00 95.25 365 PHE A CA 1
ATOM 2890 C C . PHE A 1 365 ? 6.390 2.550 -5.359 1.00 95.25 365 PHE A C 1
ATOM 2892 O O . PHE A 1 365 ? 5.877 1.450 -5.562 1.00 95.25 365 PHE A O 1
ATOM 2899 N N . PHE A 1 366 ? 7.092 3.185 -6.301 1.00 94.62 366 PHE A N 1
ATOM 2900 C CA . PHE A 1 366 ? 7.209 2.691 -7.674 1.00 94.62 366 PHE A CA 1
ATOM 2901 C C . PHE A 1 366 ? 8.342 1.680 -7.891 1.00 94.62 366 PHE A C 1
ATOM 2903 O O . PHE A 1 366 ? 8.322 0.981 -8.905 1.00 94.62 366 PHE A O 1
ATOM 2910 N N . GLY A 1 367 ? 9.310 1.594 -6.974 1.00 95.50 367 GLY A N 1
ATOM 2911 C CA . GLY A 1 367 ? 10.476 0.716 -7.089 1.00 95.50 367 GLY A CA 1
ATOM 2912 C C . GLY A 1 367 ? 11.465 1.158 -8.160 1.00 95.50 367 GLY A C 1
ATOM 2913 O O . GLY A 1 367 ? 11.883 0.337 -8.974 1.00 95.50 367 GLY A O 1
ATOM 2914 N N . VAL A 1 368 ? 11.790 2.453 -8.195 1.00 95.25 368 VAL A N 1
ATOM 2915 C CA . VAL A 1 368 ? 12.672 3.067 -9.205 1.00 95.25 368 VAL A CA 1
ATOM 2916 C C . VAL A 1 368 ? 13.647 4.061 -8.573 1.00 95.25 368 VAL A C 1
ATOM 2918 O O . VAL A 1 368 ? 13.340 4.665 -7.550 1.00 95.25 368 VAL A O 1
ATOM 2921 N N . GLN A 1 369 ? 14.816 4.261 -9.186 1.00 90.81 369 GLN A N 1
ATOM 2922 C CA . GLN A 1 369 ? 15.963 4.921 -8.537 1.00 90.81 369 GLN A CA 1
ATOM 2923 C C . GLN A 1 369 ? 16.005 6.450 -8.688 1.00 90.81 369 GLN A C 1
ATOM 2925 O O . GLN A 1 369 ? 16.836 7.109 -8.062 1.00 90.81 369 GLN A O 1
ATOM 2930 N N . ARG A 1 370 ? 15.197 7.027 -9.584 1.00 88.69 370 ARG A N 1
ATOM 2931 C CA . ARG A 1 370 ? 15.336 8.427 -10.019 1.00 88.69 370 ARG A CA 1
ATOM 2932 C C . ARG A 1 370 ? 13.981 9.087 -10.263 1.00 88.69 370 ARG A C 1
ATOM 2934 O O . ARG A 1 370 ? 12.992 8.404 -10.521 1.00 88.69 370 ARG A O 1
ATOM 2941 N N . LYS A 1 371 ? 13.954 10.422 -10.224 1.00 90.81 371 LYS A N 1
ATOM 2942 C CA . LYS A 1 371 ? 12.740 11.223 -10.459 1.00 90.81 371 LYS A CA 1
ATOM 2943 C C . LYS A 1 371 ? 12.192 11.058 -11.878 1.00 90.81 371 LYS A C 1
ATOM 2945 O O . LYS A 1 371 ? 10.989 10.925 -12.049 1.00 90.81 371 LYS A O 1
ATOM 2950 N N . GLU A 1 372 ? 13.067 10.943 -12.876 1.00 92.44 372 GLU A N 1
ATOM 2951 C CA . GLU A 1 372 ? 12.677 10.751 -14.274 1.00 92.44 372 GLU A CA 1
ATOM 2952 C C . GLU A 1 372 ? 11.951 9.411 -14.458 1.00 92.44 372 GLU A C 1
ATOM 2954 O O . GLU A 1 372 ? 10.925 9.333 -15.130 1.00 92.44 372 GLU A O 1
ATOM 2959 N N . ALA A 1 373 ? 12.422 8.364 -13.773 1.00 94.69 373 ALA A N 1
ATOM 2960 C CA . ALA A 1 373 ? 11.754 7.069 -13.770 1.00 94.69 373 ALA A CA 1
ATOM 2961 C C . ALA A 1 373 ? 10.371 7.156 -13.110 1.00 94.69 373 ALA A C 1
ATOM 2963 O O . ALA A 1 373 ? 9.437 6.534 -13.597 1.00 94.69 373 ALA A O 1
ATOM 2964 N N . ILE A 1 374 ? 10.204 7.954 -12.050 1.00 94.25 374 ILE A N 1
ATOM 2965 C CA . ILE A 1 374 ? 8.891 8.177 -11.421 1.00 94.25 374 ILE A CA 1
ATOM 2966 C C . ILE A 1 374 ? 7.922 8.821 -12.412 1.00 94.25 374 ILE A C 1
ATOM 2968 O O . ILE A 1 374 ? 6.802 8.337 -12.558 1.00 94.25 374 ILE A O 1
ATOM 2972 N N . TRP A 1 375 ? 8.348 9.858 -13.133 1.00 93.06 375 TRP A N 1
ATOM 2973 C CA . TRP A 1 375 ? 7.516 10.503 -14.150 1.00 93.06 375 TRP A CA 1
ATOM 2974 C C . TRP A 1 375 ? 7.063 9.509 -15.227 1.00 93.06 375 TRP A C 1
ATOM 2976 O O . TRP A 1 375 ? 5.880 9.451 -15.561 1.00 93.06 375 TRP A O 1
ATOM 2986 N N . LEU A 1 376 ? 7.981 8.665 -15.704 1.00 94.75 376 LEU A N 1
ATOM 2987 C CA . LEU A 1 376 ? 7.683 7.605 -16.668 1.00 94.75 376 LEU A CA 1
ATOM 2988 C C . LEU A 1 376 ? 6.694 6.575 -16.099 1.00 94.75 376 LEU A C 1
ATOM 2990 O O . LEU A 1 376 ? 5.737 6.207 -16.778 1.00 94.75 376 LEU A O 1
ATOM 2994 N N . ARG A 1 377 ? 6.863 6.151 -14.839 1.00 94.25 377 ARG A N 1
ATOM 2995 C CA . ARG A 1 377 ? 5.925 5.244 -14.148 1.00 94.25 377 ARG A CA 1
ATOM 2996 C C . ARG A 1 377 ? 4.522 5.836 -14.067 1.00 94.25 377 ARG A C 1
ATOM 2998 O O . ARG A 1 377 ? 3.549 5.133 -14.328 1.00 94.25 377 ARG A O 1
ATOM 3005 N N . MET A 1 378 ? 4.418 7.124 -13.744 1.00 91.62 378 MET A N 1
ATOM 3006 C CA . MET A 1 378 ? 3.144 7.852 -13.717 1.00 91.62 378 MET A CA 1
ATOM 3007 C C . MET A 1 378 ? 2.529 8.003 -15.117 1.00 91.62 378 MET A C 1
ATOM 3009 O O . MET A 1 378 ? 1.309 8.055 -15.249 1.00 91.62 378 MET A O 1
ATOM 3013 N N . ALA A 1 379 ? 3.355 8.003 -16.164 1.00 92.19 379 ALA A N 1
ATOM 3014 C CA . ALA A 1 379 ? 2.942 7.951 -17.565 1.00 92.19 379 ALA A CA 1
ATOM 3015 C C . ALA A 1 379 ? 2.720 6.516 -18.096 1.00 92.19 379 ALA A C 1
ATOM 3017 O O . ALA A 1 379 ? 2.692 6.312 -19.308 1.00 92.19 379 ALA A O 1
ATOM 3018 N N . GLY A 1 380 ? 2.577 5.521 -17.212 1.00 91.56 380 GLY A N 1
ATOM 3019 C CA . GLY A 1 380 ? 2.232 4.143 -17.570 1.00 91.56 380 GLY A CA 1
ATOM 3020 C C . GLY A 1 380 ? 3.405 3.278 -18.034 1.00 91.56 380 GLY A C 1
ATOM 3021 O O . GLY A 1 380 ? 3.196 2.130 -18.413 1.00 91.56 380 GLY A O 1
ATOM 3022 N N . VAL A 1 381 ? 4.646 3.769 -18.018 1.00 94.25 381 VAL A N 1
ATOM 3023 C CA . VAL A 1 381 ? 5.815 2.961 -18.407 1.00 94.25 381 VAL A CA 1
ATOM 3024 C C . VAL A 1 381 ? 6.032 1.838 -17.387 1.00 94.25 381 VAL A C 1
ATOM 3026 O O . VAL A 1 381 ? 6.131 2.144 -16.196 1.00 94.25 381 VAL A O 1
ATOM 3029 N N . PRO A 1 382 ? 6.155 0.559 -17.796 1.00 93.62 382 PRO A N 1
ATOM 3030 C CA . PRO A 1 382 ? 6.377 -0.557 -16.874 1.00 93.62 382 PRO A CA 1
ATOM 3031 C C . PRO A 1 382 ? 7.646 -0.400 -16.030 1.00 93.62 382 PRO A C 1
ATOM 3033 O O . PRO A 1 382 ? 8.666 0.101 -16.508 1.00 93.62 382 PRO A O 1
ATOM 3036 N N . ARG A 1 383 ? 7.618 -0.879 -14.779 1.00 94.19 383 ARG A N 1
ATOM 3037 C CA . ARG A 1 383 ? 8.737 -0.740 -13.827 1.00 94.19 383 ARG A CA 1
ATOM 3038 C C . ARG A 1 383 ? 10.062 -1.229 -14.394 1.00 94.19 383 ARG A C 1
ATOM 3040 O O . ARG A 1 383 ? 11.078 -0.550 -14.262 1.00 94.19 383 ARG A O 1
ATOM 3047 N N . ILE A 1 384 ? 10.021 -2.378 -15.057 1.00 92.44 384 ILE A N 1
ATOM 3048 C CA . ILE A 1 384 ? 11.197 -3.090 -15.546 1.00 92.44 384 ILE A CA 1
ATOM 3049 C C . ILE A 1 384 ? 12.042 -2.299 -16.560 1.00 92.44 384 ILE A C 1
ATOM 3051 O O . ILE A 1 384 ? 13.251 -2.490 -16.627 1.00 92.44 384 ILE A O 1
ATOM 3055 N N . VAL A 1 385 ? 11.425 -1.382 -17.308 1.00 94.38 385 VAL A N 1
ATOM 3056 C CA . VAL A 1 385 ? 12.098 -0.512 -18.290 1.00 94.38 385 VAL A CA 1
ATOM 3057 C C . VAL A 1 385 ? 12.220 0.936 -17.813 1.00 94.38 385 VAL A C 1
ATOM 3059 O O . VAL A 1 385 ? 12.945 1.719 -18.420 1.00 94.38 385 VAL A O 1
ATOM 3062 N N . ALA A 1 386 ? 11.547 1.315 -16.722 1.00 95.31 386 ALA A N 1
ATOM 3063 C CA . ALA A 1 386 ? 11.453 2.706 -16.280 1.00 95.31 386 ALA A CA 1
ATOM 3064 C C . ALA A 1 386 ? 12.817 3.327 -15.942 1.00 95.31 386 ALA A C 1
ATOM 3066 O O . ALA A 1 386 ? 13.078 4.463 -16.326 1.00 95.31 386 ALA A O 1
ATOM 3067 N N . ASN A 1 387 ? 13.706 2.587 -15.267 1.00 94.00 387 ASN A N 1
ATOM 3068 C CA . ASN A 1 387 ? 15.058 3.079 -14.971 1.00 94.00 387 ASN A CA 1
ATOM 3069 C C . ASN A 1 387 ? 15.899 3.236 -16.253 1.00 94.00 387 ASN A C 1
ATOM 3071 O O . ASN A 1 387 ? 16.570 4.250 -16.414 1.00 94.00 387 ASN A O 1
ATOM 3075 N N . GLY A 1 388 ? 15.824 2.277 -17.184 1.00 93.38 388 GLY A N 1
ATOM 3076 C CA . GLY A 1 388 ? 16.556 2.349 -18.452 1.00 93.38 388 GLY A CA 1
ATOM 3077 C C . GLY A 1 388 ? 16.078 3.501 -19.339 1.00 93.38 388 GLY A C 1
ATOM 3078 O O . GLY A 1 388 ? 16.887 4.257 -19.870 1.00 93.38 388 GLY A O 1
ATOM 3079 N N . LEU A 1 389 ? 14.761 3.702 -19.442 1.00 94.81 389 LEU A N 1
ATOM 3080 C CA . LEU A 1 389 ? 14.189 4.833 -20.176 1.00 94.81 389 LEU A CA 1
ATOM 3081 C C . LEU A 1 389 ? 14.467 6.177 -19.494 1.00 94.81 389 LEU A C 1
ATOM 3083 O O . LEU A 1 389 ? 14.635 7.175 -20.188 1.00 94.81 389 LEU A O 1
ATOM 3087 N N . ALA A 1 390 ? 14.580 6.221 -18.166 1.00 93.69 390 ALA A N 1
ATOM 3088 C CA . ALA A 1 390 ? 14.991 7.427 -17.450 1.00 93.69 390 ALA A CA 1
ATOM 3089 C C . ALA A 1 390 ? 16.420 7.867 -17.811 1.00 93.69 390 ALA A C 1
ATOM 3091 O O . ALA A 1 390 ? 16.680 9.065 -17.936 1.00 93.69 390 ALA A O 1
ATOM 3092 N N . ASP A 1 391 ? 17.337 6.919 -18.027 1.00 92.06 391 ASP A N 1
ATOM 3093 C CA . ASP A 1 391 ? 18.692 7.237 -18.484 1.00 92.06 391 ASP A CA 1
ATOM 3094 C C . ASP A 1 391 ? 18.682 7.818 -19.910 1.00 92.06 391 ASP A C 1
ATOM 3096 O O . ASP A 1 391 ? 19.421 8.764 -20.192 1.00 92.06 391 ASP A O 1
ATOM 3100 N N . ILE A 1 392 ? 17.802 7.321 -20.788 1.00 93.38 392 ILE A N 1
ATOM 3101 C CA . ILE A 1 392 ? 17.604 7.863 -22.144 1.00 93.38 392 ILE A CA 1
ATOM 3102 C C . ILE A 1 392 ? 16.952 9.249 -22.093 1.00 93.38 392 ILE A C 1
ATOM 3104 O O . ILE A 1 392 ? 17.393 10.160 -22.798 1.00 93.38 392 ILE A O 1
ATOM 3108 N N . TRP A 1 393 ? 15.945 9.447 -21.234 1.00 92.38 393 TRP A N 1
ATOM 3109 C CA . TRP A 1 393 ? 15.318 10.753 -21.012 1.00 92.38 393 TRP A CA 1
ATOM 3110 C C . TRP A 1 393 ? 16.376 11.786 -20.651 1.00 92.38 393 TRP A C 1
ATOM 3112 O O . TRP A 1 393 ? 16.508 12.793 -21.330 1.00 92.38 393 TRP A O 1
ATOM 3122 N N . LYS A 1 394 ? 17.210 11.498 -19.650 1.00 88.88 394 LYS A N 1
ATOM 3123 C CA . LYS A 1 394 ? 18.235 12.430 -19.171 1.00 88.88 394 LYS A CA 1
ATOM 3124 C C . LYS A 1 394 ? 19.299 12.776 -20.222 1.00 88.88 394 LYS A C 1
ATOM 3126 O O . LYS A 1 394 ? 19.898 13.845 -20.158 1.00 88.88 394 LYS A O 1
ATOM 3131 N N . GLN A 1 395 ? 19.566 11.869 -21.161 1.00 87.69 395 GLN A N 1
ATOM 3132 C CA . GLN A 1 395 ? 20.494 12.109 -22.271 1.00 87.69 395 GLN A CA 1
ATOM 3133 C C . GLN A 1 395 ? 19.861 12.926 -23.405 1.00 87.69 395 GLN A C 1
ATOM 3135 O O . GLN A 1 395 ? 20.572 13.653 -24.095 1.00 87.69 395 GLN A O 1
ATOM 3140 N N . SER A 1 396 ? 18.548 12.794 -23.610 1.00 81.94 396 SER A N 1
ATOM 3141 C CA . SER A 1 396 ? 17.816 13.414 -24.723 1.00 81.94 396 SER A CA 1
ATOM 3142 C C . SER A 1 396 ? 17.134 14.735 -24.357 1.00 81.94 396 SER A C 1
ATOM 3144 O O . SER A 1 396 ? 16.976 15.599 -25.215 1.00 81.94 396 SER A O 1
ATOM 3146 N N . ILE A 1 397 ? 16.746 14.907 -23.094 1.00 78.00 397 ILE A N 1
ATOM 3147 C CA . ILE A 1 397 ? 15.986 16.039 -22.565 1.00 78.00 397 ILE A CA 1
ATOM 3148 C C . ILE A 1 397 ? 16.627 16.476 -21.244 1.00 78.00 397 ILE A C 1
ATOM 3150 O O . ILE A 1 397 ? 16.762 15.690 -20.306 1.00 78.00 397 ILE A O 1
ATOM 3154 N N . ALA A 1 398 ? 17.014 17.751 -21.162 1.00 64.00 398 ALA A N 1
ATOM 3155 C CA . ALA A 1 398 ? 17.627 18.319 -19.960 1.00 64.00 398 ALA A CA 1
ATOM 3156 C C . ALA A 1 398 ? 16.599 18.807 -18.920 1.00 64.00 398 ALA A C 1
ATOM 3158 O O . ALA A 1 398 ? 16.926 18.891 -17.736 1.00 64.00 398 ALA A O 1
ATOM 3159 N N . ASP A 1 399 ? 15.371 19.105 -19.353 1.00 76.94 399 ASP A N 1
ATOM 3160 C CA . ASP A 1 399 ? 14.365 19.791 -18.541 1.00 76.94 399 ASP A CA 1
ATOM 3161 C C . ASP A 1 399 ? 13.291 18.855 -17.963 1.00 76.94 399 ASP A C 1
ATOM 3163 O O . ASP A 1 399 ? 13.018 17.761 -18.467 1.00 76.94 399 ASP A O 1
ATOM 3167 N N . GLU A 1 400 ? 12.660 19.315 -16.882 1.00 80.88 400 GLU A N 1
ATOM 3168 C CA . GLU A 1 400 ? 11.499 18.667 -16.268 1.00 80.88 400 GLU A CA 1
ATOM 3169 C C . GLU A 1 400 ? 10.279 18.740 -17.210 1.00 80.88 400 GLU A C 1
ATOM 3171 O O . GLU A 1 400 ? 10.033 19.785 -17.827 1.00 80.88 400 GLU A O 1
ATOM 3176 N N . PRO A 1 401 ? 9.507 17.648 -17.362 1.00 83.12 401 PRO A N 1
ATOM 3177 C CA . PRO A 1 401 ? 8.334 17.642 -18.222 1.00 83.12 401 PRO A CA 1
ATOM 3178 C C . PRO A 1 401 ? 7.287 18.654 -17.750 1.00 83.12 401 PRO A C 1
ATOM 3180 O O . PRO A 1 401 ? 6.952 18.736 -16.572 1.00 83.12 401 PRO A O 1
ATOM 3183 N N . LYS A 1 402 ? 6.712 19.393 -18.705 1.00 83.56 402 LYS A N 1
ATOM 3184 C CA . LYS A 1 402 ? 5.658 20.387 -18.436 1.00 83.56 402 LYS A CA 1
ATOM 3185 C C . LYS A 1 402 ? 4.288 19.754 -18.164 1.00 83.56 402 LYS A C 1
ATOM 3187 O O . LYS A 1 402 ? 3.432 20.394 -17.563 1.00 83.56 402 LYS A O 1
ATOM 3192 N N . SER A 1 403 ? 4.060 18.530 -18.644 1.00 87.69 403 SER A N 1
ATOM 3193 C CA . SER A 1 403 ? 2.806 17.789 -18.476 1.00 87.69 403 SER A CA 1
ATOM 3194 C C . SER A 1 403 ? 3.014 16.281 -18.642 1.00 87.69 403 SER A C 1
ATOM 3196 O O . SER A 1 403 ? 3.978 15.839 -19.272 1.00 87.69 403 SER A O 1
ATOM 3198 N N . TYR A 1 404 ? 2.072 15.486 -18.122 1.00 86.56 404 TYR A N 1
ATOM 3199 C CA . TYR A 1 404 ? 2.054 14.035 -18.346 1.00 86.56 404 TYR A CA 1
ATOM 3200 C C . TYR A 1 404 ? 1.844 13.662 -19.813 1.00 86.56 404 TYR A C 1
ATOM 3202 O O . TYR A 1 404 ? 2.413 12.675 -20.273 1.00 86.56 404 TYR A O 1
ATOM 3210 N N . ASP A 1 405 ? 1.085 14.460 -20.561 1.00 87.19 405 ASP A N 1
ATOM 3211 C CA . ASP A 1 405 ? 0.875 14.219 -21.989 1.00 87.19 405 ASP A CA 1
ATOM 3212 C C . ASP A 1 405 ? 2.168 14.397 -22.790 1.00 87.19 405 ASP A C 1
ATOM 3214 O O . ASP A 1 405 ? 2.446 13.589 -23.669 1.00 87.19 405 ASP A O 1
ATOM 3218 N N . GLY A 1 406 ? 3.025 15.353 -22.410 1.00 89.06 406 GLY A N 1
ATOM 3219 C CA . GLY A 1 406 ? 4.351 15.497 -23.017 1.00 89.06 406 GLY A CA 1
ATOM 3220 C C . GLY A 1 406 ? 5.266 14.296 -22.753 1.00 89.06 406 GLY A C 1
ATOM 3221 O O . GLY A 1 406 ? 6.014 13.882 -23.636 1.00 89.06 406 GLY A O 1
ATOM 3222 N N . ILE A 1 407 ? 5.181 13.683 -21.564 1.00 92.06 407 ILE A N 1
ATOM 3223 C CA . ILE A 1 407 ? 5.916 12.439 -21.272 1.00 92.06 407 ILE A CA 1
ATOM 3224 C C . ILE A 1 407 ? 5.403 11.307 -22.167 1.00 92.06 407 ILE A C 1
ATOM 3226 O O . ILE A 1 407 ? 6.200 10.575 -22.748 1.00 92.06 407 ILE A O 1
ATOM 3230 N N . ARG A 1 408 ? 4.081 11.163 -22.301 1.00 91.69 408 ARG A N 1
ATOM 3231 C CA . ARG A 1 408 ? 3.462 10.114 -23.128 1.00 91.69 408 ARG A CA 1
ATOM 3232 C C . ARG A 1 408 ? 3.816 10.268 -24.603 1.00 91.69 408 ARG A C 1
ATOM 3234 O O . ARG A 1 408 ? 4.151 9.279 -25.243 1.00 91.69 408 ARG A O 1
ATOM 3241 N N . GLU A 1 409 ? 3.804 11.492 -25.120 1.00 90.94 409 GLU A N 1
ATOM 3242 C CA . GLU A 1 409 ? 4.221 11.792 -26.491 1.00 90.94 409 GLU A CA 1
ATOM 3243 C C . GLU A 1 409 ? 5.693 11.426 -26.723 1.00 90.94 409 GLU A C 1
ATOM 3245 O O . GLU A 1 409 ? 6.034 10.816 -27.736 1.00 90.94 409 GLU A O 1
ATOM 3250 N N . TRP A 1 410 ? 6.571 11.723 -25.762 1.00 93.38 410 TRP A N 1
ATOM 3251 C CA . TRP A 1 410 ? 7.966 11.298 -25.838 1.00 93.38 410 TRP A CA 1
ATOM 3252 C C . TRP A 1 410 ? 8.102 9.770 -25.863 1.00 93.38 410 TRP A C 1
ATOM 3254 O O . TRP A 1 410 ? 8.798 9.244 -26.728 1.00 93.38 410 TRP A O 1
ATOM 3264 N N . VAL A 1 411 ? 7.396 9.052 -24.977 1.00 94.12 411 VAL A N 1
ATOM 3265 C CA . VAL A 1 411 ? 7.408 7.577 -24.942 1.00 94.12 411 VAL A CA 1
ATOM 3266 C C . VAL A 1 411 ? 6.885 6.985 -26.257 1.00 94.12 411 VAL A C 1
ATOM 3268 O O . VAL A 1 411 ? 7.474 6.032 -26.774 1.00 94.12 411 VAL A O 1
ATOM 3271 N N . ALA A 1 412 ? 5.829 7.567 -26.834 1.00 92.38 412 ALA A N 1
ATOM 3272 C CA . ALA A 1 412 ? 5.268 7.148 -28.119 1.00 92.38 412 ALA A CA 1
ATOM 3273 C C . ALA A 1 412 ? 6.274 7.275 -29.277 1.00 92.38 412 ALA A C 1
ATOM 3275 O O . ALA A 1 412 ? 6.267 6.451 -30.190 1.00 92.38 412 ALA A O 1
ATOM 3276 N N . ASN A 1 413 ? 7.159 8.275 -29.218 1.00 93.12 413 ASN A N 1
ATOM 3277 C CA . ASN A 1 413 ? 8.156 8.565 -30.249 1.00 93.12 413 ASN A CA 1
ATOM 3278 C C . ASN A 1 413 ? 9.478 7.786 -30.090 1.00 93.12 413 ASN A C 1
ATOM 3280 O O . ASN A 1 413 ? 10.383 7.943 -30.912 1.00 93.12 413 ASN A O 1
ATOM 3284 N N . LEU A 1 414 ? 9.615 6.935 -29.065 1.00 94.25 414 LEU A N 1
ATOM 3285 C CA . LEU A 1 414 ? 10.824 6.135 -28.846 1.00 94.25 414 LEU A CA 1
ATOM 3286 C C . LEU A 1 414 ? 11.033 5.067 -29.929 1.00 94.25 414 LEU A C 1
ATOM 3288 O O . LEU A 1 414 ? 10.150 4.248 -30.226 1.00 94.25 414 LEU A O 1
ATOM 3292 N N . SER A 1 415 ? 12.257 5.004 -30.456 1.00 94.25 415 SER A N 1
ATOM 3293 C CA . SER A 1 415 ? 12.643 4.006 -31.456 1.00 94.25 415 SER A CA 1
ATOM 3294 C C . SER A 1 415 ? 12.755 2.597 -30.857 1.00 94.25 415 SER A C 1
ATOM 3296 O O . SER A 1 415 ? 12.884 2.431 -29.643 1.00 94.25 415 SER A O 1
ATOM 3298 N N . ASP A 1 416 ? 12.746 1.557 -31.702 1.00 93.88 416 ASP A N 1
ATOM 3299 C CA . ASP A 1 416 ? 12.976 0.170 -31.247 1.00 93.88 416 ASP A CA 1
ATOM 3300 C C . ASP A 1 416 ? 14.323 0.035 -30.524 1.00 93.88 416 ASP A C 1
ATOM 3302 O O . ASP A 1 416 ? 14.434 -0.702 -29.549 1.00 93.88 416 ASP A O 1
ATOM 3306 N N . SER A 1 417 ? 15.332 0.789 -30.973 1.00 93.75 417 SER A N 1
ATOM 3307 C CA . SER A 1 417 ? 16.663 0.832 -30.363 1.00 93.75 417 SER A CA 1
ATOM 3308 C C . SER A 1 417 ? 16.627 1.402 -28.944 1.00 93.75 417 SER A C 1
ATOM 3310 O O . SER A 1 417 ? 17.302 0.883 -28.057 1.00 93.75 417 SER A O 1
ATOM 3312 N N . ASP A 1 418 ? 15.816 2.434 -28.701 1.00 94.19 418 ASP A N 1
ATOM 3313 C CA . ASP A 1 418 ? 15.695 3.047 -27.375 1.00 94.19 418 ASP A CA 1
ATOM 3314 C C . ASP A 1 418 ? 15.002 2.105 -26.390 1.00 94.19 418 ASP A C 1
ATOM 3316 O O . ASP A 1 418 ? 15.513 1.863 -25.295 1.00 94.19 418 ASP A O 1
ATOM 3320 N N . TRP A 1 419 ? 13.899 1.481 -26.812 1.00 94.88 419 TRP A N 1
ATOM 3321 C CA . TRP A 1 419 ? 13.247 0.427 -26.035 1.00 94.88 419 TRP A CA 1
ATOM 3322 C C . TRP A 1 419 ? 14.196 -0.745 -25.766 1.00 94.88 419 TRP A C 1
ATOM 3324 O O . TRP A 1 419 ? 14.294 -1.204 -24.630 1.00 94.88 419 TRP A O 1
ATOM 3334 N N . GLN A 1 420 ? 14.948 -1.195 -26.774 1.00 94.62 420 GLN A N 1
ATOM 3335 C CA . GLN A 1 420 ? 15.880 -2.313 -26.634 1.00 94.62 420 GLN A CA 1
ATOM 3336 C C . GLN A 1 420 ? 16.997 -2.034 -25.621 1.00 94.62 420 GLN A C 1
ATOM 3338 O O . GLN A 1 420 ? 17.396 -2.949 -24.904 1.00 94.62 420 GLN A O 1
ATOM 3343 N N . LYS A 1 421 ? 17.495 -0.793 -25.540 1.00 93.56 421 LYS A N 1
ATOM 3344 C CA . LYS A 1 421 ? 18.493 -0.383 -24.535 1.00 93.56 421 LYS A CA 1
ATOM 3345 C C . LYS A 1 421 ? 17.934 -0.395 -23.112 1.00 93.56 421 LYS A C 1
ATOM 3347 O O . LYS A 1 421 ? 18.694 -0.614 -22.174 1.00 93.56 421 LYS A O 1
ATOM 3352 N N . ALA A 1 422 ? 16.638 -0.125 -22.949 1.00 93.69 422 ALA A N 1
ATOM 3353 C CA . ALA A 1 422 ? 15.989 -0.074 -21.642 1.00 93.69 422 ALA A CA 1
ATOM 3354 C C . ALA A 1 422 ? 15.480 -1.437 -21.150 1.00 93.69 422 ALA A C 1
ATOM 3356 O O . ALA A 1 422 ? 15.323 -1.627 -19.944 1.00 93.69 422 ALA A O 1
ATOM 3357 N N . ILE A 1 423 ? 15.214 -2.379 -22.058 1.00 92.69 423 ILE A N 1
ATOM 3358 C CA . ILE A 1 423 ? 14.813 -3.747 -21.717 1.00 92.69 423 ILE A CA 1
ATOM 3359 C C . ILE A 1 423 ? 15.994 -4.479 -21.057 1.00 92.69 423 ILE A C 1
ATOM 3361 O O . ILE A 1 423 ? 17.078 -4.528 -21.641 1.00 92.69 423 ILE A O 1
ATOM 3365 N N . PRO A 1 424 ? 15.812 -5.096 -19.872 1.00 85.94 424 PRO A N 1
ATOM 3366 C CA . PRO A 1 424 ? 16.882 -5.859 -19.245 1.00 85.94 424 PRO A CA 1
ATOM 3367 C C . PRO A 1 424 ? 17.361 -7.028 -20.111 1.00 85.94 424 PRO A C 1
ATOM 3369 O O . PRO A 1 424 ? 16.578 -7.711 -20.781 1.00 85.94 424 PRO A O 1
ATOM 3372 N N . SER A 1 425 ? 18.662 -7.297 -20.047 1.00 82.88 425 SER A N 1
ATOM 3373 C CA . SER A 1 425 ? 19.287 -8.441 -20.708 1.00 82.88 425 SER A CA 1
ATOM 3374 C C . SER A 1 425 ? 18.739 -9.770 -20.172 1.00 82.88 425 SER A C 1
ATOM 3376 O O . SER A 1 425 ? 18.510 -9.919 -18.975 1.00 82.88 425 SER A O 1
ATOM 3378 N N . GLY A 1 426 ? 18.568 -10.765 -21.049 1.00 80.00 426 GLY A N 1
ATOM 3379 C CA . GLY A 1 426 ? 18.118 -12.115 -20.666 1.00 80.00 426 GLY A CA 1
ATOM 3380 C C . GLY A 1 426 ? 16.599 -12.293 -20.567 1.00 80.00 426 GLY A C 1
ATOM 3381 O O . GLY A 1 426 ? 16.129 -13.375 -20.206 1.00 80.00 426 GLY A O 1
ATOM 3382 N N . THR A 1 427 ? 15.830 -11.260 -20.915 1.00 84.94 427 THR A N 1
ATOM 3383 C CA . THR A 1 427 ? 14.369 -11.325 -21.020 1.00 84.94 427 THR A CA 1
ATOM 3384 C C . THR A 1 427 ? 13.950 -11.726 -22.438 1.00 84.94 427 THR A C 1
ATOM 3386 O O . THR A 1 427 ? 14.701 -11.540 -23.393 1.00 84.94 427 THR A O 1
ATOM 3389 N N . THR A 1 428 ? 12.757 -12.303 -22.588 1.00 86.94 428 THR A N 1
ATOM 3390 C CA . THR A 1 428 ? 12.158 -12.617 -23.901 1.00 86.94 428 THR A CA 1
ATOM 3391 C C . THR A 1 428 ? 11.354 -11.452 -24.476 1.00 86.94 428 THR A C 1
ATOM 3393 O O . THR A 1 428 ? 10.734 -11.600 -25.524 1.00 86.94 428 THR A O 1
ATOM 3396 N N . LEU A 1 429 ? 11.330 -10.315 -23.776 1.00 91.12 429 LEU A N 1
ATOM 3397 C CA . LEU A 1 429 ? 10.535 -9.152 -24.139 1.00 91.12 429 LEU A CA 1
ATOM 3398 C C . LEU A 1 429 ? 11.201 -8.396 -25.284 1.00 91.12 429 LEU A C 1
ATOM 3400 O O . LEU A 1 429 ? 12.390 -8.083 -25.228 1.00 91.12 429 LEU A O 1
ATOM 3404 N N . THR A 1 430 ? 10.412 -8.065 -26.295 1.00 94.00 430 THR A N 1
ATOM 3405 C CA . THR A 1 430 ? 10.840 -7.239 -27.422 1.00 94.00 430 THR A CA 1
ATOM 3406 C C . THR A 1 430 ? 10.418 -5.776 -27.230 1.00 94.00 430 THR A C 1
ATOM 3408 O O . THR A 1 430 ? 9.513 -5.482 -26.438 1.00 94.00 430 THR A O 1
ATOM 3411 N N . PRO A 1 431 ? 11.020 -4.830 -27.976 1.00 94.44 431 PRO A N 1
ATOM 3412 C CA . PRO A 1 431 ? 10.529 -3.454 -28.061 1.00 94.44 431 PRO A CA 1
ATOM 3413 C C . PRO A 1 431 ? 9.033 -3.362 -28.383 1.00 94.44 431 PRO A C 1
ATOM 3415 O O . PRO A 1 431 ? 8.311 -2.566 -27.782 1.00 94.44 431 PRO A O 1
ATOM 3418 N N . SER A 1 432 ? 8.554 -4.215 -29.292 1.00 93.00 432 SER A N 1
ATOM 3419 C CA . SER A 1 432 ? 7.145 -4.279 -29.680 1.00 93.00 432 SER A CA 1
ATOM 3420 C C . SER A 1 432 ? 6.249 -4.717 -28.519 1.00 93.00 432 SER A C 1
ATOM 3422 O O . SER A 1 432 ? 5.214 -4.090 -28.293 1.00 93.00 432 SER A O 1
ATOM 3424 N N . ASP A 1 433 ? 6.667 -5.717 -27.735 1.00 92.94 433 ASP A N 1
ATOM 3425 C CA . ASP A 1 433 ? 5.921 -6.164 -26.549 1.00 92.94 433 ASP A CA 1
ATOM 3426 C C . ASP A 1 433 ? 5.810 -5.049 -25.502 1.00 92.94 433 ASP A C 1
ATOM 3428 O O . ASP A 1 433 ? 4.745 -4.835 -24.924 1.00 92.94 433 ASP A O 1
ATOM 3432 N N . MET A 1 434 ? 6.900 -4.309 -25.264 1.00 92.62 434 MET A N 1
ATOM 3433 C CA . MET A 1 434 ? 6.908 -3.202 -24.301 1.00 92.62 434 MET A CA 1
ATOM 3434 C C . MET A 1 434 ? 5.999 -2.054 -24.717 1.00 92.62 434 MET A C 1
ATOM 3436 O O . MET A 1 434 ? 5.253 -1.550 -23.876 1.00 92.62 434 MET A O 1
ATOM 3440 N N . ARG A 1 435 ? 6.002 -1.674 -25.999 1.00 91.88 435 ARG A N 1
ATOM 3441 C CA . ARG A 1 435 ? 5.054 -0.674 -26.504 1.00 91.88 435 ARG A CA 1
ATOM 3442 C C . ARG A 1 435 ? 3.615 -1.131 -26.336 1.00 91.88 435 ARG A C 1
ATOM 3444 O O . ARG A 1 435 ? 2.795 -0.349 -25.872 1.00 91.88 435 ARG A O 1
ATOM 3451 N N . LEU A 1 436 ? 3.324 -2.389 -26.666 1.00 90.12 436 LEU A N 1
ATOM 3452 C CA . LEU A 1 436 ? 1.979 -2.942 -26.538 1.00 90.12 436 LEU A CA 1
ATOM 3453 C C . LEU A 1 436 ? 1.500 -2.939 -25.079 1.00 90.12 436 LEU A C 1
ATOM 3455 O O . LEU A 1 436 ? 0.342 -2.622 -24.808 1.00 90.12 436 LEU A O 1
ATOM 3459 N N . ILE A 1 437 ? 2.382 -3.290 -24.140 1.00 91.00 437 ILE A N 1
ATOM 3460 C CA . ILE A 1 437 ? 2.093 -3.252 -22.701 1.00 91.00 437 ILE A CA 1
ATOM 3461 C C . ILE A 1 437 ? 1.860 -1.813 -22.233 1.00 91.00 437 ILE A C 1
ATOM 3463 O O . ILE A 1 437 ? 0.899 -1.554 -21.513 1.00 91.00 437 ILE A O 1
ATOM 3467 N N . TRP A 1 438 ? 2.707 -0.872 -22.652 1.00 92.88 438 TRP A N 1
ATOM 3468 C CA . TRP A 1 438 ? 2.542 0.540 -22.313 1.00 92.88 438 TRP A CA 1
ATOM 3469 C C . TRP A 1 438 ? 1.212 1.098 -22.843 1.00 92.88 438 TRP A C 1
ATOM 3471 O O . TRP A 1 438 ? 0.438 1.655 -22.071 1.00 92.88 438 TRP A O 1
ATOM 3481 N N . GLN A 1 439 ? 0.890 0.867 -24.118 1.00 89.56 439 GLN A N 1
ATOM 3482 C CA . GLN A 1 439 ? -0.378 1.285 -24.733 1.00 89.56 439 GLN A CA 1
ATOM 3483 C C . GLN A 1 439 ? -1.604 0.703 -24.018 1.00 89.56 439 GLN A C 1
ATOM 3485 O O . GLN A 1 439 ? -2.625 1.378 -23.886 1.00 89.56 439 GLN A O 1
ATOM 3490 N N . ASP A 1 440 ? -1.506 -0.537 -23.533 1.00 86.12 440 ASP A N 1
ATOM 3491 C CA . ASP A 1 440 ? -2.561 -1.176 -22.741 1.00 86.12 440 ASP A CA 1
ATOM 3492 C C . ASP A 1 440 ? -2.777 -0.472 -21.399 1.00 86.12 440 ASP A C 1
ATOM 3494 O O . ASP A 1 440 ? -3.910 -0.161 -21.035 1.00 86.12 440 ASP A O 1
ATOM 3498 N N . PHE A 1 441 ? -1.690 -0.136 -20.695 1.00 87.81 441 PHE A N 1
ATOM 3499 C CA . PHE A 1 441 ? -1.756 0.633 -19.446 1.00 87.81 441 PHE A CA 1
ATOM 3500 C C . PHE A 1 441 ? -2.317 2.039 -19.658 1.00 87.81 441 PHE A C 1
ATOM 3502 O O . PHE A 1 441 ? -2.957 2.584 -18.760 1.00 87.81 441 PHE A O 1
ATOM 3509 N N . MET A 1 442 ? -2.124 2.604 -20.850 1.00 85.50 442 MET A N 1
ATOM 3510 C CA . MET A 1 442 ? -2.689 3.895 -21.230 1.00 85.50 442 MET A CA 1
ATOM 3511 C C . MET A 1 442 ? -4.160 3.835 -21.658 1.00 85.50 442 MET A C 1
ATOM 3513 O O . MET A 1 442 ? -4.772 4.885 -21.852 1.00 85.50 442 MET A O 1
ATOM 3517 N N . GLY A 1 443 ? -4.738 2.639 -21.810 1.00 75.19 443 GLY A N 1
ATOM 3518 C CA . GLY A 1 443 ? -6.081 2.473 -22.368 1.00 75.19 443 GLY A CA 1
ATOM 3519 C C . GLY A 1 443 ? -6.175 2.886 -23.842 1.00 75.19 443 GLY A C 1
ATOM 3520 O O . GLY A 1 443 ? -7.262 3.143 -24.347 1.00 75.19 443 GLY A O 1
ATOM 3521 N N . GLU A 1 444 ? -5.050 2.970 -24.559 1.00 68.19 444 GLU A N 1
ATOM 3522 C CA . GLU A 1 444 ? -5.023 3.436 -25.951 1.00 68.19 444 GLU A CA 1
ATOM 3523 C C . GLU A 1 444 ? -5.504 2.381 -26.954 1.00 68.19 444 GLU A C 1
ATOM 3525 O O . GLU A 1 444 ? -5.885 2.735 -28.072 1.00 68.19 444 GLU A O 1
ATOM 3530 N N . ARG A 1 445 ? -5.577 1.101 -26.554 1.00 59.34 445 ARG A N 1
ATOM 3531 C CA . ARG A 1 445 ? -6.201 0.049 -27.378 1.00 59.34 445 ARG A CA 1
ATOM 3532 C C . ARG A 1 445 ? -7.691 0.311 -27.642 1.00 59.34 445 ARG A C 1
ATOM 3534 O O . ARG A 1 445 ? -8.196 -0.092 -28.686 1.00 59.34 445 ARG A O 1
ATOM 3541 N N . ASP A 1 446 ? -8.371 1.054 -26.765 1.00 50.88 446 ASP A N 1
ATOM 3542 C CA . ASP A 1 446 ? -9.818 1.314 -26.843 1.00 50.88 446 ASP A CA 1
ATOM 3543 C C . ASP A 1 446 ? -10.227 2.312 -27.949 1.00 50.88 446 ASP A C 1
ATOM 3545 O O . ASP A 1 446 ? -11.417 2.552 -28.154 1.00 50.88 446 ASP A O 1
ATOM 3549 N N . LYS A 1 447 ? -9.291 2.884 -28.725 1.00 43.53 447 LYS A N 1
ATOM 3550 C CA . LYS A 1 447 ? -9.663 3.678 -29.918 1.00 43.53 447 LYS A CA 1
ATOM 3551 C C . LYS A 1 447 ? -10.069 2.816 -31.121 1.00 43.53 447 LYS A C 1
ATOM 3553 O O . LYS A 1 447 ? -10.537 3.363 -32.119 1.00 43.53 447 LYS A O 1
ATOM 3558 N N . ALA A 1 448 ? -9.935 1.492 -31.031 1.00 31.23 448 ALA A N 1
ATOM 3559 C CA . ALA A 1 448 ? -10.305 0.545 -32.077 1.00 31.23 448 ALA A CA 1
ATOM 3560 C C . ALA A 1 448 ? -11.514 -0.329 -31.676 1.00 31.23 448 ALA A C 1
ATOM 3562 O O . ALA A 1 448 ? -11.395 -1.541 -31.570 1.00 31.23 448 ALA A O 1
ATOM 3563 N N . GLY A 1 449 ? -12.687 0.293 -31.508 1.00 33.56 449 GLY A N 1
ATOM 3564 C CA . GLY A 1 449 ? -13.992 -0.366 -31.679 1.00 33.56 449 GLY A CA 1
ATOM 3565 C C . GLY A 1 449 ? -14.556 -1.146 -30.483 1.00 33.56 449 GLY A C 1
ATOM 3566 O O . GLY A 1 449 ? -14.186 -2.293 -30.246 1.00 33.56 449 GLY A O 1
ATOM 3567 N N . TYR A 1 450 ? -15.551 -0.540 -29.826 1.00 31.17 450 TYR A N 1
ATOM 3568 C CA . TYR A 1 450 ? -16.686 -1.257 -29.230 1.00 31.17 450 TYR A CA 1
ATOM 3569 C C . TYR A 1 450 ? -17.808 -1.404 -30.256 1.00 31.17 450 TYR A C 1
ATOM 3571 O O . TYR A 1 450 ? -17.986 -0.451 -31.054 1.00 31.17 450 TYR A O 1
#

pLDDT: mean 86.17, std 10.7, range [31.17, 97.56]